Protein AF-0000000075738656 (afdb_homodimer)

Organism: Mycobacterium marinum (strain ATCC BAA-535 / M) (NCBI:txid216594)

Radius of gyration: 33.51 Å; Cα contacts (8 Å, |Δi|>4): 1678; chains: 2; bounding box: 52×106×72 Å

Structure (mmCIF, N/CA/C/O backbone):
data_AF-0000000075738656-model_v1
#
loop_
_entity.id
_entity.type
_entity.pdbx_description
1 polymer 'Glycosyl transferase'
#
loop_
_atom_site.group_PDB
_atom_site.id
_atom_site.type_symbol
_atom_site.label_atom_id
_atom_site.label_alt_id
_atom_site.label_comp_id
_atom_site.label_asym_id
_atom_site.label_entity_id
_atom_site.label_seq_id
_atom_site.pdbx_PDB_ins_code
_atom_site.Cartn_x
_atom_site.Cartn_y
_atom_site.Cartn_z
_atom_site.occupancy
_atom_site.B_iso_or_equiv
_atom_site.auth_seq_id
_atom_site.auth_comp_id
_atom_site.auth_asym_id
_atom_site.auth_atom_id
_atom_site.pdbx_PDB_model_num
ATOM 1 N N . MET A 1 1 ? -25.266 5.551 11.32 1 94.44 1 MET A N 1
ATOM 2 C CA . MET A 1 1 ? -23.984 5.703 10.648 1 94.44 1 MET A CA 1
ATOM 3 C C . MET A 1 1 ? -22.828 5.586 11.641 1 94.44 1 MET A C 1
ATOM 5 O O . MET A 1 1 ? -22.875 6.168 12.727 1 94.44 1 MET A O 1
ATOM 9 N N . ARG A 1 2 ? -21.906 4.711 11.422 1 98.12 2 ARG A N 1
ATOM 10 C CA . ARG A 1 2 ? -20.719 4.531 12.25 1 98.12 2 ARG A CA 1
ATOM 11 C C . ARG A 1 2 ? -19.453 4.914 11.484 1 98.12 2 ARG A C 1
ATOM 13 O O . ARG A 1 2 ? -19.125 4.301 10.469 1 98.12 2 ARG A O 1
ATOM 20 N N . VAL A 1 3 ? -18.75 5.949 11.969 1 98.75 3 VAL A N 1
ATOM 21 C CA . VAL A 1 3 ? -17.594 6.504 11.297 1 98.75 3 VAL A CA 1
ATOM 22 C C . VAL A 1 3 ? -16.312 5.988 11.953 1 98.75 3 VAL A C 1
ATOM 24 O O . VAL A 1 3 ? -16.172 6.055 13.18 1 98.75 3 VAL A O 1
ATOM 27 N N . ALA A 1 4 ? -15.406 5.383 11.172 1 98.94 4 ALA A N 1
ATOM 28 C CA . ALA A 1 4 ? -14.039 5.184 11.633 1 98.94 4 ALA A CA 1
ATOM 29 C C . ALA A 1 4 ? -13.172 6.398 11.32 1 98.94 4 ALA A C 1
ATOM 31 O O . ALA A 1 4 ? -12.828 6.641 10.156 1 98.94 4 ALA A O 1
ATOM 32 N N . MET A 1 5 ? -12.875 7.168 12.352 1 98.94 5 MET A N 1
ATOM 33 C CA . MET A 1 5 ? -12.008 8.336 12.234 1 98.94 5 MET A CA 1
ATOM 34 C C . MET A 1 5 ? -10.539 7.938 12.383 1 98.94 5 MET A C 1
ATOM 36 O O . MET A 1 5 ? -10.125 7.457 13.438 1 98.94 5 MET A O 1
ATOM 40 N N . LEU A 1 6 ? -9.781 8.094 11.273 1 98.94 6 LEU A N 1
ATOM 41 C CA . LEU A 1 6 ? -8.391 7.664 11.258 1 98.94 6 LEU A CA 1
ATOM 42 C C . LEU A 1 6 ? -7.453 8.867 11.328 1 98.94 6 LEU A C 1
ATOM 44 O O . LEU A 1 6 ? -7.527 9.766 10.492 1 98.94 6 LEU A O 1
ATOM 48 N N . THR A 1 7 ? -6.566 8.898 12.305 1 98.62 7 THR A N 1
ATOM 49 C CA . THR A 1 7 ? -5.691 10.047 12.516 1 98.62 7 THR A CA 1
ATOM 50 C C . THR A 1 7 ? -4.352 9.602 13.094 1 98.62 7 THR A C 1
ATOM 52 O O . THR A 1 7 ? -4.273 8.578 13.781 1 98.62 7 THR A O 1
ATOM 55 N N . ARG A 1 8 ? -3.33 10.312 12.75 1 97.56 8 ARG A N 1
ATOM 56 C CA . ARG A 1 8 ? -2.025 10.062 13.359 1 97.56 8 ARG A CA 1
ATOM 57 C C . ARG A 1 8 ? -2.012 10.492 14.82 1 97.56 8 ARG A C 1
ATOM 59 O O . ARG A 1 8 ? -1.499 9.766 15.68 1 97.56 8 ARG A O 1
ATOM 66 N N . GLU A 1 9 ? -2.596 11.664 15.062 1 95.75 9 GLU A N 1
ATOM 67 C CA . GLU A 1 9 ? -2.504 12.305 16.375 1 95.75 9 GLU A CA 1
ATOM 68 C C . GLU A 1 9 ? -3.887 12.516 16.984 1 95.75 9 GLU A C 1
ATOM 70 O O . GLU A 1 9 ? -4.816 12.938 16.297 1 95.75 9 GLU A O 1
ATOM 75 N N . TYR A 1 10 ? -3.945 12.258 18.219 1 97.19 10 TYR A N 1
ATOM 76 C CA . TYR A 1 10 ? -5.141 12.461 19.031 1 97.19 10 TYR A CA 1
ATOM 77 C C . TYR A 1 10 ? -4.773 12.695 20.5 1 97.19 10 TYR A C 1
ATOM 79 O O . TYR A 1 10 ? -3.73 12.227 20.969 1 97.19 10 TYR A O 1
ATOM 87 N N . PRO A 1 11 ? -5.586 13.5 21.188 1 94.69 11 PRO A N 1
ATOM 88 C CA . PRO A 1 11 ? -5.238 13.773 22.594 1 94.69 11 PRO A CA 1
ATOM 89 C C . PRO A 1 11 ? -4.871 12.508 23.359 1 94.69 11 PRO A C 1
ATOM 91 O O . PRO A 1 11 ? -5.484 11.453 23.156 1 94.69 11 PRO A O 1
ATOM 94 N N . PRO A 1 12 ? -3.84 12.68 24.203 1 93.19 12 PRO A N 1
ATOM 95 C CA . PRO A 1 12 ? -3.117 13.891 24.609 1 93.19 12 PRO A CA 1
ATOM 96 C C . PRO A 1 12 ? -1.944 14.219 23.688 1 93.19 12 PRO A C 1
ATOM 98 O O . PRO A 1 12 ? -1.27 15.234 23.875 1 93.19 12 PRO A O 1
ATOM 101 N N . GLU A 1 13 ? -1.707 13.383 22.656 1 91.38 13 GLU A N 1
ATOM 102 C CA . GLU A 1 13 ? -0.581 13.602 21.75 1 91.38 13 GLU A CA 1
ATOM 103 C C . GLU A 1 13 ? -1.011 14.367 20.5 1 91.38 13 GLU A C 1
ATOM 105 O O . GLU A 1 13 ? -1.275 13.766 19.453 1 91.38 13 GLU A O 1
ATOM 110 N N . VAL A 1 14 ? -1.163 15.625 20.688 1 89.88 14 VAL A N 1
ATOM 111 C CA . VAL A 1 14 ? -1.514 16.5 19.562 1 89.88 14 VAL A CA 1
ATOM 112 C C . VAL A 1 14 ? -0.377 17.484 19.297 1 89.88 14 VAL A C 1
ATOM 114 O O . VAL A 1 14 ? 0.004 18.25 20.188 1 89.88 14 VAL A O 1
ATOM 117 N N . TYR A 1 15 ? 0.109 17.406 18.125 1 81.38 15 TYR A N 1
ATOM 118 C CA . TYR A 1 15 ? 1.282 18.234 17.859 1 81.38 15 TYR A CA 1
ATOM 119 C C . TYR A 1 15 ? 1.011 19.25 16.75 1 81.38 15 TYR A C 1
ATOM 121 O O . TYR A 1 15 ? 1.676 20.281 16.672 1 81.38 15 TYR A O 1
ATOM 129 N N . GLY A 1 16 ? 0.028 18.969 15.953 1 85.94 16 GLY A N 1
ATOM 130 C CA . GLY A 1 16 ? -0.196 19.844 14.82 1 85.94 16 GLY A CA 1
ATOM 131 C C . GLY A 1 16 ? -1.662 20.156 14.578 1 85.94 16 GLY A C 1
ATOM 132 O O . GLY A 1 16 ? -2.521 19.75 15.367 1 85.94 16 GLY A O 1
ATOM 133 N N . GLY A 1 17 ? -1.867 20.922 13.516 1 90.5 17 GLY A N 1
ATOM 134 C CA . GLY A 1 17 ? -3.209 21.375 13.195 1 90.5 17 GLY A CA 1
ATOM 135 C C . GLY A 1 17 ? -4.156 20.25 12.844 1 90.5 17 GLY A C 1
ATOM 136 O O . GLY A 1 17 ? -5.348 20.312 13.148 1 90.5 17 GLY A O 1
ATOM 137 N N . ALA A 1 18 ? -3.619 19.188 12.258 1 94.31 18 ALA A N 1
ATOM 138 C CA . ALA A 1 18 ? -4.457 18.047 11.906 1 94.31 18 ALA A CA 1
ATOM 139 C C . ALA A 1 18 ? -5.027 17.375 13.148 1 94.31 18 ALA A C 1
ATOM 141 O O . ALA A 1 18 ? -6.191 16.969 13.172 1 94.31 18 ALA A O 1
ATOM 142 N N . GLY A 1 19 ? -4.18 17.25 14.18 1 95.06 19 GLY A N 1
ATOM 143 C CA . GLY A 1 19 ? -4.648 16.688 15.438 1 95.06 19 GLY A CA 1
ATOM 144 C C . GLY A 1 19 ? -5.711 17.531 16.109 1 95.06 19 GLY A C 1
ATOM 145 O O . GLY A 1 19 ? -6.68 17 16.656 1 95.06 19 GLY A O 1
ATOM 146 N N . VAL A 1 20 ? -5.484 18.891 16.094 1 94 20 VAL A N 1
ATOM 147 C CA . VAL A 1 20 ? -6.473 19.812 16.641 1 94 20 VAL A CA 1
ATOM 148 C C . VAL A 1 20 ? -7.793 19.672 15.891 1 94 20 VAL A C 1
ATOM 150 O O . VAL A 1 20 ? -8.859 19.578 16.516 1 94 20 VAL A O 1
ATOM 153 N N . HIS A 1 21 ? -7.676 19.594 14.578 1 96.75 21 HIS A N 1
ATOM 154 C CA . HIS A 1 21 ? -8.859 19.422 13.742 1 96.75 21 HIS A CA 1
ATOM 155 C C . HIS A 1 21 ? -9.641 18.172 14.125 1 96.75 21 HIS A C 1
ATOM 157 O O . HIS A 1 21 ? -10.852 18.234 14.359 1 96.75 21 HIS A O 1
ATOM 163 N N . VAL A 1 22 ? -8.984 17.062 14.18 1 98 22 VAL A N 1
ATOM 164 C CA . VAL A 1 22 ? -9.656 15.797 14.453 1 98 22 VAL A CA 1
ATOM 165 C C . VAL A 1 22 ? -10.266 15.828 15.852 1 98 22 VAL A C 1
ATOM 167 O O . VAL A 1 22 ? -11.398 15.367 16.047 1 98 22 VAL A O 1
ATOM 170 N N . THR A 1 23 ? -9.539 16.406 16.828 1 96.69 23 THR A N 1
ATOM 171 C CA . THR A 1 23 ? -10.016 16.5 18.203 1 96.69 23 THR A CA 1
ATOM 172 C C . THR A 1 23 ? -11.344 17.266 18.25 1 96.69 23 THR A C 1
ATOM 174 O O . THR A 1 23 ? -12.32 16.766 18.828 1 96.69 23 THR A O 1
ATOM 177 N N . GLU A 1 24 ? -11.359 18.406 17.625 1 96.88 24 GLU A N 1
ATOM 178 C CA . GLU A 1 24 ? -12.523 19.281 17.688 1 96.88 24 GLU A CA 1
ATOM 179 C C . GLU A 1 24 ? -13.672 18.719 16.844 1 96.88 24 GLU A C 1
ATOM 181 O O . GLU A 1 24 ? -14.836 18.781 17.266 1 96.88 24 GLU A O 1
ATOM 186 N N . LEU A 1 25 ? -13.344 18.172 15.688 1 97.75 25 LEU A N 1
ATOM 187 C CA . LEU A 1 25 ? -14.352 17.578 14.812 1 97.75 25 LEU A CA 1
ATOM 188 C C . LEU A 1 25 ? -15.047 16.422 15.5 1 97.75 25 LEU A C 1
ATOM 190 O O . LEU A 1 25 ? -16.281 16.328 15.5 1 97.75 25 LEU A O 1
ATOM 194 N N . VAL A 1 26 ? -14.289 15.508 16.094 1 98.25 26 VAL A N 1
ATOM 195 C CA . VAL A 1 26 ? -14.82 14.312 16.734 1 98.25 26 VAL A CA 1
ATOM 196 C C . VAL A 1 26 ? -15.758 14.711 17.875 1 98.25 26 VAL A C 1
ATOM 198 O O . VAL A 1 26 ? -16.844 14.148 18.016 1 98.25 26 VAL A O 1
ATOM 201 N N . ALA A 1 27 ? -15.352 15.734 18.656 1 97.12 27 ALA A N 1
ATOM 202 C CA . ALA A 1 27 ? -16.156 16.172 19.797 1 97.12 27 ALA A CA 1
ATOM 203 C C . ALA A 1 27 ? -17.547 16.609 19.344 1 97.12 27 ALA A C 1
ATOM 205 O O . ALA A 1 27 ? -18.531 16.359 20.047 1 97.12 27 ALA A O 1
ATOM 206 N N . ARG A 1 28 ? -17.656 17.234 18.219 1 97.38 28 ARG A N 1
ATOM 207 C CA . ARG A 1 28 ? -18.938 17.719 17.719 1 97.38 28 ARG A CA 1
ATOM 208 C C . ARG A 1 28 ? -19.672 16.609 16.969 1 97.38 28 ARG A C 1
ATOM 210 O O . ARG A 1 28 ? -20.891 16.484 17.078 1 97.38 28 ARG A O 1
ATOM 217 N N . LEU A 1 29 ? -18.938 15.797 16.188 1 97.88 29 LEU A N 1
ATOM 218 C CA . LEU A 1 29 ? -19.547 14.742 15.367 1 97.88 29 LEU A CA 1
ATOM 219 C C . LEU A 1 29 ? -20.172 13.672 16.25 1 97.88 29 LEU A C 1
ATOM 221 O O . LEU A 1 29 ? -21.188 13.062 15.859 1 97.88 29 LEU A O 1
ATOM 225 N N . GLN A 1 30 ? -19.562 13.414 17.422 1 97.5 30 GLN A N 1
ATOM 226 C CA . GLN A 1 30 ? -20.047 12.375 18.312 1 97.5 30 GLN A CA 1
ATOM 227 C C . GLN A 1 30 ? -21.469 12.695 18.812 1 97.5 30 GLN A C 1
ATOM 229 O O . GLN A 1 30 ? -22.172 11.805 19.281 1 97.5 30 GLN A O 1
ATOM 234 N N . ARG A 1 31 ? -21.875 13.938 18.672 1 96.69 31 ARG A N 1
ATOM 235 C CA . ARG A 1 31 ? -23.234 14.344 19.016 1 96.69 31 ARG A CA 1
ATOM 236 C C . ARG A 1 31 ? -24.203 14 17.891 1 96.69 31 ARG A C 1
ATOM 238 O O . ARG A 1 31 ? -25.422 14.016 18.094 1 96.69 31 ARG A O 1
ATOM 245 N N . LEU A 1 32 ? -23.688 13.711 16.75 1 97.25 32 LEU A N 1
ATOM 246 C CA . LEU A 1 32 ? -24.516 13.562 15.555 1 97.25 32 LEU A CA 1
ATOM 247 C C . LEU A 1 32 ? -24.531 12.117 15.078 1 97.25 32 LEU A C 1
ATOM 249 O O . LEU A 1 32 ? -25.484 11.688 14.422 1 97.25 32 LEU A O 1
ATOM 253 N N . CYS A 1 33 ? -23.484 11.344 15.367 1 97.56 33 CYS A N 1
ATOM 254 C CA . CYS A 1 33 ? -23.375 9.961 14.93 1 97.56 33 CYS A CA 1
ATOM 255 C C . CYS A 1 33 ? -22.344 9.203 15.766 1 97.56 33 CYS A C 1
ATOM 257 O O . CYS A 1 33 ? -21.734 9.773 16.672 1 97.56 33 CYS A O 1
ATOM 259 N N . THR A 1 34 ? -22.203 7.871 15.547 1 98.19 34 THR A N 1
ATOM 260 C CA . THR A 1 34 ? -21.203 7.062 16.234 1 98.19 34 THR A CA 1
ATOM 261 C C . THR A 1 34 ? -19.828 7.23 15.586 1 98.19 34 THR A C 1
ATOM 263 O O . THR A 1 34 ? -19.688 7.078 14.367 1 98.19 34 THR A O 1
ATOM 266 N N . VAL A 1 35 ? -18.859 7.68 16.391 1 98.62 35 VAL A N 1
ATOM 267 C CA . VAL A 1 35 ? -17.516 7.895 15.875 1 98.62 35 VAL A CA 1
ATOM 268 C C . VAL A 1 35 ? -16.516 7.031 16.656 1 98.62 35 VAL A C 1
ATOM 270 O O . VAL A 1 35 ? -16.406 7.152 17.875 1 98.62 35 VAL A O 1
ATOM 273 N N . ASP A 1 36 ? -15.844 6.098 15.992 1 98.62 36 ASP A N 1
ATOM 274 C CA . ASP A 1 36 ? -14.711 5.359 16.531 1 98.62 36 ASP A CA 1
ATOM 275 C C . ASP A 1 36 ? -13.391 5.969 16.062 1 98.62 36 ASP A C 1
ATOM 277 O O . ASP A 1 36 ? -13.086 5.973 14.867 1 98.62 36 ASP A O 1
ATOM 281 N N . VAL A 1 37 ? -12.625 6.457 17.016 1 98.75 37 VAL A N 1
ATOM 282 C CA . VAL A 1 37 ? -11.352 7.09 16.672 1 98.75 37 VAL A CA 1
ATOM 283 C C . VAL A 1 37 ? -10.234 6.051 16.688 1 98.75 37 VAL A C 1
ATOM 285 O O . VAL A 1 37 ? -10.07 5.324 17.672 1 98.75 37 VAL A O 1
ATOM 288 N N . HIS A 1 38 ? -9.523 5.898 15.602 1 98.81 38 HIS A N 1
ATOM 289 C CA . HIS A 1 38 ? -8.289 5.121 15.492 1 98.81 38 HIS A CA 1
ATOM 290 C C . HIS A 1 38 ? -7.086 6.027 15.281 1 98.81 38 HIS A C 1
ATOM 292 O O . HIS A 1 38 ? -7.031 6.777 14.297 1 98.81 38 HIS A O 1
ATOM 298 N N . CYS A 1 39 ? -6.164 6.023 16.172 1 98.44 39 CYS A N 1
ATOM 299 C CA . CYS A 1 39 ? -4.996 6.895 16.109 1 98.44 39 CYS A CA 1
ATOM 300 C C . CYS A 1 39 ? -3.709 6.098 16.281 1 98.44 39 CYS A C 1
ATOM 302 O O . CYS A 1 39 ? -3.742 4.867 16.359 1 98.44 39 CYS A O 1
ATOM 304 N N . MET A 1 40 ? -2.572 6.758 16.172 1 97.75 40 MET A N 1
ATOM 305 C CA . MET A 1 40 ? -1.276 6.145 16.438 1 97.75 40 MET A CA 1
ATOM 306 C C . MET A 1 40 ? -0.715 6.629 17.781 1 97.75 40 MET A C 1
ATOM 308 O O . MET A 1 40 ? -1.016 7.738 18.219 1 97.75 40 MET A O 1
ATOM 312 N N . GLY A 1 41 ? 0.044 5.832 18.406 1 95.62 41 GLY A N 1
ATOM 313 C CA . GLY A 1 41 ? 0.721 6.238 19.641 1 95.62 41 GLY A CA 1
ATOM 314 C C . GLY A 1 41 ? 0.354 5.387 20.828 1 95.62 41 GLY A C 1
ATOM 315 O O . GLY A 1 41 ? -0.014 4.219 20.688 1 95.62 41 GLY A O 1
ATOM 316 N N . ALA A 1 42 ? 0.479 5.895 22.047 1 95.5 42 ALA A N 1
ATOM 317 C CA . ALA A 1 42 ? 0.245 5.172 23.297 1 95.5 42 ALA A CA 1
ATOM 318 C C . ALA A 1 42 ? -1.248 4.973 23.547 1 95.5 42 ALA A C 1
ATOM 320 O O . ALA A 1 42 ? -2.07 5.77 23.094 1 95.5 42 ALA A O 1
ATOM 321 N N . PRO A 1 43 ? -1.542 3.873 24.234 1 96 43 PRO A N 1
ATOM 322 C CA . PRO A 1 43 ? -2.949 3.639 24.562 1 96 43 PRO A CA 1
ATOM 323 C C . PRO A 1 43 ? -3.602 4.832 25.25 1 96 43 PRO A C 1
ATOM 325 O O . PRO A 1 43 ? -2.949 5.535 26.031 1 96 43 PRO A O 1
ATOM 328 N N . ARG A 1 44 ? -4.836 5.082 24.984 1 95.06 44 ARG A N 1
ATOM 329 C CA . ARG A 1 44 ? -5.641 6.152 25.562 1 95.06 44 ARG A CA 1
ATOM 330 C C . ARG A 1 44 ? -7.102 5.734 25.688 1 95.06 44 ARG A C 1
ATOM 332 O O . ARG A 1 44 ? -7.555 4.832 24.984 1 95.06 44 ARG A O 1
ATOM 339 N N . PRO A 1 45 ? -7.844 6.254 26.531 1 92.38 45 PRO A N 1
ATOM 340 C CA . PRO A 1 45 ? -9.188 5.762 26.844 1 92.38 45 PRO A CA 1
ATOM 341 C C . PRO A 1 45 ? -10.227 6.172 25.812 1 92.38 45 PRO A C 1
ATOM 343 O O . PRO A 1 45 ? -11.227 5.473 25.625 1 92.38 45 PRO A O 1
ATOM 346 N N . ASP A 1 46 ? -10.047 7.254 25.062 1 93.75 46 ASP A N 1
ATOM 347 C CA . ASP A 1 46 ? -11.109 7.82 24.234 1 93.75 46 ASP A CA 1
ATOM 348 C C . ASP A 1 46 ? -10.883 7.5 22.766 1 93.75 46 ASP A C 1
ATOM 350 O O . ASP A 1 46 ? -11.531 8.078 21.891 1 93.75 46 ASP A O 1
ATOM 354 N N . ALA A 1 47 ? -9.875 6.59 22.469 1 97.88 47 ALA A N 1
ATOM 355 C CA . ALA A 1 47 ? -9.547 6.195 21.094 1 97.88 47 ALA A CA 1
ATOM 356 C C . ALA A 1 47 ? -8.844 4.844 21.062 1 97.88 47 ALA A C 1
ATOM 358 O O . ALA A 1 47 ? -8.32 4.387 22.094 1 97.88 47 ALA A O 1
ATOM 359 N N . SER A 1 48 ? -8.953 4.098 20.016 1 98.31 48 SER A N 1
ATOM 360 C CA . SER A 1 48 ? -8.102 2.938 19.781 1 98.31 48 SER A CA 1
ATOM 361 C C . SER A 1 48 ? -6.742 3.355 19.234 1 98.31 48 SER A C 1
ATOM 363 O O . SER A 1 48 ? -6.625 3.785 18.094 1 98.31 48 SER A O 1
ATOM 365 N N . ALA A 1 49 ? -5.77 3.285 20.078 1 98.19 49 ALA A N 1
ATOM 366 C CA . ALA A 1 49 ? -4.414 3.664 19.703 1 98.19 49 ALA A CA 1
ATOM 367 C C . ALA A 1 49 ? -3.641 2.463 19.156 1 98.19 49 ALA A C 1
ATOM 369 O O . ALA A 1 49 ? -3.721 1.366 19.719 1 98.19 49 ALA A O 1
ATOM 370 N N . HIS A 1 50 ? -2.977 2.648 18.078 1 97.94 50 HIS A N 1
ATOM 371 C CA . HIS A 1 50 ? -2.207 1.605 17.422 1 97.94 50 HIS A CA 1
ATOM 372 C C . HIS A 1 50 ? -0.739 1.998 17.281 1 97.94 50 HIS A C 1
ATOM 374 O O . HIS A 1 50 ? -0.412 3.186 17.234 1 97.94 50 HIS A O 1
ATOM 380 N N . GLN A 1 51 ? 0.134 1.026 17.281 1 96.75 51 GLN A N 1
ATOM 381 C CA . GLN A 1 51 ? 1.572 1.243 17.172 1 96.75 51 GLN A CA 1
ATOM 382 C C . GLN A 1 51 ? 2.127 0.6 15.906 1 96.75 51 GLN A C 1
ATOM 384 O O . GLN A 1 51 ? 1.577 -0.387 15.414 1 96.75 51 GLN A O 1
ATOM 389 N N . PRO A 1 52 ? 3.195 1.178 15.367 1 97.38 52 PRO A N 1
ATOM 390 C CA . PRO A 1 52 ? 3.865 0.497 14.258 1 97.38 52 PRO A CA 1
ATOM 391 C C . PRO A 1 52 ? 4.406 -0.877 14.648 1 97.38 52 PRO A C 1
ATOM 393 O O . PRO A 1 52 ? 4.508 -1.189 15.836 1 97.38 52 PRO A O 1
ATOM 396 N N . ASP A 1 53 ? 4.605 -1.724 13.641 1 97.81 53 ASP A N 1
ATOM 397 C CA . ASP A 1 53 ? 5.285 -2.998 13.859 1 97.81 53 ASP A CA 1
ATOM 398 C C . ASP A 1 53 ? 6.625 -2.797 14.562 1 97.81 53 ASP A C 1
ATOM 400 O O . ASP A 1 53 ? 7.477 -2.051 14.078 1 97.81 53 ASP A O 1
ATOM 404 N N . PRO A 1 54 ? 6.809 -3.391 15.773 1 96.81 54 PRO A N 1
ATOM 405 C CA . PRO A 1 54 ? 8.062 -3.199 16.5 1 96.81 54 PRO A CA 1
ATOM 406 C C . PRO A 1 54 ? 9.289 -3.541 15.672 1 96.81 54 PRO A C 1
ATOM 408 O O . PRO A 1 54 ? 10.367 -2.98 15.891 1 96.81 54 PRO A O 1
ATOM 411 N N . ARG A 1 55 ? 9.242 -4.41 14.703 1 97 55 ARG A N 1
ATOM 412 C CA . ARG A 1 55 ? 10.359 -4.801 13.852 1 97 55 ARG A CA 1
ATOM 413 C C . ARG A 1 55 ? 10.766 -3.656 12.93 1 97 55 ARG A C 1
ATOM 415 O O . ARG A 1 55 ? 11.844 -3.689 12.328 1 97 55 ARG A O 1
ATOM 422 N N . LEU A 1 56 ? 9.875 -2.693 12.742 1 98 56 LEU A N 1
ATOM 423 C CA . LEU A 1 56 ? 10.141 -1.552 11.875 1 98 56 LEU A CA 1
ATOM 424 C C . LEU A 1 56 ? 10.445 -0.303 12.695 1 98 56 LEU A C 1
ATOM 426 O O . LEU A 1 56 ? 10.328 0.818 12.195 1 98 56 LEU A O 1
ATOM 430 N N . ALA A 1 57 ? 10.789 -0.463 14 1 94.19 57 ALA A N 1
ATOM 431 C CA . ALA A 1 57 ? 11.039 0.653 14.906 1 94.19 57 ALA A CA 1
ATOM 432 C C . ALA A 1 57 ? 12.211 1.505 14.422 1 94.19 57 ALA A C 1
ATOM 434 O O . ALA A 1 57 ? 12.211 2.725 14.594 1 94.19 57 ALA A O 1
ATOM 435 N N . ASN A 1 58 ? 13.211 0.89 13.758 1 94.88 58 ASN A N 1
ATOM 436 C CA . ASN A 1 58 ? 14.383 1.614 13.289 1 94.88 58 ASN A CA 1
ATOM 437 C C . ASN A 1 58 ? 14.344 1.83 11.773 1 94.88 58 ASN A C 1
ATOM 439 O O . ASN A 1 58 ? 15.328 2.262 11.18 1 94.88 58 ASN A O 1
ATOM 443 N N . ALA A 1 59 ? 13.211 1.459 11.188 1 97.25 59 ALA A N 1
ATOM 444 C CA . ALA A 1 59 ? 13.039 1.668 9.75 1 97.25 59 ALA A CA 1
ATOM 445 C C . ALA A 1 59 ? 12.68 3.117 9.445 1 97.25 59 ALA A C 1
ATOM 447 O O . ALA A 1 59 ? 12.508 3.926 10.367 1 97.25 59 ALA A O 1
ATOM 448 N N . ASN A 1 60 ? 12.75 3.449 8.195 1 97.44 60 ASN A N 1
ATOM 449 C CA . ASN A 1 60 ? 12.227 4.75 7.785 1 97.44 60 ASN A CA 1
ATOM 450 C C . ASN A 1 60 ? 10.844 5.004 8.383 1 97.44 60 ASN A C 1
ATOM 452 O O . ASN A 1 60 ? 9.984 4.113 8.375 1 97.44 60 ASN A O 1
ATOM 456 N N . PRO A 1 61 ? 10.578 6.168 8.859 1 96.12 61 PRO A N 1
ATOM 457 C CA . PRO A 1 61 ? 9.305 6.461 9.523 1 96.12 61 PRO A CA 1
ATOM 458 C C . PRO A 1 61 ? 8.102 6.227 8.625 1 96.12 61 PRO A C 1
ATOM 460 O O . PRO A 1 61 ? 7.02 5.875 9.102 1 96.12 61 PRO A O 1
ATOM 463 N N . ALA A 1 62 ? 8.281 6.41 7.305 1 97.94 62 ALA A N 1
ATOM 464 C CA . ALA A 1 62 ? 7.164 6.176 6.395 1 97.94 62 ALA A CA 1
ATOM 465 C C . ALA A 1 62 ? 6.73 4.711 6.422 1 97.94 62 ALA A C 1
ATOM 467 O O . ALA A 1 62 ? 5.535 4.41 6.434 1 97.94 62 ALA A O 1
ATOM 468 N N . LEU A 1 63 ? 7.695 3.785 6.461 1 98.25 63 LEU A N 1
ATOM 469 C CA . LEU A 1 63 ? 7.383 2.361 6.516 1 98.25 63 LEU A CA 1
ATOM 470 C C . LEU A 1 63 ? 6.715 2.002 7.836 1 98.25 63 LEU A C 1
ATOM 472 O O . LEU A 1 63 ? 5.766 1.215 7.863 1 98.25 63 LEU A O 1
ATOM 476 N N . ALA A 1 64 ? 7.258 2.561 8.906 1 98.12 64 ALA A N 1
ATOM 477 C CA . ALA A 1 64 ? 6.66 2.332 10.219 1 98.12 64 ALA A CA 1
ATOM 478 C C . ALA A 1 64 ? 5.207 2.801 10.25 1 98.12 64 ALA A C 1
ATOM 480 O O . ALA A 1 64 ? 4.336 2.113 10.789 1 98.12 64 ALA A O 1
ATOM 481 N N . THR A 1 65 ? 4.98 3.939 9.656 1 98.25 65 THR A N 1
ATOM 482 C CA . THR A 1 65 ? 3.637 4.5 9.586 1 98.25 65 THR A CA 1
ATOM 483 C C . THR A 1 65 ? 2.699 3.561 8.828 1 98.25 65 THR A C 1
ATOM 485 O O . THR A 1 65 ? 1.579 3.301 9.281 1 98.25 65 THR A O 1
ATOM 488 N N . LEU A 1 66 ? 3.146 2.992 7.723 1 98.81 66 LEU A N 1
ATOM 489 C CA . LEU A 1 66 ? 2.318 2.088 6.93 1 98.81 66 LEU A CA 1
ATOM 490 C C . LEU A 1 66 ? 1.968 0.836 7.727 1 98.81 66 LEU A C 1
ATOM 492 O O . LEU A 1 66 ? 0.881 0.277 7.562 1 98.81 66 LEU A O 1
ATOM 496 N N . SER A 1 67 ? 2.926 0.372 8.57 1 98.75 67 SER A N 1
ATOM 497 C CA . SER A 1 67 ? 2.645 -0.818 9.367 1 98.75 67 SER A CA 1
ATOM 498 C C . SER A 1 67 ? 1.527 -0.559 10.367 1 98.75 67 SER A C 1
ATOM 500 O O . SER A 1 67 ? 0.703 -1.438 10.633 1 98.75 67 SER A O 1
ATOM 502 N N . ALA A 1 68 ? 1.46 0.63 10.938 1 98.62 68 ALA A N 1
ATOM 503 C CA . ALA A 1 68 ? 0.345 1.012 11.797 1 98.62 68 ALA A CA 1
ATOM 504 C C . ALA A 1 68 ? -0.955 1.107 11.008 1 98.62 68 ALA A C 1
ATOM 506 O O . ALA A 1 68 ? -2.018 0.719 11.492 1 98.62 68 ALA A O 1
ATOM 507 N N . ASP A 1 69 ? -0.877 1.624 9.797 1 98.88 69 ASP A N 1
ATOM 508 C CA . ASP A 1 69 ? -2.041 1.775 8.93 1 98.88 69 ASP A CA 1
ATOM 509 C C . ASP A 1 69 ? -2.721 0.43 8.688 1 98.88 69 ASP A C 1
ATOM 511 O O . ASP A 1 69 ? -3.947 0.359 8.586 1 98.88 69 ASP A O 1
ATOM 515 N N . LEU A 1 70 ? -1.913 -0.63 8.492 1 98.88 70 LEU A N 1
ATOM 516 C CA . LEU A 1 70 ? -2.488 -1.947 8.25 1 98.88 70 LEU A CA 1
ATOM 517 C C . LEU A 1 70 ? -3.344 -2.398 9.422 1 98.88 70 LEU A C 1
ATOM 519 O O . LEU A 1 70 ? -4.43 -2.949 9.234 1 98.88 70 LEU A O 1
ATOM 523 N N . VAL A 1 71 ? -2.877 -2.166 10.656 1 98.69 71 VAL A N 1
ATOM 524 C CA . VAL A 1 71 ? -3.605 -2.545 11.867 1 98.69 71 VAL A CA 1
ATOM 525 C C . VAL A 1 71 ? -4.863 -1.692 12 1 98.69 71 VAL A C 1
ATOM 527 O O . VAL A 1 71 ? -5.926 -2.195 12.375 1 98.69 71 VAL A O 1
ATOM 530 N N . ILE A 1 72 ? -4.734 -0.421 11.633 1 98.88 72 ILE A N 1
ATOM 531 C CA . ILE A 1 72 ? -5.863 0.5 11.695 1 98.88 72 ILE A CA 1
ATOM 532 C C . ILE A 1 72 ? -6.934 0.075 10.695 1 98.88 72 ILE A C 1
ATOM 534 O O . ILE A 1 72 ? -8.125 0.052 11.016 1 98.88 72 ILE A O 1
ATOM 538 N N . ALA A 1 73 ? -6.535 -0.247 9.492 1 98.88 73 ALA A N 1
ATOM 539 C CA . ALA A 1 73 ? -7.484 -0.704 8.477 1 98.88 73 ALA A CA 1
ATOM 540 C C . ALA A 1 73 ? -8.258 -1.923 8.961 1 98.88 73 ALA A C 1
ATOM 542 O O . ALA A 1 73 ? -9.477 -1.998 8.789 1 98.88 73 ALA A O 1
ATOM 543 N N . ASN A 1 74 ? -7.512 -2.908 9.562 1 98.75 74 ASN A N 1
ATOM 544 C CA . ASN A 1 74 ? -8.141 -4.113 10.086 1 98.75 74 ASN A CA 1
ATOM 545 C C . ASN A 1 74 ? -9.164 -3.783 11.164 1 98.75 74 ASN A C 1
ATOM 547 O O . ASN A 1 74 ? -10.219 -4.422 11.25 1 98.75 74 ASN A O 1
ATOM 551 N N . ALA A 1 75 ? -8.914 -2.766 11.977 1 98.56 75 ALA A N 1
ATOM 552 C CA . ALA A 1 75 ? -9.727 -2.428 13.148 1 98.56 75 ALA A CA 1
ATOM 553 C C . ALA A 1 75 ? -10.977 -1.657 12.742 1 98.56 75 ALA A C 1
ATOM 555 O O . ALA A 1 75 ? -11.875 -1.448 13.555 1 98.56 75 ALA A O 1
ATOM 556 N N . ALA A 1 76 ? -11.094 -1.25 11.469 1 98.25 76 ALA A N 1
ATOM 557 C CA . ALA A 1 76 ? -12.219 -0.435 11.008 1 98.25 76 ALA A CA 1
ATOM 558 C C . ALA A 1 76 ? -13.359 -1.309 10.5 1 98.25 76 ALA A C 1
ATOM 560 O O . ALA A 1 76 ? -14.203 -0.851 9.727 1 98.25 76 ALA A O 1
ATOM 561 N N . ASP A 1 77 ? -13.477 -2.57 10.906 1 97.25 77 ASP A N 1
ATOM 562 C CA . ASP A 1 77 ? -14.344 -3.592 10.328 1 97.25 77 ASP A CA 1
ATOM 563 C C . ASP A 1 77 ? -15.82 -3.287 10.609 1 97.25 77 ASP A C 1
ATOM 565 O O . ASP A 1 77 ? -16.703 -3.752 9.891 1 97.25 77 ASP A O 1
ATOM 569 N N . ALA A 1 78 ? -16.156 -2.461 11.594 1 97.81 78 ALA A N 1
ATOM 570 C CA . ALA A 1 78 ? -17.547 -2.209 11.969 1 97.81 78 ALA A CA 1
ATOM 571 C C . ALA A 1 78 ? -18.062 -0.928 11.32 1 97.81 78 ALA A C 1
ATOM 573 O O . ALA A 1 78 ? -19.266 -0.617 11.414 1 97.81 78 ALA A O 1
ATOM 574 N N . ALA A 1 79 ? -17.234 -0.161 10.625 1 98.38 79 ALA A N 1
ATOM 575 C CA . ALA A 1 79 ? -17.578 1.182 10.164 1 98.38 79 ALA A CA 1
ATOM 576 C C . ALA A 1 79 ? -18.453 1.127 8.906 1 98.38 79 ALA A C 1
ATOM 578 O O . ALA A 1 79 ? -18.359 0.177 8.125 1 98.38 79 ALA A O 1
ATOM 579 N N . SER A 1 80 ? -19.25 2.117 8.758 1 98.25 80 SER A N 1
ATOM 580 C CA . SER A 1 80 ? -20.016 2.309 7.527 1 98.25 80 SER A CA 1
ATOM 581 C C . SER A 1 80 ? -19.297 3.268 6.582 1 98.25 80 SER A C 1
ATOM 583 O O . SER A 1 80 ? -19.594 3.312 5.391 1 98.25 80 SER A O 1
ATOM 585 N N . VAL A 1 81 ? -18.391 4.098 7.125 1 98.81 81 VAL A N 1
ATOM 586 C CA . VAL A 1 81 ? -17.562 5.035 6.387 1 98.81 81 VAL A CA 1
ATOM 587 C C . VAL A 1 81 ? -16.234 5.25 7.129 1 98.81 81 VAL A C 1
ATOM 589 O O . VAL A 1 81 ? -16.203 5.27 8.359 1 98.81 81 VAL A O 1
ATOM 592 N N . VAL A 1 82 ? -15.188 5.266 6.422 1 98.88 82 VAL A N 1
ATOM 593 C CA . VAL A 1 82 ? -13.891 5.586 7.008 1 98.88 82 VAL A CA 1
ATOM 594 C C . VAL A 1 82 ? -13.461 6.988 6.59 1 98.88 82 VAL A C 1
ATOM 596 O O . VAL A 1 82 ? -13.695 7.406 5.453 1 98.88 82 VAL A O 1
ATOM 599 N N . HIS A 1 83 ? -12.938 7.75 7.488 1 98.94 83 HIS A N 1
ATOM 600 C CA . HIS A 1 83 ? -12.453 9.109 7.266 1 98.94 83 HIS A CA 1
ATOM 601 C C . HIS A 1 83 ? -10.992 9.25 7.684 1 98.94 83 HIS A C 1
ATOM 603 O O . HIS A 1 83 ? -10.68 9.258 8.875 1 98.94 83 HIS A O 1
ATOM 609 N N . SER A 1 84 ? -10.109 9.312 6.691 1 98.94 84 SER A N 1
ATOM 610 C CA . SER A 1 84 ? -8.68 9.422 6.973 1 98.94 84 SER A CA 1
ATOM 611 C C . SER A 1 84 ? -8.211 10.867 6.926 1 98.94 84 SER A C 1
ATOM 613 O O . SER A 1 84 ? -8.836 11.711 6.27 1 98.94 84 SER A O 1
ATOM 615 N N . HIS A 1 85 ? -7.148 11.133 7.652 1 98.62 85 HIS A N 1
ATOM 616 C CA . HIS A 1 85 ? -6.562 12.469 7.703 1 98.62 85 HIS A CA 1
ATOM 617 C C . HIS A 1 85 ? -5.086 12.438 7.32 1 98.62 85 HIS A C 1
ATOM 619 O O . HIS A 1 85 ? -4.285 11.773 7.98 1 98.62 85 HIS A O 1
ATOM 625 N N . THR A 1 86 ? -4.672 13.203 6.301 1 96.06 86 THR A N 1
ATOM 626 C CA . THR A 1 86 ? -3.309 13.297 5.797 1 96.06 86 THR A CA 1
ATOM 627 C C . THR A 1 86 ? -2.844 11.953 5.242 1 96.06 86 THR A C 1
ATOM 629 O O . THR A 1 86 ? -3.598 10.977 5.254 1 96.06 86 THR A O 1
ATOM 632 N N . TRP A 1 87 ? -1.623 11.922 4.684 1 97.62 87 TRP A N 1
ATOM 633 C CA . TRP A 1 87 ? -1.081 10.672 4.148 1 97.62 87 TRP A CA 1
ATOM 634 C C . TRP A 1 87 ? -0.853 9.656 5.262 1 97.62 87 TRP A C 1
ATOM 636 O O . TRP A 1 87 ? -0.889 8.445 5.023 1 97.62 87 TRP A O 1
ATOM 646 N N . TYR A 1 88 ? -0.769 10.125 6.539 1 97.88 88 TYR A N 1
ATOM 647 C CA . TYR A 1 88 ? -0.418 9.281 7.676 1 97.88 88 TYR A CA 1
ATOM 648 C C . TYR A 1 88 ? -1.429 8.156 7.855 1 97.88 88 TYR A C 1
ATOM 650 O O . TYR A 1 88 ? -1.086 7.074 8.336 1 97.88 88 TYR A O 1
ATOM 658 N N . THR A 1 89 ? -2.703 8.43 7.469 1 98.81 89 THR A N 1
ATOM 659 C CA . THR A 1 89 ? -3.713 7.383 7.605 1 98.81 89 THR A CA 1
ATOM 660 C C . THR A 1 89 ? -4.414 7.133 6.27 1 98.81 89 THR A C 1
ATOM 662 O O . THR A 1 89 ? -5.504 6.562 6.234 1 98.81 89 THR A O 1
ATOM 665 N N . GLY A 1 90 ? -3.791 7.707 5.227 1 98.75 90 GLY A N 1
ATOM 666 C CA . GLY A 1 90 ? -4.371 7.562 3.902 1 98.75 90 GLY A CA 1
ATOM 667 C C . GLY A 1 90 ? -4.453 6.121 3.438 1 98.75 90 GLY A C 1
ATOM 668 O O . GLY A 1 90 ? -5.453 5.703 2.855 1 98.75 90 GLY A O 1
ATOM 669 N N . LEU A 1 91 ? -3.363 5.371 3.715 1 98.88 91 LEU A N 1
ATOM 670 C CA . LEU A 1 91 ? -3.365 3.977 3.289 1 98.88 91 LEU A CA 1
ATOM 671 C C . LEU A 1 91 ? -4.379 3.164 4.086 1 98.88 91 LEU A C 1
ATOM 673 O O . LEU A 1 91 ? -5.031 2.271 3.541 1 98.88 91 LEU A O 1
ATOM 677 N N . ALA A 1 92 ? -4.5 3.418 5.406 1 98.94 92 ALA A N 1
ATOM 678 C CA . ALA A 1 92 ? -5.492 2.74 6.234 1 98.94 92 ALA A CA 1
ATOM 679 C C . ALA A 1 92 ? -6.898 2.932 5.672 1 98.94 92 ALA A C 1
ATOM 681 O O . ALA A 1 92 ? -7.664 1.973 5.566 1 98.94 92 ALA A O 1
ATOM 682 N N . GLY A 1 93 ? -7.223 4.191 5.348 1 98.94 93 GLY A N 1
ATOM 683 C CA . GLY A 1 93 ? -8.531 4.469 4.781 1 98.94 93 GLY A CA 1
ATOM 684 C C . GLY A 1 93 ? -8.781 3.75 3.467 1 98.94 93 GLY A C 1
ATOM 685 O O . GLY A 1 93 ? -9.852 3.176 3.26 1 98.94 93 GLY A O 1
ATOM 686 N N . HIS A 1 94 ? -7.773 3.807 2.586 1 98.88 94 HIS A N 1
ATOM 687 C CA . HIS A 1 94 ? -7.879 3.172 1.276 1 98.88 94 HIS A CA 1
ATOM 688 C C . HIS A 1 94 ? -8.086 1.667 1.408 1 98.88 94 HIS A C 1
ATOM 690 O O . HIS A 1 94 ? -8.984 1.102 0.788 1 98.88 94 HIS A O 1
ATOM 696 N N . LEU A 1 95 ? -7.262 0.992 2.242 1 98.88 95 LEU A N 1
ATOM 697 C CA . LEU A 1 95 ? -7.32 -0.457 2.4 1 98.88 95 LEU A CA 1
ATOM 698 C C . LEU A 1 95 ? -8.609 -0.876 3.098 1 98.88 95 LEU A C 1
ATOM 700 O O . LEU A 1 95 ? -9.188 -1.918 2.773 1 98.88 95 LEU A O 1
ATOM 704 N N . ALA A 1 96 ? -9.07 -0.083 4.094 1 98.88 96 ALA A N 1
ATOM 705 C CA . ALA A 1 96 ? -10.352 -0.381 4.738 1 98.88 96 ALA A CA 1
ATOM 706 C C . ALA A 1 96 ? -11.492 -0.344 3.727 1 98.88 96 ALA A C 1
ATOM 708 O O . ALA A 1 96 ? -12.375 -1.207 3.746 1 98.88 96 ALA A O 1
ATOM 709 N N . ALA A 1 97 ? -11.445 0.691 2.863 1 98.88 97 ALA A N 1
ATOM 710 C CA . ALA A 1 97 ? -12.477 0.812 1.833 1 98.88 97 ALA A CA 1
ATOM 711 C C . ALA A 1 97 ? -12.5 -0.418 0.932 1 98.88 97 ALA A C 1
ATOM 713 O O . ALA A 1 97 ? -13.57 -0.96 0.636 1 98.88 97 ALA A O 1
ATOM 714 N N . LEU A 1 98 ? -11.344 -0.855 0.515 1 98.62 98 LEU A N 1
ATOM 715 C CA . LEU A 1 98 ? -11.242 -2.027 -0.349 1 98.62 98 LEU A CA 1
ATOM 716 C C . LEU A 1 98 ? -11.688 -3.285 0.387 1 98.62 98 LEU A C 1
ATOM 718 O O . LEU A 1 98 ? -12.445 -4.094 -0.159 1 98.62 98 LEU A O 1
ATOM 722 N N . LEU A 1 99 ? -11.195 -3.482 1.589 1 98.5 99 LEU A N 1
ATOM 723 C CA . LEU A 1 99 ? -11.375 -4.707 2.363 1 98.5 99 LEU A CA 1
ATOM 724 C C . LEU A 1 99 ? -12.836 -4.891 2.76 1 98.5 99 LEU A C 1
ATOM 726 O O . LEU A 1 99 ? -13.367 -6 2.686 1 98.5 99 LEU A O 1
ATOM 730 N N . TYR A 1 100 ? -13.516 -3.768 3.145 1 98.31 100 TYR A N 1
ATOM 731 C CA . TYR A 1 100 ? -14.836 -3.893 3.742 1 98.31 100 TYR A CA 1
ATOM 732 C C . TYR A 1 100 ? -15.914 -3.369 2.801 1 98.31 100 TYR A C 1
ATOM 734 O O . TYR A 1 100 ? -17.109 -3.471 3.094 1 98.31 100 TYR A O 1
ATOM 742 N N . GLY A 1 101 ? -15.555 -2.822 1.624 1 97.94 101 GLY A N 1
ATOM 743 C CA . GLY A 1 101 ? -16.531 -2.312 0.67 1 97.94 101 GLY A CA 1
ATOM 744 C C . GLY A 1 101 ? -17.297 -1.115 1.188 1 97.94 101 GLY A C 1
ATOM 745 O O . GLY A 1 101 ? -18.516 -1.054 1.053 1 97.94 101 GLY A O 1
ATOM 746 N N . ILE A 1 102 ? -16.625 -0.194 1.877 1 98.56 102 ILE A N 1
ATOM 747 C CA . ILE A 1 102 ? -17.266 0.99 2.445 1 98.56 102 ILE A CA 1
ATOM 748 C C . ILE A 1 102 ? -16.625 2.248 1.864 1 98.56 102 ILE A C 1
ATOM 750 O O . ILE A 1 102 ? -15.484 2.209 1.379 1 98.56 102 ILE A O 1
ATOM 754 N N . PRO A 1 103 ? -17.281 3.422 1.875 1 98.81 103 PRO A N 1
ATOM 755 C CA . PRO A 1 103 ? -16.719 4.652 1.314 1 98.81 103 PRO A CA 1
ATOM 756 C C . PRO A 1 103 ? -15.555 5.199 2.143 1 98.81 103 PRO A C 1
ATOM 758 O O . PRO A 1 103 ? -15.531 5.031 3.363 1 98.81 103 PRO A O 1
ATOM 761 N N . HIS A 1 104 ? -14.664 5.812 1.482 1 98.94 104 HIS A N 1
ATOM 762 C CA . HIS A 1 104 ? -13.492 6.461 2.07 1 98.94 104 HIS A CA 1
ATOM 763 C C . HIS A 1 104 ? -13.531 7.969 1.854 1 98.94 104 HIS A C 1
ATOM 765 O O . HIS A 1 104 ? -13.547 8.438 0.714 1 98.94 104 HIS A O 1
ATOM 771 N N . VAL A 1 105 ? -13.648 8.742 2.93 1 98.94 105 VAL A N 1
ATOM 772 C CA . VAL A 1 105 ? -13.492 10.195 2.922 1 98.94 105 VAL A CA 1
ATOM 773 C C . VAL A 1 105 ? -12.102 10.57 3.418 1 98.94 105 VAL A C 1
ATOM 775 O O . VAL A 1 105 ? -11.609 9.992 4.395 1 98.94 105 VAL A O 1
ATOM 778 N N . LEU A 1 106 ? -11.438 11.461 2.732 1 98.88 106 LEU A N 1
ATOM 779 C CA . LEU A 1 106 ? -10.094 11.898 3.109 1 98.88 106 LEU A CA 1
ATOM 780 C C . LEU A 1 106 ? -10.055 13.414 3.295 1 98.88 106 LEU A C 1
ATOM 782 O O . LEU A 1 106 ? -10.5 14.164 2.424 1 98.88 106 LEU A O 1
ATOM 786 N N . THR A 1 107 ? -9.617 13.82 4.445 1 98.75 107 THR A N 1
ATOM 787 C CA . THR A 1 107 ? -9.328 15.234 4.613 1 98.75 107 THR A CA 1
ATOM 788 C C . THR A 1 107 ? -7.836 15.508 4.406 1 98.75 107 THR A C 1
ATOM 790 O O . THR A 1 107 ? -6.992 14.906 5.078 1 98.75 107 THR A O 1
ATOM 793 N N . ALA A 1 108 ? -7.574 16.391 3.508 1 97.25 108 ALA A N 1
ATOM 794 C CA . ALA A 1 108 ? -6.203 16.828 3.268 1 97.25 108 ALA A CA 1
ATOM 795 C C . ALA A 1 108 ? -5.852 18.031 4.148 1 97.25 108 ALA A C 1
ATOM 797 O O . ALA A 1 108 ? -6.527 19.062 4.109 1 97.25 108 ALA A O 1
ATOM 798 N N . HIS A 1 109 ? -4.824 17.812 4.969 1 96.5 109 HIS A N 1
ATOM 799 C CA . HIS A 1 109 ? -4.34 18.906 5.793 1 96.5 109 HIS A CA 1
ATOM 800 C C . HIS A 1 109 ? -3.045 19.484 5.23 1 96.5 109 HIS A C 1
ATOM 802 O O . HIS A 1 109 ? -2.598 20.547 5.66 1 96.5 109 HIS A O 1
ATOM 808 N N . SER A 1 110 ? -2.48 18.828 4.367 1 94.62 110 SER A N 1
ATOM 809 C CA . SER A 1 110 ? -1.292 19.188 3.6 1 94.62 110 SER A CA 1
ATOM 810 C C . SER A 1 110 ? -1.164 18.328 2.346 1 94.62 110 SER A C 1
ATOM 812 O O . SER A 1 110 ? -1.864 17.328 2.201 1 94.62 110 SER A O 1
ATOM 814 N N . LEU A 1 111 ? -0.376 18.797 1.43 1 97.06 111 LEU A N 1
ATOM 815 C CA . LEU A 1 111 ? -0.067 18.031 0.225 1 97.06 111 LEU A CA 1
ATOM 816 C C . LEU A 1 111 ? 1.438 17.828 0.082 1 97.06 111 LEU A C 1
ATOM 818 O O . LEU A 1 111 ? 2.199 18.797 0.036 1 97.06 111 LEU A O 1
ATOM 822 N N . GLU A 1 112 ? 1.854 16.609 -0.015 1 96.81 112 GLU A N 1
ATOM 823 C CA . GLU A 1 112 ? 3.271 16.25 -0.033 1 96.81 112 GLU A CA 1
ATOM 824 C C . GLU A 1 112 ? 4 16.969 -1.167 1 96.81 112 GLU A C 1
ATOM 826 O O . GLU A 1 112 ? 5.086 17.516 -0.963 1 96.81 112 GLU A O 1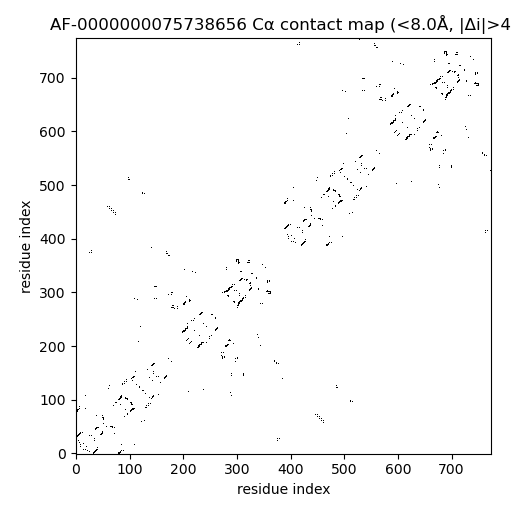
ATOM 831 N N . PRO A 1 113 ? 3.389 17.094 -2.379 1 96.44 113 PRO A N 1
ATOM 832 C CA . PRO A 1 113 ? 4.125 17.719 -3.477 1 96.44 113 PRO A CA 1
ATOM 833 C C . PRO A 1 113 ? 4.43 19.203 -3.209 1 96.44 113 PRO A C 1
ATOM 835 O O . PRO A 1 113 ? 5.293 19.781 -3.869 1 96.44 113 PRO A O 1
ATOM 838 N N . MET A 1 114 ? 3.717 19.797 -2.24 1 95.06 114 MET A N 1
ATOM 839 C CA . MET A 1 114 ? 3.914 21.203 -1.913 1 95.06 114 MET A CA 1
ATOM 840 C C . MET A 1 114 ? 4.934 21.359 -0.792 1 95.06 114 MET A C 1
ATOM 842 O O . MET A 1 114 ? 5.223 22.484 -0.361 1 95.06 114 MET A O 1
ATOM 846 N N . ARG A 1 115 ? 5.465 20.25 -0.346 1 94 115 ARG A N 1
ATOM 847 C CA . ARG A 1 115 ? 6.426 20.266 0.753 1 94 115 ARG A CA 1
ATOM 848 C C . ARG A 1 115 ? 7.691 19.5 0.386 1 94 115 ARG A C 1
ATOM 850 O O . ARG A 1 115 ? 8.086 18.562 1.092 1 94 115 ARG A O 1
ATOM 857 N N . PRO A 1 116 ? 8.398 19.906 -0.61 1 90.81 116 PRO A N 1
ATOM 858 C CA . PRO A 1 116 ? 9.57 19.156 -1.081 1 90.81 116 PRO A CA 1
ATOM 859 C C . PRO A 1 116 ? 10.68 19.062 -0.035 1 90.81 116 PRO A C 1
ATOM 861 O O . PRO A 1 116 ? 11.484 18.125 -0.059 1 90.81 116 PRO A O 1
ATOM 864 N N . TRP A 1 117 ? 10.703 19.969 0.961 1 88.44 117 TRP A N 1
ATOM 865 C CA . TRP A 1 117 ? 11.742 19.984 1.988 1 88.44 117 TRP A CA 1
ATOM 866 C C . TRP A 1 117 ? 11.602 18.781 2.918 1 88.44 117 TRP A C 1
ATOM 868 O O . TRP A 1 117 ? 12.523 18.469 3.68 1 88.44 117 TRP A O 1
ATOM 878 N N . LYS A 1 118 ? 10.469 18.078 2.84 1 91.31 118 LYS A N 1
ATOM 879 C CA . LYS A 1 118 ? 10.273 16.891 3.67 1 91.31 118 LYS A CA 1
ATOM 880 C C . LYS A 1 118 ? 11.242 15.789 3.289 1 91.31 118 LYS A C 1
ATOM 882 O O . LYS A 1 118 ? 11.469 14.859 4.066 1 91.31 118 LYS A O 1
ATOM 887 N N . THR A 1 119 ? 11.836 15.852 2.057 1 91 119 THR A N 1
ATOM 888 C CA . THR A 1 119 ? 12.852 14.883 1.654 1 91 119 THR A CA 1
ATOM 889 C C . THR A 1 119 ? 14.031 14.906 2.619 1 91 119 THR A C 1
ATOM 891 O O . THR A 1 119 ? 14.648 13.875 2.879 1 91 119 THR A O 1
ATOM 894 N N . GLU A 1 120 ? 14.266 16.078 3.227 1 84.44 120 GLU A N 1
ATOM 895 C CA . GLU A 1 120 ? 15.352 16.219 4.191 1 84.44 120 GLU A CA 1
ATOM 896 C C . GLU A 1 120 ? 15.078 15.398 5.449 1 84.44 120 GLU A C 1
ATOM 898 O O . GLU A 1 120 ? 16 14.828 6.035 1 84.44 120 GLU A O 1
ATOM 903 N N . GLN A 1 121 ? 13.867 15.297 5.746 1 83.31 121 GLN A N 1
ATOM 904 C CA . GLN A 1 121 ? 13.438 14.617 6.969 1 83.31 121 GLN A CA 1
ATOM 905 C C . GLN A 1 121 ? 13.242 13.125 6.734 1 83.31 121 GLN A C 1
ATOM 907 O O . GLN A 1 121 ? 13.648 12.305 7.559 1 83.31 121 GLN A O 1
ATOM 912 N N . LEU A 1 122 ? 12.688 12.75 5.559 1 90.69 122 LEU A N 1
ATOM 913 C CA . LEU A 1 122 ? 12.18 11.391 5.367 1 90.69 122 LEU A CA 1
ATOM 914 C C . LEU A 1 122 ? 13.062 10.609 4.398 1 90.69 122 LEU A C 1
ATOM 916 O O . LEU A 1 122 ? 12.922 9.398 4.262 1 90.69 122 LEU A O 1
ATOM 920 N N . GLY A 1 123 ? 14.016 11.305 3.705 1 92.88 123 GLY A N 1
ATOM 921 C CA . GLY A 1 123 ? 14.75 10.602 2.66 1 92.88 123 GLY A CA 1
ATOM 922 C C . GLY A 1 123 ? 13.844 9.961 1.628 1 92.88 123 GLY A C 1
ATOM 923 O O . GLY A 1 123 ? 12.961 10.609 1.076 1 92.88 123 GLY A O 1
ATOM 924 N N . GLY A 1 124 ? 14.023 8.719 1.418 1 94.94 124 GLY A N 1
ATOM 925 C CA . GLY A 1 124 ? 13.195 7.98 0.478 1 94.94 124 GLY A CA 1
ATOM 926 C C . GLY A 1 124 ? 11.758 7.828 0.942 1 94.94 124 GLY A C 1
ATOM 927 O O . GLY A 1 124 ? 10.859 7.566 0.135 1 94.94 124 GLY A O 1
ATOM 928 N N . GLY A 1 125 ? 11.578 7.996 2.234 1 97.38 125 GLY A N 1
ATOM 929 C CA . GLY A 1 125 ? 10.227 7.934 2.775 1 97.38 125 GLY A CA 1
ATOM 930 C C . GLY A 1 125 ? 9.312 9 2.217 1 97.38 125 GLY A C 1
ATOM 931 O O . GLY A 1 125 ? 8.086 8.867 2.264 1 97.38 125 GLY A O 1
ATOM 932 N N . TYR A 1 126 ? 9.922 10.094 1.728 1 97.75 126 TYR A N 1
ATOM 933 C CA . TYR A 1 126 ? 9.133 11.141 1.095 1 97.75 126 TYR A CA 1
ATOM 934 C C . TYR A 1 126 ? 8.445 10.625 -0.162 1 97.75 126 TYR A C 1
ATOM 936 O O . TYR A 1 126 ? 7.309 11.008 -0.458 1 97.75 126 TYR A O 1
ATOM 944 N N . GLN A 1 127 ? 9.094 9.734 -0.937 1 98.31 127 GLN A N 1
ATOM 945 C CA . GLN A 1 127 ? 8.477 9.125 -2.105 1 98.31 127 GLN A CA 1
ATOM 946 C C . GLN A 1 127 ? 7.309 8.227 -1.699 1 98.31 127 GLN A C 1
ATOM 948 O O . GLN A 1 127 ? 6.285 8.18 -2.385 1 98.31 127 GLN A O 1
ATOM 953 N N . ILE A 1 128 ? 7.461 7.527 -0.567 1 98.56 128 ILE A N 1
ATOM 954 C CA . ILE A 1 128 ? 6.418 6.641 -0.067 1 98.56 128 ILE A CA 1
ATOM 955 C C . ILE A 1 128 ? 5.215 7.461 0.388 1 98.56 128 ILE A C 1
ATOM 957 O O . ILE A 1 128 ? 4.078 7.156 0.027 1 98.56 128 ILE A O 1
ATOM 961 N N . SER A 1 129 ? 5.492 8.539 1.209 1 98.38 129 SER A N 1
ATOM 962 C CA . SER A 1 129 ? 4.387 9.367 1.674 1 98.38 129 SER A CA 1
ATOM 963 C C . SER A 1 129 ? 3.652 10.016 0.506 1 98.38 129 SER A C 1
ATOM 965 O O . SER A 1 129 ? 2.424 10.109 0.51 1 98.38 129 SER A O 1
ATOM 967 N N . SER A 1 130 ? 4.395 10.484 -0.523 1 98.44 130 SER A N 1
ATOM 968 C CA . SER A 1 130 ? 3.805 11.086 -1.714 1 98.44 130 SER A CA 1
ATOM 969 C C . SER A 1 130 ? 2.947 10.078 -2.473 1 98.44 130 SER A C 1
ATOM 971 O O . SER A 1 130 ? 1.851 10.406 -2.93 1 98.44 130 SER A O 1
ATOM 973 N N . TRP A 1 131 ? 3.463 8.852 -2.602 1 98.56 131 TRP A N 1
ATOM 974 C CA . TRP A 1 131 ? 2.729 7.793 -3.281 1 98.56 131 TRP A CA 1
ATOM 975 C C . TRP A 1 131 ? 1.44 7.457 -2.535 1 98.56 131 TRP A C 1
ATOM 977 O O . TRP A 1 131 ? 0.385 7.285 -3.15 1 98.56 131 TRP A O 1
ATOM 987 N N . VAL A 1 132 ? 1.508 7.328 -1.188 1 98.75 132 VAL A N 1
ATOM 988 C CA . VAL A 1 132 ? 0.341 7.012 -0.369 1 98.75 132 VAL A CA 1
ATOM 989 C C . VAL A 1 132 ? -0.713 8.109 -0.529 1 98.75 132 VAL A C 1
ATOM 991 O O . VAL A 1 132 ? -1.898 7.812 -0.702 1 98.75 132 VAL A O 1
ATOM 994 N N . GLU A 1 133 ? -0.241 9.352 -0.441 1 98.62 133 GLU A N 1
ATOM 995 C CA . GLU A 1 133 ? -1.164 10.469 -0.606 1 98.62 133 GLU A CA 1
ATOM 996 C C . GLU A 1 133 ? -1.871 10.406 -1.957 1 98.62 133 GLU A C 1
ATOM 998 O O . GLU A 1 133 ? -3.098 10.492 -2.025 1 98.62 133 GLU A O 1
ATOM 1003 N N . LYS A 1 134 ? -1.111 10.227 -3.02 1 98.31 134 LYS A N 1
ATOM 1004 C CA . LYS A 1 134 ? -1.681 10.148 -4.363 1 98.31 134 LYS A CA 1
ATOM 1005 C C . LYS A 1 134 ? -2.695 9.016 -4.465 1 98.31 134 LYS A C 1
ATOM 1007 O O . LYS A 1 134 ? -3.797 9.203 -4.98 1 98.31 134 LYS A O 1
ATOM 1012 N N . THR A 1 135 ? -2.34 7.84 -3.959 1 98.19 135 THR A N 1
ATOM 1013 C CA . THR A 1 135 ? -3.199 6.66 -3.992 1 98.19 135 THR A CA 1
ATOM 1014 C C . THR A 1 135 ? -4.516 6.93 -3.268 1 98.19 135 THR A C 1
ATOM 1016 O O . THR A 1 135 ? -5.594 6.691 -3.82 1 98.19 135 THR A O 1
ATOM 1019 N N . ALA A 1 136 ? -4.406 7.422 -2.055 1 98.5 136 ALA A N 1
ATOM 1020 C CA . ALA A 1 136 ? -5.586 7.637 -1.221 1 98.5 136 ALA A CA 1
ATOM 1021 C C . ALA A 1 136 ? -6.48 8.727 -1.807 1 98.5 136 ALA A C 1
ATOM 1023 O O . ALA A 1 136 ? -7.699 8.57 -1.867 1 98.5 136 ALA A O 1
ATOM 1024 N N . VAL A 1 137 ? -5.867 9.82 -2.273 1 98.62 137 VAL A N 1
ATOM 1025 C CA . VAL A 1 137 ? -6.617 10.961 -2.801 1 98.62 137 VAL A CA 1
ATOM 1026 C C . VAL A 1 137 ? -7.391 10.531 -4.047 1 98.62 137 VAL A C 1
ATOM 1028 O O . VAL A 1 137 ? -8.586 10.797 -4.164 1 98.62 137 VAL A O 1
ATOM 1031 N N . LEU A 1 138 ? -6.77 9.812 -4.934 1 97.94 138 LEU A N 1
ATOM 1032 C CA . LEU A 1 138 ? -7.379 9.461 -6.215 1 97.94 138 LEU A CA 1
ATOM 1033 C C . LEU A 1 138 ? -8.438 8.383 -6.031 1 97.94 138 LEU A C 1
ATOM 1035 O O . LEU A 1 138 ? -9.367 8.281 -6.832 1 97.94 138 LEU A O 1
ATOM 1039 N N . ALA A 1 139 ? -8.32 7.617 -4.977 1 97.81 139 ALA A N 1
ATOM 1040 C CA . ALA A 1 139 ? -9.227 6.488 -4.797 1 97.81 139 ALA A CA 1
ATOM 1041 C C . ALA A 1 139 ? -10.391 6.859 -3.873 1 97.81 139 ALA A C 1
ATOM 1043 O O . ALA A 1 139 ? -11.367 6.125 -3.771 1 97.81 139 ALA A O 1
ATOM 1044 N N . ALA A 1 140 ? -10.312 7.965 -3.121 1 98.44 140 ALA A N 1
ATOM 1045 C CA . ALA A 1 140 ? -11.32 8.344 -2.133 1 98.44 140 ALA A CA 1
ATOM 1046 C C . ALA A 1 140 ? -12.664 8.641 -2.803 1 98.44 140 ALA A C 1
ATOM 1048 O O . ALA A 1 140 ? -12.703 9.07 -3.957 1 98.44 140 ALA A O 1
ATOM 1049 N N . ASP A 1 141 ? -13.727 8.391 -2.09 1 98.62 141 ASP A N 1
ATOM 1050 C CA . ASP A 1 141 ? -15.07 8.703 -2.568 1 98.62 141 ASP A CA 1
ATOM 1051 C C . ASP A 1 141 ? -15.383 10.188 -2.4 1 98.62 141 ASP A C 1
ATOM 1053 O O . ASP A 1 141 ? -16.281 10.719 -3.062 1 98.62 141 ASP A O 1
ATOM 1057 N N . ALA A 1 142 ? -14.664 10.852 -1.508 1 98.75 142 ALA A N 1
ATOM 1058 C CA . ALA A 1 142 ? -14.711 12.297 -1.31 1 98.75 142 ALA A CA 1
ATOM 1059 C C . ALA A 1 142 ? -13.406 12.805 -0.691 1 98.75 142 ALA A C 1
ATOM 1061 O O . ALA A 1 142 ? -12.82 12.141 0.169 1 98.75 142 ALA A O 1
ATOM 1062 N N . VAL A 1 143 ? -12.984 13.914 -1.127 1 98.81 143 VAL A N 1
ATOM 1063 C CA . VAL A 1 143 ? -11.828 14.602 -0.576 1 98.81 143 VAL A CA 1
ATOM 1064 C C . VAL A 1 143 ? -12.258 15.945 0.022 1 98.81 143 VAL A C 1
ATOM 1066 O O . VAL A 1 143 ? -12.969 16.719 -0.622 1 98.81 143 VAL A O 1
ATOM 1069 N N . ILE A 1 144 ? -11.883 16.156 1.239 1 98.81 144 ILE A N 1
ATOM 1070 C CA . ILE A 1 144 ? -12.164 17.422 1.909 1 98.81 144 ILE A CA 1
ATOM 1071 C C . ILE A 1 144 ? -10.906 18.281 1.951 1 98.81 144 ILE A C 1
ATOM 1073 O O . ILE A 1 144 ? -9.883 17.859 2.492 1 98.81 144 ILE A O 1
ATOM 1077 N N . ALA A 1 145 ? -10.93 19.406 1.328 1 98.19 145 ALA A N 1
ATOM 1078 C CA . ALA A 1 145 ? -9.906 20.438 1.459 1 98.19 145 ALA A CA 1
ATOM 1079 C C . ALA A 1 145 ? -10.289 21.438 2.545 1 98.19 145 ALA A C 1
ATOM 1081 O O . ALA A 1 145 ? -11.438 21.875 2.625 1 98.19 145 ALA A O 1
ATOM 1082 N N . VAL A 1 146 ? -9.32 21.859 3.309 1 97.31 146 VAL A N 1
ATOM 1083 C CA . VAL A 1 146 ? -9.633 22.688 4.469 1 97.31 146 VAL A CA 1
ATOM 1084 C C . VAL A 1 146 ? -9.734 24.141 4.051 1 97.31 146 VAL A C 1
ATOM 1086 O O . VAL A 1 146 ? -9.945 25.031 4.891 1 97.31 146 VAL A O 1
ATOM 1089 N N . SER A 1 147 ? -9.555 24.484 2.812 1 96.69 147 SER A N 1
ATOM 1090 C CA . SER A 1 147 ? -9.727 25.812 2.242 1 96.69 147 SER A CA 1
ATOM 1091 C C . SER A 1 147 ? -9.938 25.75 0.733 1 96.69 147 SER A C 1
ATOM 1093 O O . SER A 1 147 ? -9.711 24.703 0.117 1 96.69 147 SER A O 1
ATOM 1095 N N . SER A 1 148 ? -10.461 26.844 0.155 1 96.44 148 SER A N 1
ATOM 1096 C CA . SER A 1 148 ? -10.586 26.922 -1.296 1 96.44 148 SER A CA 1
ATOM 1097 C C . SER A 1 148 ? -9.219 26.875 -1.972 1 96.44 148 SER A C 1
ATOM 1099 O O . SER A 1 148 ? -9.07 26.266 -3.037 1 96.44 148 SER A O 1
ATOM 1101 N N . GLY A 1 149 ? -8.25 27.547 -1.337 1 94.62 149 GLY A N 1
ATOM 1102 C CA . GLY A 1 149 ? -6.895 27.453 -1.848 1 94.62 149 GLY A CA 1
ATOM 1103 C C . GLY A 1 149 ? -6.371 26.031 -1.916 1 94.62 149 GLY A C 1
ATOM 1104 O O . GLY A 1 149 ? -5.754 25.641 -2.908 1 94.62 149 GLY A O 1
ATOM 1105 N N . MET A 1 150 ? -6.656 25.297 -0.931 1 96 150 MET A N 1
ATOM 1106 C CA . MET A 1 150 ? -6.223 23.906 -0.898 1 96 150 MET A CA 1
ATOM 1107 C C . MET A 1 150 ? -6.965 23.078 -1.942 1 96 150 MET A C 1
ATOM 1109 O O . MET A 1 150 ? -6.395 22.172 -2.545 1 96 150 MET A O 1
ATOM 1113 N N . ARG A 1 151 ? -8.289 23.312 -2.084 1 97.5 151 ARG A N 1
ATOM 1114 C CA . ARG A 1 151 ? -9.039 22.609 -3.129 1 97.5 151 ARG A CA 1
ATOM 1115 C C . ARG A 1 151 ? -8.391 22.828 -4.492 1 97.5 151 ARG A C 1
ATOM 1117 O O . ARG A 1 151 ? -8.219 21.875 -5.258 1 97.5 151 ARG A O 1
ATOM 1124 N N . ASP A 1 152 ? -8.008 24.047 -4.773 1 96.69 152 ASP A N 1
ATOM 1125 C CA . ASP A 1 152 ? -7.359 24.359 -6.043 1 96.69 152 ASP A CA 1
ATOM 1126 C C . ASP A 1 152 ? -6.051 23.594 -6.191 1 96.69 152 ASP A C 1
ATOM 1128 O O . ASP A 1 152 ? -5.742 23.078 -7.27 1 96.69 152 ASP A O 1
ATOM 1132 N N . ASP A 1 153 ? -5.324 23.547 -5.105 1 96.75 153 ASP A N 1
ATOM 1133 C CA . ASP A 1 153 ? -4.066 22.797 -5.117 1 96.75 153 ASP A CA 1
ATOM 1134 C C . ASP A 1 153 ? -4.301 21.312 -5.379 1 96.75 153 ASP A C 1
ATOM 1136 O O . ASP A 1 153 ? -3.576 20.703 -6.164 1 96.75 153 ASP A O 1
ATOM 1140 N N . VAL A 1 154 ? -5.309 20.734 -4.719 1 98 154 VAL A N 1
ATOM 1141 C CA . VAL A 1 154 ? -5.633 19.328 -4.887 1 98 154 VAL A CA 1
ATOM 1142 C C . VAL A 1 154 ? -5.965 19.047 -6.348 1 98 154 VAL A C 1
ATOM 1144 O O . VAL A 1 154 ? -5.426 18.109 -6.941 1 98 154 VAL A O 1
ATOM 1147 N N . LEU A 1 155 ? -6.801 19.875 -6.941 1 97.94 155 LEU A N 1
ATOM 1148 C CA . LEU A 1 155 ? -7.254 19.656 -8.312 1 97.94 155 LEU A CA 1
ATOM 1149 C C . LEU A 1 155 ? -6.109 19.859 -9.297 1 97.94 155 LEU A C 1
ATOM 1151 O O . LEU A 1 155 ? -6.055 19.188 -10.328 1 97.94 155 LEU A O 1
ATOM 1155 N N . ARG A 1 156 ? -5.188 20.75 -8.992 1 97.44 156 ARG A N 1
ATOM 1156 C CA . ARG A 1 156 ? -4.027 21 -9.844 1 97.44 156 ARG A CA 1
ATOM 1157 C C . ARG A 1 156 ? -3.057 19.828 -9.797 1 97.44 156 ARG A C 1
ATOM 1159 O O . ARG A 1 156 ? -2.537 19.391 -10.828 1 97.44 156 ARG A O 1
ATOM 1166 N N . LEU A 1 157 ? -2.812 19.344 -8.633 1 97.44 157 LEU A N 1
ATOM 1167 C CA . LEU A 1 157 ? -1.799 18.328 -8.414 1 97.44 157 LEU A CA 1
ATOM 1168 C C . LEU A 1 157 ? -2.312 16.953 -8.844 1 97.44 157 LEU A C 1
ATOM 1170 O O . LEU A 1 157 ? -1.525 16.078 -9.203 1 97.44 157 LEU A O 1
ATOM 1174 N N . TYR A 1 158 ? -3.629 16.75 -8.773 1 97.44 158 TYR A N 1
ATOM 1175 C CA . TYR A 1 158 ? -4.242 15.469 -9.117 1 97.44 158 TYR A CA 1
ATOM 1176 C C . TYR A 1 158 ? -5.352 15.656 -10.148 1 97.44 158 TYR A C 1
ATOM 1178 O O . TYR A 1 158 ? -6.527 15.461 -9.844 1 97.44 158 TYR A O 1
ATOM 1186 N N . PRO A 1 159 ? -5.02 15.852 -11.367 1 94 159 PRO A N 1
ATOM 1187 C CA . PRO A 1 159 ? -5.988 16.203 -12.406 1 94 159 PRO A CA 1
ATOM 1188 C C . PRO A 1 159 ? -6.941 15.055 -12.742 1 94 159 PRO A C 1
ATOM 1190 O O . PRO A 1 159 ? -7.988 15.281 -13.352 1 94 159 PRO A O 1
ATOM 1193 N N . GLY A 1 160 ? -6.695 13.867 -12.414 1 91.69 160 GLY A N 1
ATOM 1194 C CA . GLY A 1 160 ? -7.586 12.742 -12.656 1 91.69 160 GLY A CA 1
ATOM 1195 C C . GLY A 1 160 ? -8.766 12.703 -11.703 1 91.69 160 GLY A C 1
ATOM 1196 O O . GLY A 1 160 ? -9.703 11.922 -11.906 1 91.69 160 GLY A O 1
ATOM 1197 N N . LEU A 1 161 ? -8.711 13.578 -10.727 1 95.5 161 LEU A N 1
ATOM 1198 C CA . LEU A 1 161 ? -9.773 13.617 -9.727 1 95.5 161 LEU A CA 1
ATOM 1199 C C . LEU A 1 161 ? -10.992 14.367 -10.258 1 95.5 161 LEU A C 1
ATOM 1201 O O . LEU A 1 161 ? -10.852 15.414 -10.906 1 95.5 161 LEU A O 1
ATOM 1205 N N . ASP A 1 162 ? -12.164 13.828 -10.055 1 96.25 162 ASP A N 1
ATOM 1206 C CA . ASP A 1 162 ? -13.406 14.539 -10.328 1 96.25 162 ASP A CA 1
ATOM 1207 C C . ASP A 1 162 ? -13.586 15.727 -9.391 1 96.25 162 ASP A C 1
ATOM 1209 O O . ASP A 1 162 ? -13.68 15.555 -8.172 1 96.25 162 ASP A O 1
ATOM 1213 N N . PRO A 1 163 ? -13.68 16.875 -9.93 1 97.31 163 PRO A N 1
ATOM 1214 C CA . PRO A 1 163 ? -13.836 18.062 -9.078 1 97.31 163 PRO A CA 1
ATOM 1215 C C . PRO A 1 163 ? -15.055 17.969 -8.164 1 97.31 163 PRO A C 1
ATOM 1217 O O . PRO A 1 163 ? -15.047 18.531 -7.062 1 97.31 163 PRO A O 1
ATOM 1220 N N . GLY A 1 164 ? -16.047 17.281 -8.586 1 97.38 164 GLY A N 1
ATOM 1221 C CA . GLY A 1 164 ? -17.266 17.141 -7.797 1 97.38 164 GLY A CA 1
ATOM 1222 C C . GLY A 1 164 ? -17.047 16.344 -6.523 1 97.38 164 GLY A C 1
ATOM 1223 O O . GLY A 1 164 ? -17.875 16.375 -5.609 1 97.38 164 GLY A O 1
ATOM 1224 N N . MET A 1 165 ? -15.891 15.664 -6.414 1 97.44 165 MET A N 1
ATOM 1225 C CA . MET A 1 165 ? -15.594 14.844 -5.246 1 97.44 165 MET A CA 1
ATOM 1226 C C . MET A 1 165 ? -14.727 15.609 -4.25 1 97.44 165 MET A C 1
ATOM 1228 O O . MET A 1 165 ? -14.422 15.109 -3.166 1 97.44 165 MET A O 1
ATOM 1232 N N . VAL A 1 166 ? -14.305 16.828 -4.613 1 98.44 166 VAL A N 1
ATOM 1233 C CA . VAL A 1 166 ? -13.461 17.641 -3.744 1 98.44 166 VAL A CA 1
ATOM 1234 C C . VAL A 1 166 ? -14.305 18.734 -3.096 1 98.44 166 VAL A C 1
ATOM 1236 O O . VAL A 1 166 ? -14.828 19.609 -3.787 1 98.44 166 VAL A O 1
ATOM 1239 N N . HIS A 1 167 ? -14.445 18.672 -1.803 1 98.56 167 HIS A N 1
ATOM 1240 C CA . HIS A 1 167 ? -15.281 19.578 -1.026 1 98.56 167 HIS A CA 1
ATOM 1241 C C . HIS A 1 167 ? -14.438 20.484 -0.147 1 98.56 167 HIS A C 1
ATOM 1243 O O . HIS A 1 167 ? -13.391 20.078 0.361 1 98.56 167 HIS A O 1
ATOM 1249 N N . VAL A 1 168 ? -14.883 21.719 -0.014 1 98.06 168 VAL A N 1
ATOM 1250 C CA . VAL A 1 168 ? -14.219 22.656 0.901 1 98.06 168 VAL A CA 1
ATOM 1251 C C . VAL A 1 168 ? -14.969 22.672 2.232 1 98.06 168 VAL A C 1
ATOM 1253 O O . VAL A 1 168 ? -16.141 23.031 2.283 1 98.06 168 VAL A O 1
ATOM 1256 N N . VAL A 1 169 ? -14.359 22.203 3.254 1 97.81 169 VAL A N 1
ATOM 1257 C CA . VAL A 1 169 ? -14.812 22.344 4.633 1 97.81 169 VAL A CA 1
ATOM 1258 C C . VAL A 1 169 ? -13.703 22.969 5.477 1 97.81 169 VAL A C 1
ATOM 1260 O O . VAL A 1 169 ? -12.719 22.312 5.809 1 97.81 169 VAL A O 1
ATOM 1263 N N . ARG A 1 170 ? -13.82 24.188 5.832 1 95.06 170 ARG A N 1
ATOM 1264 C CA . ARG A 1 170 ? -12.773 24.922 6.543 1 95.06 170 ARG A CA 1
ATOM 1265 C C . ARG A 1 170 ? -12.648 24.422 7.98 1 95.06 170 ARG A C 1
ATOM 1267 O O . ARG A 1 170 ? -13.508 23.688 8.469 1 95.06 170 ARG A O 1
ATOM 1274 N N . ASN A 1 171 ? -11.508 24.703 8.602 1 94.5 171 ASN A N 1
ATOM 1275 C CA . ASN A 1 171 ? -11.352 24.438 10.031 1 94.5 171 ASN A CA 1
ATOM 1276 C C . ASN A 1 171 ? -12.141 25.438 10.875 1 94.5 171 ASN A C 1
ATOM 1278 O O . ASN A 1 171 ? -12.578 26.469 10.367 1 94.5 171 ASN A O 1
ATOM 1282 N N . GLY A 1 172 ? -12.422 25.109 12.086 1 94.69 172 GLY A N 1
ATOM 1283 C CA . GLY A 1 172 ? -13.094 25.984 13.016 1 94.69 172 GLY A CA 1
ATOM 1284 C C . GLY A 1 172 ? -12.227 26.391 14.195 1 94.69 172 GLY A C 1
ATOM 1285 O O . GLY A 1 172 ? -11.023 26.141 14.203 1 94.69 172 GLY A O 1
ATOM 1286 N N . ILE A 1 173 ? -12.805 27.125 15.031 1 96.88 173 ILE A N 1
ATOM 1287 C CA . ILE A 1 173 ? -12.18 27.531 16.281 1 96.88 173 ILE A CA 1
ATOM 1288 C C . ILE A 1 173 ? -13.219 27.547 17.406 1 96.88 173 ILE A C 1
ATOM 1290 O O . ILE A 1 173 ? -14.391 27.828 17.172 1 96.88 173 ILE A O 1
ATOM 1294 N N . ASP A 1 174 ? -12.875 27.062 18.547 1 96 174 ASP A N 1
ATOM 1295 C CA . ASP A 1 174 ? -13.727 27.141 19.719 1 96 174 ASP A CA 1
ATOM 1296 C C . ASP A 1 174 ? -13.516 28.438 20.484 1 96 174 ASP A C 1
ATOM 1298 O O . ASP A 1 174 ? -12.617 28.547 21.312 1 96 174 ASP A O 1
ATOM 1302 N N . THR A 1 175 ? -14.445 29.344 20.344 1 96.44 175 THR A N 1
ATOM 1303 C CA . THR A 1 175 ? -14.266 30.688 20.891 1 96.44 175 THR A CA 1
ATOM 1304 C C . THR A 1 175 ? -14.547 30.688 22.391 1 96.44 175 THR A C 1
ATOM 1306 O O . THR A 1 175 ? -14.383 31.703 23.062 1 96.44 175 THR A O 1
ATOM 1309 N N . GLU A 1 176 ? -14.938 29.531 22.906 1 95.31 176 GLU A N 1
ATOM 1310 C CA . GLU A 1 176 ? -15.062 29.391 24.359 1 95.31 176 GLU A CA 1
ATOM 1311 C C . GLU A 1 176 ? -13.742 28.984 24.984 1 95.31 176 GLU A C 1
ATOM 1313 O O . GLU A 1 176 ? -13.531 29.172 26.188 1 95.31 176 GLU A O 1
ATOM 1318 N N . VAL A 1 177 ? -12.922 28.422 24.172 1 95.19 177 VAL A N 1
ATOM 1319 C CA . VAL A 1 177 ? -11.586 28.031 24.625 1 95.19 177 VAL A CA 1
ATOM 1320 C C . VAL A 1 177 ? -10.586 29.141 24.328 1 95.19 177 VAL A C 1
ATOM 1322 O O . VAL A 1 177 ? -9.719 29.438 25.141 1 95.19 177 VAL A O 1
ATOM 1325 N N . TRP A 1 178 ? -10.734 29.719 23.156 1 97.25 178 TRP A N 1
ATOM 1326 C CA . TRP A 1 178 ? -9.875 30.812 22.734 1 97.25 178 TRP A CA 1
ATOM 1327 C C . TRP A 1 178 ? -10.602 32.156 22.797 1 97.25 178 TRP A C 1
ATOM 1329 O O . TRP A 1 178 ? -11.57 32.375 22.062 1 97.25 178 TRP A O 1
ATOM 1339 N N . PHE A 1 179 ? -10.25 32.969 23.609 1 97.56 179 PHE A N 1
ATOM 1340 C CA . PHE A 1 179 ? -10.828 34.312 23.844 1 97.56 179 PHE A CA 1
ATOM 1341 C C . PHE A 1 179 ? -9.844 35.219 24.562 1 97.56 179 PHE A C 1
ATOM 1343 O O . PHE A 1 179 ? -8.867 34.75 25.156 1 97.56 179 PHE A O 1
ATOM 1350 N N . PRO A 1 180 ? -10.039 36.5 24.359 1 97.56 180 PRO A N 1
ATOM 1351 C CA . PRO A 1 180 ? -9.133 37.438 25.062 1 97.56 180 PRO A CA 1
ATOM 1352 C C . PRO A 1 180 ? -9.117 37.188 26.578 1 97.56 180 PRO A C 1
ATOM 1354 O O . PRO A 1 180 ? -10.18 37.188 27.203 1 97.56 180 PRO A O 1
ATOM 1357 N N . ALA A 1 181 ? -7.891 36.938 27.094 1 94.56 181 ALA A N 1
ATOM 1358 C CA . ALA A 1 181 ? -7.793 36.688 28.531 1 94.56 181 ALA A CA 1
ATOM 1359 C C . ALA A 1 181 ? -6.395 37 29.047 1 94.56 181 ALA A C 1
ATOM 1361 O O . ALA A 1 181 ? -5.414 36.906 28.312 1 94.56 181 ALA A O 1
ATOM 1362 N N . GLY A 1 182 ? -6.363 37.5 30.25 1 90.31 182 GLY A N 1
ATOM 1363 C CA . GLY A 1 182 ? -5.094 37.656 30.938 1 90.31 182 GLY A CA 1
ATOM 1364 C C . GLY A 1 182 ? -4.602 36.406 31.625 1 90.31 182 GLY A C 1
ATOM 1365 O O . GLY A 1 182 ? -5.082 35.312 31.344 1 90.31 182 GLY A O 1
ATOM 1366 N N . PRO A 1 183 ? -3.557 36.625 32.406 1 86.75 183 PRO A N 1
ATOM 1367 C CA . PRO A 1 183 ? -3.033 35.469 33.156 1 86.75 183 PRO A CA 1
ATOM 1368 C C . PRO A 1 183 ? -4.07 34.844 34.062 1 86.75 183 PRO A C 1
ATOM 1370 O O . PRO A 1 183 ? -4.934 35.531 34.594 1 86.75 183 PRO A O 1
ATOM 1373 N N . VAL A 1 184 ? -3.99 33.469 34.031 1 78.44 184 VAL A N 1
ATOM 1374 C CA . VAL A 1 184 ? -4.867 32.75 34.938 1 78.44 184 VAL A CA 1
ATOM 1375 C C . VAL A 1 184 ? -4.184 32.594 36.312 1 78.44 184 VAL A C 1
ATOM 1377 O O . VAL A 1 184 ? -3.064 32.094 36.375 1 78.44 184 VAL A O 1
ATOM 1380 N N . GLY A 1 185 ? -4.918 33 37.312 1 75.19 185 GLY A N 1
ATOM 1381 C CA . GLY A 1 185 ? -4.379 32.938 38.656 1 75.19 185 GLY A CA 1
ATOM 1382 C C . GLY A 1 185 ? -3.252 33.938 38.875 1 75.19 185 GLY A C 1
ATOM 1383 O O . GLY A 1 185 ? -3.326 35.094 38.438 1 75.19 185 GLY A O 1
ATOM 1384 N N . THR A 1 186 ? -2.258 33.406 39.719 1 70.69 186 THR A N 1
ATOM 1385 C CA . THR A 1 186 ? -1.2 34.312 40.125 1 70.69 186 THR A CA 1
ATOM 1386 C C . THR A 1 186 ? 0.037 34.156 39.25 1 70.69 186 THR A C 1
ATOM 1388 O O . THR A 1 186 ? 1.051 34.812 39.469 1 70.69 186 THR A O 1
ATOM 1391 N N . ALA A 1 187 ? -0.106 33.406 38.219 1 85.88 187 ALA A N 1
ATOM 1392 C CA . ALA A 1 187 ? 1.126 33.156 37.469 1 85.88 187 ALA A CA 1
ATOM 1393 C C . ALA A 1 187 ? 0.992 33.656 36.031 1 85.88 187 ALA A C 1
ATOM 1395 O O . ALA A 1 187 ? 0.041 33.312 35.312 1 85.88 187 ALA A O 1
ATOM 1396 N N . SER A 1 188 ? 1.766 34.594 35.719 1 92.62 188 SER A N 1
ATOM 1397 C CA . SER A 1 188 ? 1.843 35.094 34.344 1 92.62 188 SER A CA 1
ATOM 1398 C C . SER A 1 188 ? 3.078 34.562 33.625 1 92.62 188 SER A C 1
ATOM 1400 O O . SER A 1 188 ? 4.207 34.781 34.094 1 92.62 188 SER A O 1
ATOM 1402 N N . VAL A 1 189 ? 2.834 33.906 32.469 1 94.69 189 VAL A N 1
ATOM 1403 C CA . VAL A 1 189 ? 3.951 33.406 31.688 1 94.69 189 VAL A CA 1
ATOM 1404 C C . VAL A 1 189 ? 4.766 34.562 31.141 1 94.69 189 VAL A C 1
ATOM 1406 O O . VAL A 1 189 ? 5.992 34.5 31.031 1 94.69 189 VAL A O 1
ATOM 1409 N N . LEU A 1 190 ? 4.168 35.656 30.766 1 96.19 190 LEU A N 1
ATOM 1410 C CA . LEU A 1 190 ? 4.844 36.844 30.25 1 96.19 190 LEU A CA 1
ATOM 1411 C C . LEU A 1 190 ? 5.711 37.5 31.328 1 96.19 190 LEU A C 1
ATOM 1413 O O . LEU A 1 190 ? 6.848 37.875 31.062 1 96.19 190 LEU A O 1
ATOM 1417 N N . ALA A 1 191 ? 5.113 37.562 32.5 1 94.81 191 ALA A N 1
ATOM 1418 C CA . ALA A 1 191 ? 5.879 38.125 33.594 1 94.81 191 ALA A CA 1
ATOM 1419 C C . ALA A 1 191 ? 7.094 37.25 33.938 1 94.81 191 ALA A C 1
ATOM 1421 O O . ALA A 1 191 ? 8.18 37.75 34.188 1 94.81 191 ALA A O 1
ATOM 1422 N N . GLU A 1 192 ? 6.887 36 33.938 1 94.31 192 GLU A N 1
ATOM 1423 C CA . GLU A 1 192 ? 7.969 35.031 34.219 1 94.31 192 GLU A CA 1
ATOM 1424 C C . GLU A 1 192 ? 9.094 35.188 33.188 1 94.31 192 GLU A C 1
ATOM 1426 O O . GLU A 1 192 ? 10.266 35 33.531 1 94.31 192 GLU A O 1
ATOM 1431 N N . LEU A 1 193 ? 8.734 35.531 31.969 1 94.38 193 LEU A N 1
ATOM 1432 C CA . LEU A 1 193 ? 9.703 35.688 30.875 1 94.38 193 LEU A CA 1
ATOM 1433 C C . LEU A 1 193 ? 10.422 37.031 30.969 1 94.38 193 LEU A C 1
ATOM 1435 O O . LEU A 1 193 ? 11.477 37.219 30.359 1 94.38 193 LEU A O 1
ATOM 1439 N N . GLY A 1 194 ? 9.836 37.906 31.719 1 95.81 194 GLY A N 1
ATOM 1440 C CA . GLY A 1 194 ? 10.422 39.25 31.844 1 95.81 194 GLY A CA 1
ATOM 1441 C C . GLY A 1 194 ? 9.953 40.188 30.75 1 95.81 194 GLY A C 1
ATOM 1442 O O . GLY A 1 194 ? 10.633 41.156 30.438 1 95.81 194 GLY A O 1
ATOM 1443 N N . VAL A 1 195 ? 8.82 39.906 30.172 1 97.06 195 VAL A N 1
ATOM 1444 C CA . VAL A 1 195 ? 8.266 40.781 29.125 1 97.06 195 VAL A CA 1
ATOM 1445 C C . VAL A 1 195 ? 7.746 42.062 29.75 1 97.06 195 VAL A C 1
ATOM 1447 O O . VAL A 1 195 ? 7.109 42.062 30.797 1 97.06 195 VAL A O 1
ATOM 1450 N N . ASP A 1 196 ? 8.055 43.188 29.109 1 96.69 196 ASP A N 1
ATOM 1451 C CA . ASP A 1 196 ? 7.582 44.469 29.547 1 96.69 196 ASP A CA 1
ATOM 1452 C C . ASP A 1 196 ? 6.152 44.75 29.078 1 96.69 196 ASP A C 1
ATOM 1454 O O . ASP A 1 196 ? 5.91 44.875 27.875 1 96.69 196 ASP A O 1
ATOM 1458 N N . PRO A 1 197 ? 5.184 44.844 29.953 1 93.38 197 PRO A N 1
ATOM 1459 C CA . PRO A 1 197 ? 3.785 45 29.562 1 93.38 197 PRO A CA 1
ATOM 1460 C C . PRO A 1 197 ? 3.51 46.344 28.906 1 93.38 197 PRO A C 1
ATOM 1462 O O . PRO A 1 197 ? 2.439 46.562 28.328 1 93.38 197 PRO A O 1
ATOM 1465 N N . ASN A 1 198 ? 4.469 47.219 28.984 1 95 198 ASN A N 1
ATOM 1466 C CA . ASN A 1 198 ? 4.258 48.562 28.453 1 95 198 ASN A CA 1
ATOM 1467 C C . ASN A 1 198 ? 4.809 48.688 27.031 1 95 198 ASN A C 1
ATOM 1469 O O . ASN A 1 198 ? 4.652 49.75 26.391 1 95 198 ASN A O 1
ATOM 1473 N N . ARG A 1 199 ? 5.445 47.688 26.578 1 97.06 199 ARG A N 1
ATOM 1474 C CA . ARG A 1 199 ? 5.973 47.688 25.219 1 97.06 199 ARG A CA 1
ATOM 1475 C C . ARG A 1 199 ? 5.16 46.75 24.328 1 97.06 199 ARG A C 1
ATOM 1477 O O . ARG A 1 199 ? 4.609 45.75 24.797 1 97.06 199 ARG A O 1
ATOM 1484 N N . PRO A 1 200 ? 5.07 47.094 23.031 1 98.06 200 PRO A N 1
ATOM 1485 C CA . PRO A 1 200 ? 4.32 46.219 22.125 1 98.06 200 PRO A CA 1
ATOM 1486 C C . PRO A 1 200 ? 4.953 44.844 21.984 1 98.06 200 PRO A C 1
ATOM 1488 O O . PRO A 1 200 ? 6.18 44.719 21.969 1 98.06 200 PRO A O 1
ATOM 1491 N N . ILE A 1 201 ? 4.098 43.812 21.875 1 98.5 201 ILE A N 1
ATOM 1492 C CA . ILE A 1 201 ? 4.52 42.438 21.734 1 98.5 201 ILE A CA 1
ATOM 1493 C C . ILE A 1 201 ? 4.145 41.906 20.344 1 98.5 201 ILE A C 1
ATOM 1495 O O . ILE A 1 201 ? 3.016 42.094 19.891 1 98.5 201 ILE A O 1
ATOM 1499 N N . VAL A 1 202 ? 5.062 41.375 19.656 1 98.75 202 VAL A N 1
ATOM 1500 C CA . VAL A 1 202 ? 4.828 40.531 18.484 1 98.75 202 VAL A CA 1
ATOM 1501 C C . VAL A 1 202 ? 5 39.062 18.844 1 98.75 202 VAL A C 1
ATOM 1503 O O . VAL A 1 202 ? 6.035 38.656 19.391 1 98.75 202 VAL A O 1
ATOM 1506 N N . ALA A 1 203 ? 3.955 38.281 18.562 1 98.62 203 ALA A N 1
ATOM 1507 C CA . ALA A 1 203 ? 3.984 36.875 18.984 1 98.62 203 ALA A CA 1
ATOM 1508 C C . ALA A 1 203 ? 3.998 35.969 17.766 1 98.62 203 ALA A C 1
ATOM 1510 O O . ALA A 1 203 ? 3.443 36.281 16.719 1 98.62 203 ALA A O 1
ATOM 1511 N N . PHE A 1 204 ? 4.648 34.875 17.906 1 98 204 PHE A N 1
ATOM 1512 C CA . PHE A 1 204 ? 4.633 33.75 16.984 1 98 204 PHE A CA 1
ATOM 1513 C C . PHE A 1 204 ? 4.418 32.438 17.734 1 98 204 PHE A C 1
ATOM 1515 O O . PHE A 1 204 ? 5 32.219 18.812 1 98 204 PHE A O 1
ATOM 1522 N N . VAL A 1 205 ? 3.52 31.594 17.203 1 95.81 205 VAL A N 1
ATOM 1523 C CA . VAL A 1 205 ? 3.266 30.266 17.75 1 95.81 205 VAL A CA 1
ATOM 1524 C C . VAL A 1 205 ? 3.336 29.219 16.641 1 95.81 205 VAL A C 1
ATOM 1526 O O . VAL A 1 205 ? 2.6 29.312 15.648 1 95.81 205 VAL A O 1
ATOM 1529 N N . GLY A 1 206 ? 4.211 28.281 16.75 1 92.56 206 GLY A N 1
ATOM 1530 C CA . GLY A 1 206 ? 4.289 27.203 15.766 1 92.56 206 GLY A CA 1
ATOM 1531 C C . GLY A 1 206 ? 5.512 26.328 15.938 1 92.56 206 GLY A C 1
ATOM 1532 O O . GLY A 1 206 ? 6.355 26.594 16.797 1 92.56 206 GLY A O 1
ATOM 1533 N N . ARG A 1 207 ? 5.652 25.281 15.117 1 90.38 207 ARG A N 1
ATOM 1534 C CA . ARG A 1 207 ? 6.809 24.391 15.102 1 90.38 207 ARG A CA 1
ATOM 1535 C C . ARG A 1 207 ? 7.961 25 14.32 1 90.38 207 ARG A C 1
ATOM 1537 O O . ARG A 1 207 ? 7.75 25.875 13.477 1 90.38 207 ARG A O 1
ATOM 1544 N N . ILE A 1 208 ? 9.109 24.562 14.688 1 90.06 208 ILE A N 1
ATOM 1545 C CA . ILE A 1 208 ? 10.289 25.016 13.953 1 90.06 208 ILE A CA 1
ATOM 1546 C C . ILE A 1 208 ? 10.453 24.188 12.68 1 90.06 208 ILE A C 1
ATOM 1548 O O . ILE A 1 208 ? 11.117 23.156 12.68 1 90.06 208 ILE A O 1
ATOM 1552 N N . THR A 1 209 ? 9.812 24.641 11.68 1 88.62 209 THR A N 1
ATOM 1553 C CA . THR A 1 209 ? 9.859 23.984 10.375 1 88.62 209 THR A CA 1
ATOM 1554 C C . THR A 1 209 ? 10.078 25.016 9.266 1 88.62 209 THR A C 1
ATOM 1556 O O . THR A 1 209 ? 9.836 26.203 9.461 1 88.62 209 THR A O 1
ATOM 1559 N N . ARG A 1 210 ? 10.539 24.531 8.156 1 86.94 210 ARG A N 1
ATOM 1560 C CA . ARG A 1 210 ? 10.609 25.391 6.98 1 86.94 210 ARG A CA 1
ATOM 1561 C C . ARG A 1 210 ? 9.234 25.922 6.598 1 86.94 210 ARG A C 1
ATOM 1563 O O . ARG A 1 210 ? 9.094 27.062 6.168 1 86.94 210 ARG A O 1
ATOM 1570 N N . GLN A 1 211 ? 8.312 25.156 6.797 1 91.75 211 GLN A N 1
ATOM 1571 C CA . GLN A 1 211 ? 6.922 25.438 6.438 1 91.75 211 GLN A CA 1
ATOM 1572 C C . GLN A 1 211 ? 6.414 26.688 7.141 1 91.75 211 GLN A C 1
ATOM 1574 O O . GLN A 1 211 ? 5.723 27.516 6.535 1 91.75 211 GLN A O 1
ATOM 1579 N N . LYS A 1 212 ? 6.797 26.906 8.312 1 94.44 212 LYS A N 1
ATOM 1580 C CA . LYS A 1 212 ? 6.219 27.969 9.133 1 94.44 212 LYS A CA 1
ATOM 1581 C C . LYS A 1 212 ? 6.996 29.266 8.977 1 94.44 212 LYS A C 1
ATOM 1583 O O . LYS A 1 212 ? 6.598 30.297 9.516 1 94.44 212 LYS A O 1
ATOM 1588 N N . GLY A 1 213 ? 8.086 29.266 8.328 1 94.75 213 GLY A N 1
ATOM 1589 C CA . GLY A 1 213 ? 8.789 30.469 7.934 1 94.75 213 GLY A CA 1
ATOM 1590 C C . GLY A 1 213 ? 9.461 31.172 9.102 1 94.75 213 GLY A C 1
ATOM 1591 O O . GLY A 1 213 ? 9.602 32.406 9.094 1 94.75 213 GLY A O 1
ATOM 1592 N N . VAL A 1 214 ? 9.93 30.391 10.047 1 94.56 214 VAL A N 1
ATOM 1593 C CA . VAL A 1 214 ? 10.562 30.969 11.234 1 94.56 214 VAL A CA 1
ATOM 1594 C C . VAL A 1 214 ? 11.789 31.781 10.82 1 94.56 214 VAL A C 1
ATOM 1596 O O . VAL A 1 214 ? 11.992 32.906 11.297 1 94.56 214 VAL A O 1
ATOM 1599 N N . PRO A 1 215 ? 12.602 31.297 9.852 1 93.94 215 PRO A N 1
ATOM 1600 C CA . PRO A 1 215 ? 13.75 32.094 9.414 1 93.94 215 PRO A CA 1
ATOM 1601 C C . PRO A 1 215 ? 13.336 33.438 8.82 1 93.94 215 PRO A C 1
ATOM 1603 O O . PRO A 1 215 ? 14.016 34.438 9.039 1 93.94 215 PRO A O 1
ATOM 1606 N N . HIS A 1 216 ? 12.25 33.469 8.109 1 96.69 216 HIS A N 1
ATOM 1607 C CA . HIS A 1 216 ? 11.766 34.719 7.535 1 96.69 216 HIS A CA 1
ATOM 1608 C C . HIS A 1 216 ? 11.344 35.719 8.625 1 96.69 216 HIS A C 1
ATOM 1610 O O . HIS A 1 216 ? 11.609 36.906 8.531 1 96.69 216 HIS A O 1
ATOM 1616 N N . LEU A 1 217 ? 10.656 35.188 9.625 1 97.88 217 LEU A N 1
ATOM 1617 C CA . LEU A 1 217 ? 10.227 36.031 10.742 1 97.88 217 LEU A CA 1
ATOM 1618 C C . LEU A 1 217 ? 11.43 36.625 11.469 1 97.88 217 LEU A C 1
ATOM 1620 O O . LEU A 1 217 ? 11.438 37.812 11.773 1 97.88 217 LEU A O 1
ATOM 1624 N N . LEU A 1 218 ? 12.414 35.781 11.719 1 97.38 218 LEU A N 1
ATOM 1625 C CA . LEU A 1 218 ? 13.594 36.25 12.438 1 97.38 218 LEU A CA 1
ATOM 1626 C C . LEU A 1 218 ? 14.359 37.281 11.633 1 97.38 218 LEU A C 1
ATOM 1628 O O . LEU A 1 218 ? 14.867 38.25 12.188 1 97.38 218 LEU A O 1
ATOM 1632 N N . ALA A 1 219 ? 14.445 37.031 10.375 1 97.44 219 ALA A N 1
ATOM 1633 C CA . ALA A 1 219 ? 15.086 38.031 9.5 1 97.44 219 ALA A CA 1
ATOM 1634 C C . ALA A 1 219 ? 14.32 39.344 9.508 1 97.44 219 ALA A C 1
ATOM 1636 O O . ALA A 1 219 ? 14.914 40.406 9.57 1 97.44 219 ALA A O 1
ATOM 1637 N N . ALA A 1 220 ? 13.039 39.312 9.398 1 98.5 220 ALA A N 1
ATOM 1638 C CA . ALA A 1 220 ? 12.188 40.5 9.414 1 98.5 220 ALA A CA 1
ATOM 1639 C C . ALA A 1 220 ? 12.312 41.25 10.734 1 98.5 220 ALA A C 1
ATOM 1641 O O . ALA A 1 220 ? 12.258 42.469 10.766 1 98.5 220 ALA A O 1
ATOM 1642 N N . ALA A 1 221 ? 12.477 40.531 11.828 1 98.5 221 ALA A N 1
ATOM 1643 C CA . ALA A 1 221 ? 12.469 41.062 13.18 1 98.5 221 ALA A CA 1
ATOM 1644 C C . ALA A 1 221 ? 13.625 42.062 13.375 1 98.5 221 ALA A C 1
ATOM 1646 O O . ALA A 1 221 ? 13.562 42.938 14.234 1 98.5 221 ALA A O 1
ATOM 1647 N N . HIS A 1 222 ? 14.719 41.875 12.625 1 97.94 222 HIS A N 1
ATOM 1648 C CA . HIS A 1 222 ? 15.82 42.844 12.68 1 97.94 222 HIS A CA 1
ATOM 1649 C C . HIS A 1 222 ? 15.352 44.219 12.289 1 97.94 222 HIS A C 1
ATOM 1651 O O . HIS A 1 222 ? 15.969 45.219 12.664 1 97.94 222 HIS A O 1
ATOM 1657 N N . GLN A 1 223 ? 14.266 44.25 11.578 1 98.19 223 GLN A N 1
ATOM 1658 C CA . GLN A 1 223 ? 13.773 45.531 11.062 1 98.19 223 GLN A CA 1
ATOM 1659 C C . GLN A 1 223 ? 12.562 46 11.859 1 98.19 223 GLN A C 1
ATOM 1661 O O . GLN A 1 223 ? 11.953 47.031 11.523 1 98.19 223 GLN A O 1
ATOM 1666 N N . PHE A 1 224 ? 12.102 45.25 12.891 1 98.56 224 PHE A N 1
ATOM 1667 C CA . PHE A 1 224 ? 11.008 45.719 13.734 1 98.56 224 PHE A CA 1
ATOM 1668 C C . PHE A 1 224 ? 11.391 47 14.477 1 98.56 224 PHE A C 1
ATOM 1670 O O . PHE A 1 224 ? 12.57 47.25 14.711 1 98.56 224 PHE A O 1
ATOM 1677 N N . SER A 1 225 ? 10.375 47.812 14.828 1 97.75 225 SER A N 1
ATOM 1678 C CA . SER A 1 225 ? 10.609 48.969 15.703 1 97.75 225 SER A CA 1
ATOM 1679 C C . SER A 1 225 ? 11.383 48.562 16.953 1 97.75 225 SER A C 1
ATOM 1681 O O . SER A 1 225 ? 11.148 47.469 17.516 1 97.75 225 SER A O 1
ATOM 1683 N N . PRO A 1 226 ? 12.281 49.406 17.453 1 96 226 PRO A N 1
ATOM 1684 C CA . PRO A 1 226 ? 13.133 49.062 18.594 1 96 226 PRO A CA 1
ATOM 1685 C C . PRO A 1 226 ? 12.328 48.75 19.844 1 96 226 PRO A C 1
ATOM 1687 O O . PRO A 1 226 ? 12.797 48 20.719 1 96 226 PRO A O 1
ATOM 1690 N N . ASP A 1 227 ? 11.195 49.188 19.922 1 95.94 227 ASP A N 1
ATOM 1691 C CA . ASP A 1 227 ? 10.398 49 21.125 1 95.94 227 ASP A CA 1
ATOM 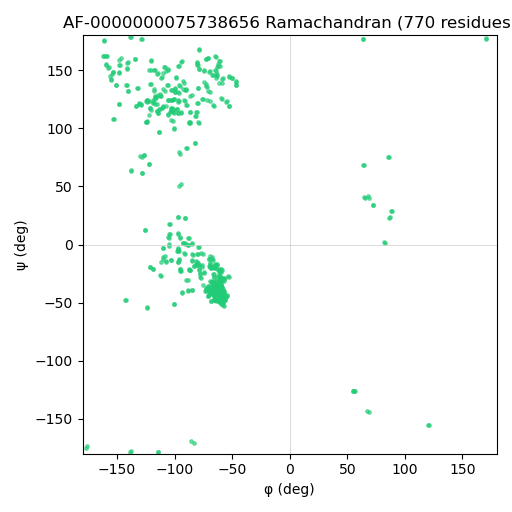1692 C C . ASP A 1 227 ? 9.68 47.656 21.109 1 95.94 227 ASP A C 1
ATOM 1694 O O . ASP A 1 227 ? 9.164 47.188 22.141 1 95.94 227 ASP A O 1
ATOM 1698 N N . VAL A 1 228 ? 9.633 47 20 1 98.12 228 VAL A N 1
ATOM 1699 C CA . VAL A 1 228 ? 8.891 45.781 19.844 1 98.12 228 VAL A CA 1
ATOM 1700 C C . VAL A 1 228 ? 9.594 44.656 20.609 1 98.12 228 VAL A C 1
ATOM 1702 O O . VAL A 1 228 ? 10.812 44.5 20.516 1 98.12 228 VAL A O 1
ATOM 1705 N N . GLN A 1 229 ? 8.867 43.906 21.391 1 98.5 229 GLN A N 1
ATOM 1706 C CA . GLN A 1 229 ? 9.312 42.656 21.984 1 98.5 229 GLN A CA 1
ATOM 1707 C C . GLN A 1 229 ? 8.781 41.469 21.188 1 98.5 229 GLN A C 1
ATOM 1709 O O . GLN A 1 229 ? 7.613 41.469 20.781 1 98.5 229 GLN A O 1
ATOM 1714 N N . LEU A 1 230 ? 9.641 40.531 20.859 1 98.5 230 LEU A N 1
ATOM 1715 C CA . LEU A 1 230 ? 9.266 39.344 20.109 1 98.5 230 LEU A CA 1
ATOM 1716 C C . LEU A 1 230 ? 9.156 38.125 21.031 1 98.5 230 LEU A C 1
ATOM 1718 O O . LEU A 1 230 ? 10.125 37.781 21.703 1 98.5 230 LEU A O 1
ATOM 1722 N N . VAL A 1 231 ? 7.961 37.594 21.172 1 98.31 231 VAL A N 1
ATOM 1723 C CA . VAL A 1 231 ? 7.734 36.344 21.906 1 98.31 231 VAL A CA 1
ATOM 1724 C C . VAL A 1 231 ? 7.555 35.188 20.922 1 98.31 231 VAL A C 1
ATOM 1726 O O . VAL A 1 231 ? 6.508 35.062 20.281 1 98.31 231 VAL A O 1
ATOM 1729 N N . LEU A 1 232 ? 8.562 34.375 20.844 1 97.5 232 LEU A N 1
ATOM 1730 C CA . LEU A 1 232 ? 8.617 33.25 19.922 1 97.5 232 LEU A CA 1
ATOM 1731 C C . LEU A 1 232 ? 8.273 31.938 20.641 1 97.5 232 LEU A C 1
ATOM 1733 O O . LEU A 1 232 ? 9.141 31.328 21.266 1 97.5 232 LEU A O 1
ATOM 1737 N N . CYS A 1 233 ? 7 31.484 20.484 1 96.38 233 CYS A N 1
ATOM 1738 C CA . CYS A 1 233 ? 6.629 30.156 20.969 1 96.38 233 CYS A CA 1
ATOM 1739 C C . CYS A 1 233 ? 6.859 29.109 19.906 1 96.38 233 CYS A C 1
ATOM 1741 O O . CYS A 1 233 ? 5.93 28.734 19.188 1 96.38 233 CYS A O 1
ATOM 1743 N N . ALA A 1 234 ? 8 28.656 19.797 1 91.81 234 ALA A N 1
ATOM 1744 C CA . ALA A 1 234 ? 8.398 27.75 18.719 1 91.81 234 ALA A CA 1
ATOM 1745 C C . ALA A 1 234 ? 9.195 26.562 19.266 1 91.81 234 ALA A C 1
ATOM 1747 O O . ALA A 1 234 ? 10.25 26.734 19.875 1 91.81 234 ALA A O 1
ATOM 1748 N N . GLY A 1 235 ? 8.703 25.422 19.078 1 87.19 235 GLY A N 1
ATOM 1749 C CA . GLY A 1 235 ? 9.383 24.203 19.484 1 87.19 235 GLY A CA 1
ATOM 1750 C C . GLY A 1 235 ? 9.281 23.078 18.469 1 87.19 235 GLY A C 1
ATOM 1751 O O . GLY A 1 235 ? 8.898 23.328 17.312 1 87.19 235 GLY A O 1
ATOM 1752 N N . ALA A 1 236 ? 9.922 21.984 18.812 1 80.56 236 ALA A N 1
ATOM 1753 C CA . ALA A 1 236 ? 9.797 20.734 18.062 1 80.56 236 ALA A CA 1
ATOM 1754 C C . ALA A 1 236 ? 10.352 20.891 16.641 1 80.56 236 ALA A C 1
ATOM 1756 O O . ALA A 1 236 ? 9.625 20.719 15.664 1 80.56 236 ALA A O 1
ATOM 1757 N N . PRO A 1 237 ? 11.695 21.062 16.547 1 85.75 237 PRO A N 1
ATOM 1758 C CA . PRO A 1 237 ? 12.273 21.156 15.203 1 85.75 237 PRO A CA 1
ATOM 1759 C C . PRO A 1 237 ? 12.172 19.859 14.414 1 85.75 237 PRO A C 1
ATOM 1761 O O . PRO A 1 237 ? 12.305 18.766 14.992 1 85.75 237 PRO A O 1
ATOM 1764 N N . ASP A 1 238 ? 12 19.953 13.117 1 83.81 238 ASP A N 1
ATOM 1765 C CA . ASP A 1 238 ? 11.891 18.781 12.258 1 83.81 238 ASP A CA 1
ATOM 1766 C C . ASP A 1 238 ? 13.227 18.062 12.125 1 83.81 238 ASP A C 1
ATOM 1768 O O . ASP A 1 238 ? 13.273 16.844 11.93 1 83.81 238 ASP A O 1
ATOM 1772 N N . THR A 1 239 ? 14.375 18.891 12.102 1 86.12 239 THR A N 1
ATOM 1773 C CA . THR A 1 239 ? 15.727 18.359 11.992 1 86.12 239 THR A CA 1
ATOM 1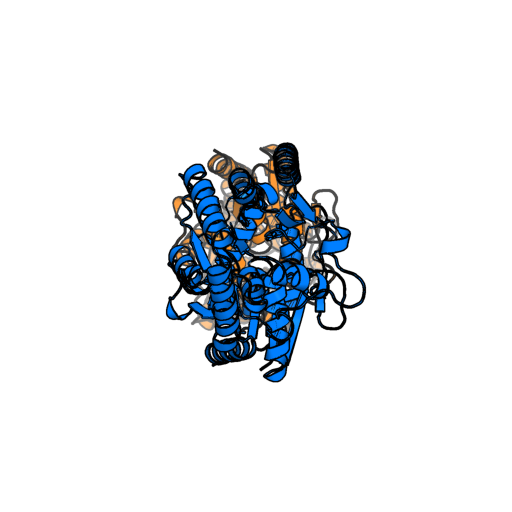774 C C . THR A 1 239 ? 16.688 19.141 12.883 1 86.12 239 THR A C 1
ATOM 1776 O O . THR A 1 239 ? 16.438 20.297 13.227 1 86.12 239 THR A O 1
ATOM 1779 N N . PRO A 1 240 ? 17.766 18.484 13.227 1 90.25 240 PRO A N 1
ATOM 1780 C CA . PRO A 1 240 ? 18.781 19.203 13.992 1 90.25 240 PRO A CA 1
ATOM 1781 C C . PRO A 1 240 ? 19.344 20.406 13.234 1 90.25 240 PRO A C 1
ATOM 1783 O O . PRO A 1 240 ? 19.688 21.422 13.852 1 90.25 240 PRO A O 1
ATOM 1786 N N . GLU A 1 241 ? 19.359 20.25 11.984 1 89.94 241 GLU A N 1
ATOM 1787 C CA . GLU A 1 241 ? 19.906 21.328 11.164 1 89.94 241 GLU A CA 1
ATOM 1788 C C . GLU A 1 241 ? 19.031 22.578 11.25 1 89.94 241 GLU A C 1
ATOM 1790 O O . GLU A 1 241 ? 19.547 23.688 11.43 1 89.94 241 GLU A O 1
ATOM 1795 N N . ILE A 1 242 ? 17.75 22.391 11.211 1 87.56 242 ILE A N 1
ATOM 1796 C CA . ILE A 1 242 ? 16.812 23.516 11.289 1 87.56 242 ILE A CA 1
ATOM 1797 C C . ILE A 1 242 ? 16.844 24.109 12.695 1 87.56 242 ILE A C 1
ATOM 1799 O O . ILE A 1 242 ? 16.766 25.328 12.859 1 87.56 242 ILE A O 1
ATOM 1803 N N . ALA A 1 243 ? 16.984 23.234 13.648 1 91.31 243 ALA A N 1
ATOM 1804 C CA . ALA A 1 243 ? 17.078 23.688 15.039 1 91.31 243 ALA A CA 1
ATOM 1805 C C . ALA A 1 243 ? 18.266 24.625 15.234 1 91.31 243 ALA A C 1
ATOM 1807 O O . ALA A 1 243 ? 18.141 25.672 15.852 1 91.31 243 ALA A O 1
ATOM 1808 N N . ASN A 1 244 ? 19.391 24.25 14.695 1 94.56 244 ASN A N 1
ATOM 1809 C CA . ASN A 1 244 ? 20.609 25.031 14.812 1 94.56 244 ASN A CA 1
ATOM 1810 C C . ASN A 1 244 ? 20.484 26.375 14.078 1 94.56 244 ASN A C 1
ATOM 1812 O O . ASN A 1 244 ? 20.984 27.391 14.562 1 94.56 244 ASN A O 1
ATOM 1816 N N . GLU A 1 245 ? 19.891 26.266 13 1 93.25 245 GLU A N 1
ATOM 1817 C CA . GLU A 1 245 ? 19.688 27.484 12.211 1 93.25 245 GLU A CA 1
ATOM 1818 C C . GLU A 1 245 ? 18.859 28.5 12.977 1 93.25 245 GLU A C 1
ATOM 1820 O O . GLU A 1 245 ? 19.203 29.688 13.031 1 93.25 245 GLU A O 1
ATOM 1825 N N . VAL A 1 246 ? 17.844 28.062 13.547 1 94.38 246 VAL A N 1
ATOM 1826 C CA . VAL A 1 246 ? 16.922 28.938 14.266 1 94.38 246 VAL A CA 1
ATOM 1827 C C . VAL A 1 246 ? 17.578 29.453 15.539 1 94.38 246 VAL A C 1
ATOM 1829 O O . VAL A 1 246 ? 17.453 30.625 15.891 1 94.38 246 VAL A O 1
ATOM 1832 N N . GLN A 1 247 ? 18.281 28.578 16.156 1 95.62 247 GLN A N 1
ATOM 1833 C CA . GLN A 1 247 ? 19 28.969 17.375 1 95.62 247 GLN A CA 1
ATOM 1834 C C . GLN A 1 247 ? 20 30.062 17.078 1 95.62 247 GLN A C 1
ATOM 1836 O O . GLN A 1 247 ? 20.094 31.047 17.828 1 95.62 247 GLN A O 1
ATOM 1841 N N . SER A 1 248 ? 20.734 29.875 16.078 1 97.19 248 SER A N 1
ATOM 1842 C CA . SER A 1 248 ? 21.719 30.875 15.688 1 97.19 248 SER A CA 1
ATOM 1843 C C . SER A 1 248 ? 21.047 32.188 15.32 1 97.19 248 SER A C 1
ATOM 1845 O O . SER A 1 248 ? 21.547 33.281 15.672 1 97.19 248 SER A O 1
ATOM 1847 N N . ALA A 1 249 ? 20 32.094 14.609 1 96.88 249 ALA A N 1
ATOM 1848 C CA . ALA A 1 249 ? 19.281 33.312 14.18 1 96.88 249 ALA A CA 1
ATOM 1849 C C . ALA A 1 249 ? 18.703 34.062 15.375 1 96.88 249 ALA A C 1
ATOM 1851 O O . ALA A 1 249 ? 18.734 35.281 15.414 1 96.88 249 ALA A O 1
ATOM 1852 N N . VAL A 1 250 ? 18.156 33.375 16.344 1 97.25 250 VAL A N 1
ATOM 1853 C CA . VAL A 1 250 ? 17.594 34 17.547 1 97.25 250 VAL A CA 1
ATOM 1854 C C . VAL A 1 250 ? 18.703 34.656 18.344 1 97.25 250 VAL A C 1
ATOM 1856 O O . VAL A 1 250 ? 18.531 35.781 18.859 1 97.25 250 VAL A O 1
ATOM 1859 N N . ALA A 1 251 ? 19.844 33.969 18.422 1 97.31 251 ALA A N 1
ATOM 1860 C CA . ALA A 1 251 ? 20.984 34.5 19.156 1 97.31 251 ALA A CA 1
ATOM 1861 C C . ALA A 1 251 ? 21.469 35.812 18.516 1 97.31 251 ALA A C 1
ATOM 1863 O O . ALA A 1 251 ? 21.797 36.781 19.219 1 97.31 251 ALA A O 1
ATOM 1864 N N . GLN A 1 252 ? 21.578 35.719 17.281 1 97.69 252 GLN A N 1
ATOM 1865 C CA . GLN A 1 252 ? 22.016 36.906 16.562 1 97.69 252 GLN A CA 1
ATOM 1866 C C . GLN A 1 252 ? 21.047 38.062 16.781 1 97.69 252 GLN A C 1
ATOM 1868 O O . GLN A 1 252 ? 21.469 39.188 17.016 1 97.69 252 GLN A O 1
ATOM 1873 N N . LEU A 1 253 ? 19.797 37.812 16.656 1 97.75 253 LEU A N 1
ATOM 1874 C CA . LEU A 1 253 ? 18.781 38.812 16.859 1 97.75 253 LEU A CA 1
ATOM 1875 C C . LEU A 1 253 ? 18.844 39.406 18.266 1 97.75 253 LEU A C 1
ATOM 1877 O O . LEU A 1 253 ? 18.766 40.594 18.453 1 97.75 253 LEU A O 1
ATOM 1881 N N . ALA A 1 254 ? 19 38.531 19.25 1 96.62 254 ALA A N 1
ATOM 1882 C CA . ALA A 1 254 ? 19.031 38.938 20.641 1 96.62 254 ALA A CA 1
ATOM 1883 C C . ALA A 1 254 ? 20.266 39.781 20.938 1 96.62 254 ALA A C 1
ATOM 1885 O O . ALA A 1 254 ? 20.281 40.562 21.891 1 96.62 254 ALA A O 1
ATOM 1886 N N . SER A 1 255 ? 21.281 39.594 20.156 1 97.12 255 SER A N 1
ATOM 1887 C CA . SER A 1 255 ? 22.516 40.375 20.344 1 97.12 255 SER A CA 1
ATOM 1888 C C . SER A 1 255 ? 22.344 41.781 19.828 1 97.12 255 SER A C 1
ATOM 1890 O O . SER A 1 255 ? 23.109 42.688 20.219 1 97.12 255 SER A O 1
ATOM 1892 N N . THR A 1 256 ? 21.391 41.969 19 1 95.56 256 THR A N 1
ATOM 1893 C CA . THR A 1 256 ? 21.281 43.281 18.344 1 95.56 256 THR A CA 1
ATOM 1894 C C . THR A 1 256 ? 20.062 44.031 18.859 1 95.56 256 THR A C 1
ATOM 1896 O O . THR A 1 256 ? 19.906 45.219 18.609 1 95.56 256 THR A O 1
ATOM 1899 N N . ARG A 1 257 ? 19.203 43.375 19.562 1 95 257 ARG A N 1
ATOM 1900 C CA . ARG A 1 257 ? 18.031 44.031 20.125 1 95 257 ARG A CA 1
ATOM 1901 C C . ARG A 1 257 ? 17.609 43.406 21.453 1 95 257 ARG A C 1
ATOM 1903 O O . ARG A 1 257 ? 17.875 42.25 21.703 1 95 257 ARG A O 1
ATOM 1910 N N . SER A 1 258 ? 16.844 44.188 22.25 1 94.25 258 SER A N 1
ATOM 1911 C CA . SER A 1 258 ? 16.281 43.656 23.484 1 94.25 258 SER A CA 1
ATOM 1912 C C . SER A 1 258 ? 14.875 43.125 23.281 1 94.25 258 SER A C 1
ATOM 1914 O O . SER A 1 258 ? 14.25 43.406 22.25 1 94.25 258 SER A O 1
ATOM 1916 N N . GLY A 1 259 ? 14.453 42.281 24.109 1 97.06 259 GLY A N 1
ATOM 1917 C CA . GLY A 1 259 ? 13.062 41.875 24.109 1 97.06 259 GLY A CA 1
ATOM 1918 C C . GLY A 1 259 ? 12.805 40.688 23.188 1 97.06 259 GLY A C 1
ATOM 1919 O O . GLY A 1 259 ? 11.781 40.625 22.5 1 97.06 259 GLY A O 1
ATOM 1920 N N . VAL A 1 260 ? 13.789 39.875 23.016 1 98 260 VAL A N 1
ATOM 1921 C CA . VAL A 1 260 ? 13.594 38.656 22.266 1 98 260 VAL A CA 1
ATOM 1922 C C . VAL A 1 260 ? 13.438 37.469 23.234 1 98 260 VAL A C 1
ATOM 1924 O O . VAL A 1 260 ? 14.367 37.125 23.969 1 98 260 VAL A O 1
ATOM 1927 N N . PHE A 1 261 ? 12.25 36.844 23.266 1 97.88 261 PHE A N 1
ATOM 1928 C CA . PHE A 1 261 ? 11.945 35.75 24.156 1 97.88 261 PHE A CA 1
ATOM 1929 C C . PHE A 1 261 ? 11.586 34.469 23.375 1 97.88 261 PHE A C 1
ATOM 1931 O O . PHE A 1 261 ? 10.664 34.5 22.547 1 97.88 261 PHE A O 1
ATOM 1938 N N . TRP A 1 262 ? 12.273 33.469 23.594 1 96.75 262 TRP A N 1
ATOM 1939 C CA . TRP A 1 262 ? 12.062 32.188 22.906 1 96.75 262 TRP A CA 1
ATOM 1940 C C . TRP A 1 262 ? 11.609 31.109 23.875 1 96.75 262 TRP A C 1
ATOM 1942 O O . TRP A 1 262 ? 12.352 30.719 24.781 1 96.75 262 TRP A O 1
ATOM 1952 N N . ILE A 1 263 ? 10.359 30.703 23.641 1 95.69 263 ILE A N 1
ATOM 1953 C CA . ILE A 1 263 ? 9.797 29.625 24.438 1 95.69 263 ILE A CA 1
ATOM 1954 C C . ILE A 1 263 ? 9.852 28.328 23.625 1 95.69 263 ILE A C 1
ATOM 1956 O O . ILE A 1 263 ? 9.109 28.156 22.656 1 95.69 263 ILE A O 1
ATOM 1960 N N . ARG A 1 264 ? 10.555 27.375 24.031 1 91.06 264 ARG A N 1
ATOM 1961 C CA . ARG A 1 264 ? 10.805 26.156 23.281 1 91.06 264 ARG A CA 1
ATOM 1962 C C . ARG A 1 264 ? 9.828 25.047 23.688 1 91.06 264 ARG A C 1
ATOM 1964 O O . ARG A 1 264 ? 9.547 24.141 22.891 1 91.06 264 ARG A O 1
ATOM 1971 N N . ASP A 1 265 ? 9.289 25.188 24.875 1 89.62 265 ASP A N 1
ATOM 1972 C CA . ASP A 1 265 ? 8.391 24.172 25.406 1 89.62 265 ASP A CA 1
ATOM 1973 C C . ASP A 1 265 ? 6.98 24.344 24.828 1 89.62 265 ASP A C 1
ATOM 1975 O O . ASP A 1 265 ? 6.594 25.438 24.422 1 89.62 265 ASP A O 1
ATOM 1979 N N . ILE A 1 266 ? 6.277 23.234 24.859 1 86.5 266 ILE A N 1
ATOM 1980 C CA . ILE A 1 266 ? 4.859 23.281 24.516 1 86.5 266 ILE A CA 1
ATOM 1981 C C . ILE A 1 266 ? 4.07 23.891 25.672 1 86.5 266 ILE A C 1
ATOM 1983 O O . ILE A 1 266 ? 4.176 23.438 26.812 1 86.5 266 ILE A O 1
ATOM 1987 N N . LEU A 1 267 ? 3.344 24.875 25.422 1 90.44 267 LEU A N 1
ATOM 1988 C CA . LEU A 1 267 ? 2.586 25.578 26.453 1 90.44 267 LEU A CA 1
ATOM 1989 C C . LEU A 1 267 ? 1.136 25.109 26.469 1 90.44 267 LEU A C 1
ATOM 1991 O O . LEU A 1 267 ? 0.549 24.828 25.422 1 90.44 267 LEU A O 1
ATOM 1995 N N . PRO A 1 268 ? 0.59 25.031 27.688 1 90.62 268 PRO A N 1
ATOM 1996 C CA . PRO A 1 268 ? -0.854 24.797 27.75 1 90.62 268 PRO A CA 1
ATOM 1997 C C . PRO A 1 268 ? -1.663 25.938 27.141 1 90.62 268 PRO A C 1
ATOM 1999 O O . PRO A 1 268 ? -1.156 27.062 27.016 1 90.62 268 PRO A O 1
ATOM 2002 N N . VAL A 1 269 ? -2.863 25.672 26.828 1 92.12 269 VAL A N 1
ATOM 2003 C CA . VAL A 1 269 ? -3.742 26.594 26.094 1 92.12 269 VAL A CA 1
ATOM 2004 C C . VAL A 1 269 ? -3.885 27.891 26.875 1 92.12 269 VAL A C 1
ATOM 2006 O O . VAL A 1 269 ? -3.9 28.969 26.281 1 92.12 269 VAL A O 1
ATOM 2009 N N . GLN A 1 270 ? -3.934 27.828 28.156 1 93.69 270 GLN A N 1
ATOM 2010 C CA . GLN A 1 270 ? -4.156 29.016 28.969 1 93.69 270 GLN A CA 1
ATOM 2011 C C . GLN A 1 270 ? -2.977 29.984 28.859 1 93.69 270 GLN A C 1
ATOM 2013 O O . GLN A 1 270 ? -3.168 31.188 28.797 1 93.69 270 GLN A O 1
ATOM 2018 N N . LYS A 1 271 ? -1.803 29.438 28.859 1 95 271 LYS A N 1
ATOM 2019 C CA . LYS A 1 271 ? -0.611 30.266 28.719 1 95 271 LYS A CA 1
ATOM 2020 C C . LYS A 1 271 ? -0.495 30.844 27.312 1 95 271 LYS A C 1
ATOM 2022 O O . LYS A 1 271 ? -0.097 32 27.156 1 95 271 LYS A O 1
ATOM 2027 N N . LEU A 1 272 ? -0.84 30.078 26.375 1 95.44 272 LEU A N 1
ATOM 2028 C CA . LEU A 1 272 ? -0.822 30.578 25 1 95.44 272 LEU A CA 1
ATOM 2029 C C . LEU A 1 272 ? -1.849 31.688 24.812 1 95.44 272 LEU A C 1
ATOM 2031 O O . LEU A 1 272 ? -1.583 32.656 24.109 1 95.44 272 LEU A O 1
ATOM 2035 N N . ARG A 1 273 ? -2.996 31.469 25.359 1 96.62 273 ARG A N 1
ATOM 2036 C CA . ARG A 1 273 ? -4.051 32.469 25.297 1 96.62 273 ARG A CA 1
ATOM 2037 C C . ARG A 1 273 ? -3.586 33.812 25.891 1 96.62 273 ARG A C 1
ATOM 2039 O O . ARG A 1 273 ? -3.875 34.875 25.359 1 96.62 273 ARG A O 1
ATOM 2046 N N . GLU A 1 274 ? -2.867 33.688 27 1 97.31 274 GLU A N 1
ATOM 2047 C CA . GLU A 1 274 ? -2.312 34.906 27.609 1 97.31 274 GLU A CA 1
ATOM 2048 C C . GLU A 1 274 ? -1.378 35.625 26.641 1 97.31 274 GLU A C 1
ATOM 2050 O O . GLU A 1 274 ? -1.482 36.844 26.469 1 97.31 274 GLU A O 1
ATOM 2055 N N . ILE A 1 275 ? -0.513 34.875 26.031 1 97.75 275 ILE A N 1
ATOM 2056 C CA . ILE A 1 275 ? 0.484 35.438 25.125 1 97.75 275 ILE A CA 1
ATOM 2057 C C . ILE A 1 275 ? -0.209 36.062 23.922 1 97.75 275 ILE A C 1
ATOM 2059 O O . ILE A 1 275 ? 0.077 37.219 23.578 1 97.75 275 ILE A O 1
ATOM 2063 N N . LEU A 1 276 ? -1.154 35.344 23.375 1 98.31 276 LEU A N 1
ATOM 2064 C CA . LEU A 1 276 ? -1.86 35.844 22.203 1 98.31 276 LEU A CA 1
ATOM 2065 C C . LEU A 1 276 ? -2.688 37.062 22.531 1 98.31 276 LEU A C 1
ATOM 2067 O O . LEU A 1 276 ? -2.699 38.031 21.766 1 98.31 276 LEU A O 1
ATOM 2071 N N . SER A 1 277 ? -3.322 37.062 23.656 1 97.81 277 SER A N 1
ATOM 2072 C CA . SER A 1 277 ? -4.176 38.188 24.078 1 97.81 277 SER A CA 1
ATOM 2073 C C . SER A 1 277 ? -3.355 39.438 24.344 1 97.81 277 SER A C 1
ATOM 2075 O O . SER A 1 277 ? -3.834 40.562 24.141 1 97.81 277 SER A O 1
ATOM 2077 N N . ALA A 1 278 ? -2.148 39.219 24.812 1 97.38 278 ALA A N 1
ATOM 2078 C CA . ALA A 1 278 ? -1.291 40.344 25.172 1 97.38 278 ALA A CA 1
ATOM 2079 C C . ALA A 1 278 ? -0.587 40.906 23.953 1 97.38 278 ALA A C 1
ATOM 2081 O O . ALA A 1 278 ? -0.098 42.031 23.969 1 97.38 278 ALA A O 1
ATOM 2082 N N . ALA A 1 279 ? -0.5 40.219 22.906 1 98.31 279 ALA A N 1
ATOM 2083 C CA . ALA A 1 279 ? 0.252 40.594 21.719 1 98.31 279 ALA A CA 1
ATOM 2084 C C . ALA A 1 279 ? -0.462 41.719 20.953 1 98.31 279 ALA A C 1
ATOM 2086 O O . ALA A 1 279 ? -1.69 41.719 20.844 1 98.31 279 ALA A O 1
ATOM 2087 N N . THR A 1 280 ? 0.345 42.656 20.5 1 98.19 280 THR A N 1
ATOM 2088 C CA . THR A 1 280 ? -0.176 43.656 19.562 1 98.19 280 THR A CA 1
ATOM 2089 C C . THR A 1 280 ? -0.422 43.031 18.188 1 98.19 280 THR A C 1
ATOM 2091 O O . THR A 1 280 ? -1.39 43.375 17.516 1 98.19 280 THR A O 1
ATOM 2094 N N . VAL A 1 281 ? 0.474 42.188 17.859 1 98.62 281 VAL A N 1
ATOM 2095 C CA . VAL A 1 281 ? 0.416 41.531 16.547 1 98.62 281 VAL A CA 1
ATOM 2096 C C . VAL A 1 281 ? 0.814 40.062 16.672 1 98.62 281 VAL A C 1
ATOM 2098 O O . VAL A 1 281 ? 1.771 39.75 17.375 1 98.62 281 VAL A O 1
ATOM 2101 N N . PHE A 1 282 ? 0.051 39.219 16.109 1 98.81 282 PHE A N 1
ATOM 2102 C CA . PHE A 1 282 ? 0.456 37.844 15.844 1 98.81 282 PHE A CA 1
ATOM 2103 C C . PHE A 1 282 ? 0.983 37.719 14.422 1 98.81 282 PHE A C 1
ATOM 2105 O O . PHE A 1 282 ? 0.37 38.219 13.469 1 98.81 282 PHE A O 1
ATOM 2112 N N . VAL A 1 283 ? 2.092 37 14.227 1 98.81 283 VAL A N 1
ATOM 2113 C CA . VAL A 1 283 ? 2.68 36.875 12.898 1 98.81 283 VAL A CA 1
ATOM 2114 C C . VAL A 1 283 ? 2.631 35.438 12.438 1 98.81 283 VAL A C 1
ATOM 2116 O O . VAL A 1 283 ? 3.031 34.531 13.18 1 98.81 283 VAL A O 1
ATOM 2119 N N . CYS A 1 284 ? 2.092 35.188 11.297 1 98.38 284 CYS A N 1
ATOM 2120 C CA . CYS A 1 284 ? 2.146 33.938 10.586 1 98.38 284 CYS A CA 1
ATOM 2121 C C . CYS A 1 284 ? 2.953 34.062 9.297 1 98.38 284 CYS A C 1
ATOM 2123 O O . CYS A 1 284 ? 2.396 34.375 8.242 1 98.38 284 CYS A O 1
ATOM 2125 N N . ALA A 1 285 ? 4.223 33.688 9.344 1 97.75 285 ALA A N 1
ATOM 2126 C CA . ALA A 1 285 ? 5.156 33.906 8.242 1 97.75 285 ALA A CA 1
ATOM 2127 C C . ALA A 1 285 ? 5.285 32.656 7.379 1 97.75 285 ALA A C 1
ATOM 2129 O O . ALA A 1 285 ? 6.289 32.469 6.684 1 97.75 285 ALA A O 1
ATOM 2130 N N . SER A 1 286 ? 4.301 31.812 7.395 1 97.19 286 SER A N 1
ATOM 2131 C CA . SER A 1 286 ? 4.348 30.5 6.742 1 97.19 286 SER A CA 1
ATOM 2132 C C . SER A 1 286 ? 4.613 30.641 5.246 1 97.19 286 SER A C 1
ATOM 2134 O O . SER A 1 286 ? 4.102 31.562 4.602 1 97.19 286 SER A O 1
ATOM 2136 N N . ILE A 1 287 ? 5.391 29.734 4.688 1 95.94 287 ILE A N 1
ATOM 2137 C CA . ILE A 1 287 ? 5.582 29.688 3.244 1 95.94 287 ILE A CA 1
ATOM 2138 C C . ILE A 1 287 ? 4.625 28.672 2.627 1 95.94 287 ILE A C 1
ATOM 2140 O O . ILE A 1 287 ? 4.473 28.625 1.404 1 95.94 287 ILE A O 1
ATOM 2144 N N . TYR A 1 288 ? 4.023 27.875 3.41 1 94.62 288 TYR A N 1
ATOM 2145 C CA . TYR A 1 288 ? 2.959 26.922 3.084 1 94.62 288 TYR A CA 1
ATOM 2146 C C . TYR A 1 288 ? 2.004 26.75 4.258 1 94.62 288 TYR A C 1
ATOM 2148 O O . TYR A 1 288 ? 2.424 26.391 5.359 1 94.62 288 TYR A O 1
ATOM 2156 N N . GLU A 1 289 ? 0.728 27.047 4.031 1 93.75 289 GLU A N 1
ATOM 2157 C CA . GLU A 1 289 ? -0.281 26.969 5.086 1 93.75 289 GLU A CA 1
ATOM 2158 C C . GLU A 1 289 ? -1.668 26.719 4.504 1 93.75 289 GLU A C 1
ATOM 2160 O O . GLU A 1 289 ? -2.293 27.625 3.949 1 93.75 289 GLU A O 1
ATOM 2165 N N . PRO A 1 290 ? -2.199 25.484 4.688 1 92 290 PRO A N 1
ATOM 2166 C CA . PRO A 1 290 ? -3.488 25.141 4.078 1 92 290 PRO A CA 1
ATOM 2167 C C . PRO A 1 290 ? -4.641 25.969 4.645 1 92 290 PRO A C 1
ATOM 2169 O O . PRO A 1 290 ? -5.551 26.359 3.902 1 92 290 PRO A O 1
ATOM 2172 N N . LEU A 1 291 ? -4.656 26.203 5.883 1 88.56 291 LEU A N 1
ATOM 2173 C CA . LEU A 1 291 ? -5.652 27.094 6.453 1 88.56 291 LEU A CA 1
ATOM 2174 C C . LEU A 1 291 ? -5.055 27.922 7.586 1 88.56 291 LEU A C 1
ATOM 2176 O O . LEU A 1 291 ? -5.176 29.156 7.598 1 88.56 291 LEU A O 1
ATOM 2180 N N . GLY A 1 292 ? -4.344 27.297 8.516 1 91.62 292 GLY A N 1
ATOM 2181 C CA . GLY A 1 292 ? -3.662 28 9.602 1 91.62 292 GLY A CA 1
ATOM 2182 C C . GLY A 1 292 ? -4.555 28.25 10.797 1 91.62 292 GLY A C 1
ATOM 2183 O O . GLY A 1 292 ? -4.867 29.406 11.109 1 91.62 292 GLY A O 1
ATOM 2184 N N . ILE A 1 293 ? -4.754 27.188 11.492 1 93.56 293 ILE A N 1
ATOM 2185 C CA . ILE A 1 293 ? -5.586 27.266 12.688 1 93.56 293 ILE A CA 1
ATOM 2186 C C . ILE A 1 293 ? -4.973 28.25 13.68 1 93.56 293 ILE A C 1
ATOM 2188 O O . ILE A 1 293 ? -5.691 28.922 14.43 1 93.56 293 ILE A O 1
ATOM 2192 N N . VAL A 1 294 ? -3.727 28.484 13.602 1 94.94 294 VAL A N 1
ATOM 2193 C CA . VAL A 1 294 ? -3.014 29.375 14.516 1 94.94 294 VAL A CA 1
ATOM 2194 C C . VAL A 1 294 ? -3.49 30.812 14.312 1 94.94 294 VAL A C 1
ATOM 2196 O O . VAL A 1 294 ? -3.551 31.594 15.266 1 94.94 294 VAL A O 1
ATOM 2199 N N . ASN A 1 295 ? -3.814 31.156 13.109 1 97.88 295 ASN A N 1
ATOM 2200 C CA . ASN A 1 295 ? -4.387 32.469 12.859 1 97.88 295 ASN A CA 1
ATOM 2201 C C . ASN A 1 295 ? -5.754 32.625 13.516 1 97.88 295 ASN A C 1
ATOM 2203 O O . ASN A 1 295 ? -6.078 33.688 14.031 1 97.88 295 ASN A O 1
ATOM 2207 N N . LEU A 1 296 ? -6.531 31.547 13.422 1 97.94 296 LEU A N 1
ATOM 2208 C CA . LEU A 1 296 ? -7.836 31.562 14.07 1 97.94 296 LEU A CA 1
ATOM 2209 C C . LEU A 1 296 ? -7.684 31.734 15.586 1 97.94 296 LEU A C 1
ATOM 2211 O O . LEU A 1 296 ? -8.477 32.438 16.219 1 97.94 296 LEU A O 1
ATOM 2215 N N . GLU A 1 297 ? -6.699 31.078 16.141 1 97.5 297 GLU A N 1
ATOM 2216 C CA . GLU A 1 297 ? -6.441 31.203 17.562 1 97.5 297 GLU A CA 1
ATOM 2217 C C . GLU A 1 297 ? -6.113 32.625 17.953 1 97.5 297 GLU A C 1
ATOM 2219 O O . GLU A 1 297 ? -6.668 33.156 18.906 1 97.5 297 GLU A O 1
ATOM 2224 N N . ALA A 1 298 ? -5.266 33.25 17.219 1 98.5 298 ALA A N 1
ATOM 2225 C CA . ALA A 1 298 ? -4.895 34.625 17.453 1 98.5 298 ALA A CA 1
ATOM 2226 C C . ALA A 1 298 ? -6.105 35.562 17.312 1 98.5 298 ALA A C 1
ATOM 2228 O O . ALA A 1 298 ? -6.355 36.406 18.172 1 98.5 298 ALA A O 1
ATOM 2229 N N . MET A 1 299 ? -6.848 35.375 16.219 1 98.75 299 MET A N 1
ATOM 2230 C CA . MET A 1 299 ? -8.031 36.188 15.953 1 98.75 299 MET A CA 1
ATOM 2231 C C . MET A 1 299 ? -9.078 36 17.047 1 98.75 299 MET A C 1
ATOM 2233 O O . MET A 1 299 ? -9.688 36.969 17.5 1 98.75 299 MET A O 1
ATOM 2237 N N . ALA A 1 300 ? -9.266 34.781 17.453 1 98.5 300 ALA A N 1
ATOM 2238 C CA . ALA A 1 300 ? -10.227 34.469 18.516 1 98.5 300 ALA A CA 1
ATOM 2239 C C . ALA A 1 300 ? -9.844 35.188 19.797 1 98.5 300 ALA A C 1
ATOM 2241 O O . ALA A 1 300 ? -10.711 35.562 20.609 1 98.5 300 ALA A O 1
ATOM 2242 N N . CYS A 1 301 ? -8.602 35.438 20.031 1 98.56 301 CYS A N 1
ATOM 2243 C CA . CYS A 1 301 ? -8.109 36.125 21.203 1 98.56 301 CYS A CA 1
ATOM 2244 C C . CYS A 1 301 ? -8.086 37.625 20.969 1 98.56 301 CYS A C 1
ATOM 2246 O O . CYS A 1 301 ? -7.516 38.375 21.766 1 98.56 301 CYS A O 1
ATOM 2248 N N . ALA A 1 302 ? -8.586 38.062 19.859 1 98.69 302 ALA A N 1
ATOM 2249 C CA . ALA A 1 302 ? -8.727 39.469 19.469 1 98.69 302 ALA A CA 1
ATOM 2250 C C . ALA A 1 302 ? -7.359 40.094 19.219 1 98.69 302 ALA A C 1
ATOM 2252 O O . ALA A 1 302 ? -7.117 41.25 19.609 1 98.69 302 ALA A O 1
ATOM 2253 N N . THR A 1 303 ? -6.531 39.375 18.625 1 98.69 303 THR A N 1
ATOM 2254 C CA . THR A 1 303 ? -5.211 39.875 18.266 1 98.69 303 THR A CA 1
ATOM 2255 C C . THR A 1 303 ? -5.109 40.094 16.75 1 98.69 303 THR A C 1
ATOM 2257 O O . THR A 1 303 ? -5.562 39.281 15.969 1 98.69 303 THR A O 1
ATOM 2260 N N . ALA A 1 304 ? -4.586 41.281 16.328 1 98.75 304 ALA A N 1
ATOM 2261 C CA . ALA A 1 304 ? -4.352 41.531 14.914 1 98.75 304 ALA A CA 1
ATOM 2262 C C . ALA A 1 304 ? -3.324 40.562 14.336 1 98.75 304 ALA A C 1
ATOM 2264 O O . ALA A 1 304 ? -2.357 40.188 15.016 1 98.75 304 ALA A O 1
ATOM 2265 N N . VAL A 1 305 ? -3.537 40.219 13.062 1 98.88 305 VAL A N 1
ATOM 2266 C CA . VAL A 1 305 ? -2.672 39.219 12.453 1 98.88 305 VAL A CA 1
ATOM 2267 C C . VAL A 1 305 ? -1.917 39.844 11.273 1 98.88 305 VAL A C 1
ATOM 2269 O O . VAL A 1 305 ? -2.486 40.594 10.508 1 98.88 305 VAL A O 1
ATOM 2272 N N . VAL A 1 306 ? -0.673 39.625 11.188 1 98.88 306 VAL A N 1
ATOM 2273 C CA . VAL A 1 306 ? 0.125 39.812 9.977 1 98.88 306 VAL A CA 1
ATOM 2274 C C . VAL A 1 306 ? 0.547 38.438 9.438 1 98.88 306 VAL A C 1
ATOM 2276 O O . VAL A 1 306 ? 1.211 37.688 10.125 1 98.88 306 VAL A O 1
ATOM 2279 N N . ALA A 1 307 ? 0.112 38.156 8.234 1 98.75 307 ALA A N 1
ATOM 2280 C CA . ALA A 1 307 ? 0.352 36.812 7.734 1 98.75 307 ALA A CA 1
ATOM 2281 C C . ALA A 1 307 ? 0.709 36.812 6.25 1 98.75 307 ALA A C 1
ATOM 2283 O O . ALA A 1 307 ? 0.346 37.75 5.535 1 98.75 307 ALA A O 1
ATOM 2284 N N . SER A 1 308 ? 1.487 35.844 5.84 1 98.25 308 SER A N 1
ATOM 2285 C CA . SER A 1 308 ? 1.718 35.625 4.414 1 98.25 308 SER A CA 1
ATOM 2286 C C . SER A 1 308 ? 0.417 35.312 3.682 1 98.25 308 SER A C 1
ATOM 2288 O O . SER A 1 308 ? -0.533 34.812 4.285 1 98.25 308 SER A O 1
ATOM 2290 N N . ASP A 1 309 ? 0.395 35.625 2.41 1 97.69 309 ASP A N 1
ATOM 2291 C CA . ASP A 1 309 ? -0.809 35.344 1.628 1 97.69 309 ASP A CA 1
ATOM 2292 C C . ASP A 1 309 ? -0.71 34 0.91 1 97.69 309 ASP A C 1
ATOM 2294 O O . ASP A 1 309 ? -1.001 33.906 -0.284 1 97.69 309 ASP A O 1
ATOM 2298 N N . VAL A 1 310 ? -0.397 32.969 1.629 1 95.44 310 VAL A N 1
ATOM 2299 C CA . VAL A 1 310 ? -0.234 31.656 1.02 1 95.44 310 VAL A CA 1
ATOM 2300 C C . VAL A 1 310 ? -1.395 30.75 1.427 1 95.44 310 VAL A C 1
ATOM 2302 O O . VAL A 1 310 ? -2.004 30.938 2.48 1 95.44 310 VAL A O 1
ATOM 2305 N N . GLY A 1 311 ? -1.703 29.781 0.571 1 94.44 311 GLY A N 1
ATOM 2306 C CA . GLY A 1 311 ? -2.668 28.734 0.876 1 94.44 311 GLY A CA 1
ATOM 2307 C C . GLY A 1 311 ? -4.031 29.281 1.27 1 94.44 311 GLY A C 1
ATOM 2308 O O . GLY A 1 311 ? -4.605 30.094 0.554 1 94.44 311 GLY A O 1
ATOM 2309 N N . GLY A 1 312 ? -4.477 28.828 2.43 1 95.69 312 GLY A N 1
ATOM 2310 C CA . GLY A 1 312 ? -5.809 29.203 2.873 1 95.69 312 GLY A CA 1
ATOM 2311 C C . GLY A 1 312 ? -5.816 30.406 3.805 1 95.69 312 GLY A C 1
ATOM 2312 O O . GLY A 1 312 ? -6.875 30.812 4.289 1 95.69 312 GLY A O 1
ATOM 2313 N N . ILE A 1 313 ? -4.652 31.062 4.02 1 97.31 313 ILE A N 1
ATOM 2314 C CA . ILE A 1 313 ? -4.559 32.156 4.977 1 97.31 313 ILE A CA 1
ATOM 2315 C C . ILE A 1 313 ? -5.48 33.312 4.543 1 97.31 313 ILE A C 1
ATOM 2317 O O . ILE A 1 313 ? -6.188 33.875 5.371 1 97.31 313 ILE A O 1
ATOM 2321 N N . PRO A 1 314 ? -5.574 33.594 3.23 1 97.38 314 PRO A N 1
ATOM 2322 C CA . PRO A 1 314 ? -6.434 34.688 2.803 1 97.38 314 PRO A CA 1
ATOM 2323 C C . PRO A 1 314 ? -7.914 34.406 3.072 1 97.38 314 PRO A C 1
ATOM 2325 O O . PRO A 1 314 ? -8.727 35.344 3.037 1 97.38 314 PRO A O 1
ATOM 2328 N N . GLU A 1 315 ? -8.258 33.156 3.271 1 96.81 315 GLU A N 1
ATOM 2329 C CA . GLU A 1 315 ? -9.641 32.812 3.604 1 96.81 315 GLU A CA 1
ATOM 2330 C C . GLU A 1 315 ? -9.922 33.031 5.09 1 96.81 315 GLU A C 1
ATOM 2332 O O . GLU A 1 315 ? -11.078 33.094 5.508 1 96.81 315 GLU A O 1
ATOM 2337 N N . VAL A 1 316 ? -8.867 33.125 5.871 1 97.19 316 VAL A N 1
ATOM 2338 C CA . VAL A 1 316 ? -8.984 33.281 7.316 1 97.19 316 VAL A CA 1
ATOM 2339 C C . VAL A 1 316 ? -8.781 34.75 7.699 1 97.19 316 VAL A C 1
ATOM 2341 O O . VAL A 1 316 ? -9.641 35.375 8.344 1 97.19 316 VAL A O 1
ATOM 2344 N N . VAL A 1 317 ? -7.688 35.312 7.215 1 98.12 317 VAL A N 1
ATOM 2345 C CA . VAL A 1 317 ? -7.32 36.688 7.523 1 98.12 317 VAL A CA 1
ATOM 2346 C C . VAL A 1 317 ? -7.844 37.625 6.434 1 98.12 317 VAL A C 1
ATOM 2348 O O . VAL A 1 317 ? -7.445 37.531 5.273 1 98.12 317 VAL A O 1
ATOM 2351 N N . ALA A 1 318 ? -8.805 38.5 6.805 1 98 318 ALA A N 1
ATOM 2352 C CA . ALA A 1 318 ? -9.312 39.5 5.875 1 98 318 ALA A CA 1
ATOM 2353 C C . ALA A 1 318 ? -8.383 40.719 5.828 1 98 318 ALA A C 1
ATOM 2355 O O . ALA A 1 318 ? -8.352 41.5 6.762 1 98 318 ALA A O 1
ATOM 2356 N N . ASP A 1 319 ? -7.738 40.844 4.699 1 98.44 319 ASP A N 1
ATOM 2357 C CA . ASP A 1 319 ? -6.727 41.875 4.543 1 98.44 319 ASP A CA 1
ATOM 2358 C C . ASP A 1 319 ? -7.328 43.281 4.773 1 98.44 319 ASP A C 1
ATOM 2360 O O . ASP A 1 319 ? -8.328 43.625 4.152 1 98.44 319 ASP A O 1
ATOM 2364 N N . GLY A 1 320 ? -6.75 43.969 5.648 1 98.25 320 GLY A N 1
ATOM 2365 C CA . GLY A 1 320 ? -7.18 45.344 5.934 1 98.25 320 GLY A CA 1
ATOM 2366 C C . GLY A 1 320 ? -8.359 45.406 6.883 1 98.25 320 GLY A C 1
ATOM 2367 O O . GLY A 1 320 ? -8.828 46.5 7.227 1 98.25 320 GLY A O 1
ATOM 2368 N N . ILE A 1 321 ? -8.812 44.281 7.336 1 98.12 321 ILE A N 1
ATOM 2369 C CA . ILE A 1 321 ? -9.977 44.25 8.219 1 98.12 321 ILE A CA 1
ATOM 2370 C C . ILE A 1 321 ? -9.625 43.531 9.523 1 98.12 321 ILE A C 1
ATOM 2372 O O . ILE A 1 321 ? -9.812 44.094 10.609 1 98.12 321 ILE A O 1
ATOM 2376 N N . THR A 1 322 ? -9.117 42.312 9.445 1 98.38 322 THR A N 1
ATOM 2377 C CA . THR A 1 322 ? -8.75 41.562 10.633 1 98.38 322 THR A CA 1
ATOM 2378 C C . THR A 1 322 ? -7.234 41.469 10.789 1 98.38 322 THR A C 1
ATOM 2380 O O . THR A 1 322 ? -6.73 41.094 11.844 1 98.38 322 THR A O 1
ATOM 2383 N N . GLY A 1 323 ? -6.551 41.781 9.742 1 98.5 323 GLY A N 1
ATOM 2384 C CA . GLY A 1 323 ? -5.098 41.719 9.688 1 98.5 323 GLY A CA 1
ATOM 2385 C C . GLY A 1 323 ? -4.531 42.219 8.367 1 98.5 323 GLY A C 1
ATOM 2386 O O . GLY A 1 323 ? -5.242 42.844 7.578 1 98.5 323 GLY A O 1
ATOM 2387 N N . THR A 1 324 ? -3.227 42.062 8.219 1 98.75 324 THR A N 1
ATOM 2388 C CA . THR A 1 324 ? -2.525 42.469 7 1 98.75 324 THR A CA 1
ATOM 2389 C C . THR A 1 324 ? -1.878 41.25 6.34 1 98.75 324 THR A C 1
ATOM 2391 O O . THR A 1 324 ? -1.148 40.5 6.992 1 98.75 324 THR A O 1
ATOM 2394 N N . LEU A 1 325 ? -2.225 41.031 5.066 1 98.75 325 LEU A N 1
ATOM 2395 C CA . LEU A 1 325 ? -1.596 39.969 4.297 1 98.75 325 LEU A CA 1
ATOM 2396 C C . LEU A 1 325 ? -0.362 40.469 3.562 1 98.75 325 LEU A C 1
ATOM 2398 O O . LEU A 1 325 ? -0.37 41.594 3.025 1 98.75 325 LEU A O 1
ATOM 2402 N N . VAL A 1 326 ? 0.686 39.719 3.678 1 98.75 326 VAL A N 1
ATOM 2403 C CA . VAL A 1 326 ? 1.953 40.031 3.029 1 98.75 326 VAL A CA 1
ATOM 2404 C C . VAL A 1 326 ? 2.25 39 1.938 1 98.75 326 VAL A C 1
ATOM 2406 O O . VAL A 1 326 ? 2.238 37.812 2.191 1 98.75 326 VAL A O 1
ATOM 2409 N N . HIS A 1 327 ? 2.543 39.469 0.718 1 98.19 327 HIS A N 1
ATOM 2410 C CA . HIS A 1 327 ? 2.771 38.594 -0.41 1 98.19 327 HIS A CA 1
ATOM 2411 C C . HIS A 1 327 ? 4.082 37.812 -0.252 1 98.19 327 HIS A C 1
ATOM 2413 O O . HIS A 1 327 ? 5.141 38.438 -0.061 1 98.19 327 HIS A O 1
ATOM 2419 N N . TYR A 1 328 ? 3.977 36.562 -0.297 1 97.5 328 TYR A N 1
ATOM 2420 C CA . TYR A 1 328 ? 5.164 35.719 -0.287 1 97.5 328 TYR A CA 1
ATOM 2421 C C . TYR A 1 328 ? 5.559 35.312 -1.703 1 97.5 328 TYR A C 1
ATOM 2423 O O . TYR A 1 328 ? 4.719 34.844 -2.477 1 97.5 328 TYR A O 1
ATOM 2431 N N . ALA A 1 329 ? 6.844 35.469 -2.053 1 95.19 329 ALA A N 1
ATOM 2432 C CA . ALA A 1 329 ? 7.465 35 -3.281 1 95.19 329 ALA A CA 1
ATOM 2433 C C . ALA A 1 329 ? 8.773 34.25 -2.984 1 95.19 329 ALA A C 1
ATOM 2435 O O . ALA A 1 329 ? 9.695 34.844 -2.4 1 95.19 329 ALA A O 1
ATOM 2436 N N . ALA A 1 330 ? 8.812 33.062 -3.402 1 93 330 ALA A N 1
ATOM 2437 C CA . ALA A 1 330 ? 9.977 32.219 -3.102 1 93 330 ALA A CA 1
ATOM 2438 C C . ALA A 1 330 ? 11.25 32.812 -3.693 1 93 330 ALA A C 1
ATOM 2440 O O . ALA A 1 330 ? 12.336 32.656 -3.135 1 93 330 ALA A O 1
ATOM 2441 N N . ASP A 1 331 ? 11.141 33.562 -4.73 1 96.06 331 ASP A N 1
ATOM 2442 C CA . ASP A 1 331 ? 12.297 34.125 -5.43 1 96.06 331 ASP A CA 1
ATOM 2443 C C . ASP A 1 331 ? 12.672 35.5 -4.887 1 96.06 331 ASP A C 1
ATOM 2445 O O . ASP A 1 331 ? 13.625 36.125 -5.352 1 96.06 331 ASP A O 1
ATOM 2449 N N . ASP A 1 332 ? 11.977 36 -3.916 1 97.56 332 ASP A N 1
ATOM 2450 C CA . ASP A 1 332 ? 12.266 37.281 -3.312 1 97.56 332 ASP A CA 1
ATOM 2451 C C . ASP A 1 332 ? 12.141 37.219 -1.793 1 97.56 332 ASP A C 1
ATOM 2453 O O . ASP A 1 332 ? 11.336 37.969 -1.202 1 97.56 332 ASP A O 1
ATOM 2457 N N . PRO A 1 333 ? 12.977 36.438 -1.204 1 96.75 333 PRO A N 1
ATOM 2458 C CA . PRO A 1 333 ? 12.883 36.312 0.25 1 96.75 333 PRO A CA 1
ATOM 2459 C C . PRO A 1 333 ? 13.141 37.625 0.988 1 96.75 333 PRO A C 1
ATOM 2461 O O . PRO A 1 333 ? 12.453 37.938 1.965 1 96.75 333 PRO A O 1
ATOM 2464 N N . ALA A 1 334 ? 14.094 38.344 0.536 1 97.5 334 ALA A N 1
ATOM 2465 C CA . ALA A 1 334 ? 14.422 39.594 1.191 1 97.5 334 ALA A CA 1
ATOM 2466 C C . ALA A 1 334 ? 13.242 40.562 1.134 1 97.5 334 ALA A C 1
ATOM 2468 O O . ALA A 1 334 ? 12.953 41.25 2.113 1 97.5 334 ALA A O 1
ATOM 2469 N N . GLY A 1 335 ? 12.68 40.625 -0.093 1 98.25 335 GLY A N 1
ATOM 2470 C CA . GLY A 1 335 ? 11.5 41.469 -0.225 1 98.25 335 GLY A CA 1
ATOM 2471 C C . GLY A 1 335 ? 10.359 41.031 0.684 1 98.25 335 GLY A C 1
ATOM 2472 O O . GLY A 1 335 ? 9.711 41.875 1.3 1 98.25 335 GLY A O 1
ATOM 2473 N N . TYR A 1 336 ? 10.117 39.812 0.778 1 98.12 336 TYR A N 1
ATOM 2474 C CA . TYR A 1 336 ? 9.094 39.25 1.658 1 98.12 336 TYR A CA 1
ATOM 2475 C C . TYR A 1 336 ? 9.367 39.625 3.111 1 98.12 336 TYR A C 1
ATOM 2477 O O . TYR A 1 336 ? 8.477 40.094 3.818 1 98.12 336 TYR A O 1
ATOM 2485 N N . GLN A 1 337 ? 10.586 39.438 3.566 1 98.38 337 GLN A N 1
ATOM 2486 C CA . GLN A 1 337 ? 10.992 39.75 4.934 1 98.38 337 GLN A CA 1
ATOM 2487 C C . GLN A 1 337 ? 10.789 41.25 5.246 1 98.38 337 GLN A C 1
ATOM 2489 O O . GLN A 1 337 ? 10.281 41.594 6.312 1 98.38 337 GLN A O 1
ATOM 2494 N N . SER A 1 338 ? 11.148 42.031 4.312 1 98.56 338 SER A N 1
ATOM 2495 C CA . SER A 1 338 ? 10.992 43.469 4.484 1 98.56 338 SER A CA 1
ATOM 2496 C C . SER A 1 338 ? 9.516 43.875 4.562 1 98.56 338 SER A C 1
ATOM 2498 O O . SER A 1 338 ? 9.133 44.688 5.387 1 98.56 338 SER A O 1
ATOM 2500 N N . ARG A 1 339 ? 8.734 43.25 3.717 1 98.56 339 ARG A N 1
ATOM 2501 C CA . ARG A 1 339 ? 7.301 43.531 3.719 1 98.56 339 ARG A CA 1
ATOM 2502 C C . ARG A 1 339 ? 6.652 43.062 5.02 1 98.56 339 ARG A C 1
ATOM 2504 O O . ARG A 1 339 ? 5.746 43.719 5.535 1 98.56 339 ARG A O 1
ATOM 2511 N N . LEU A 1 340 ? 7.098 41.969 5.551 1 98.56 340 LEU A N 1
ATOM 2512 C CA . LEU A 1 340 ? 6.613 41.469 6.836 1 98.56 340 LEU A CA 1
ATOM 2513 C C . LEU A 1 340 ? 6.887 42.469 7.945 1 98.56 340 LEU A C 1
ATOM 2515 O O . LEU A 1 340 ? 6 42.781 8.742 1 98.56 340 LEU A O 1
ATOM 2519 N N . ALA A 1 341 ? 8.141 42.969 7.957 1 98.75 341 ALA A N 1
ATOM 2520 C CA . ALA A 1 341 ? 8.531 43.969 8.969 1 98.75 341 ALA A CA 1
ATOM 2521 C C . ALA A 1 341 ? 7.715 45.25 8.852 1 98.75 341 ALA A C 1
ATOM 2523 O O . ALA A 1 341 ? 7.281 45.812 9.859 1 98.75 341 ALA A O 1
ATOM 2524 N N . GLN A 1 342 ? 7.523 45.656 7.645 1 98.75 342 GLN A N 1
ATOM 2525 C CA . GLN A 1 342 ? 6.758 46.875 7.402 1 98.75 342 GLN A CA 1
ATOM 2526 C C . GLN A 1 342 ? 5.324 46.719 7.906 1 98.75 342 GLN A C 1
ATOM 2528 O O . GLN A 1 342 ? 4.785 47.656 8.531 1 98.75 342 GLN A O 1
ATOM 2533 N N . ALA A 1 343 ? 4.719 45.625 7.594 1 98.81 343 ALA A N 1
ATOM 2534 C CA . ALA A 1 343 ? 3.342 45.375 8.016 1 98.81 343 ALA A CA 1
ATOM 2535 C C . ALA A 1 343 ? 3.23 45.344 9.539 1 98.81 343 ALA A C 1
ATOM 2537 O O . ALA A 1 343 ? 2.299 45.906 10.109 1 98.81 343 ALA A O 1
ATOM 2538 N N . VAL A 1 344 ? 4.184 44.688 10.211 1 98.75 344 VAL A N 1
ATOM 2539 C CA . VAL A 1 344 ? 4.191 44.625 11.664 1 98.75 344 VAL A CA 1
ATOM 2540 C C . VAL A 1 344 ? 4.371 46.031 12.258 1 98.75 344 VAL A C 1
ATOM 2542 O O . VAL A 1 344 ? 3.611 46.438 13.133 1 98.75 344 VAL A O 1
ATOM 2545 N N . ASN A 1 345 ? 5.34 46.781 11.773 1 98.81 345 ASN A N 1
ATOM 2546 C CA . ASN A 1 345 ? 5.633 48.094 12.281 1 98.81 345 ASN A CA 1
ATOM 2547 C C . ASN A 1 345 ? 4.445 49.062 12.094 1 98.81 345 ASN A C 1
ATOM 2549 O O . ASN A 1 345 ? 4.211 49.938 12.93 1 98.81 345 ASN A O 1
ATOM 2553 N N . ALA A 1 346 ? 3.766 48.875 11.008 1 98.62 346 ALA A N 1
ATOM 2554 C CA . ALA A 1 346 ? 2.602 49.719 10.742 1 98.62 346 ALA A CA 1
ATOM 2555 C C . ALA A 1 346 ? 1.535 49.531 11.82 1 98.62 346 ALA A C 1
ATOM 2557 O O . ALA A 1 346 ? 0.903 50.5 12.25 1 98.62 346 ALA A O 1
ATOM 2558 N N . LEU A 1 347 ? 1.285 48.344 12.234 1 98.44 347 LEU A N 1
ATOM 2559 C CA . LEU A 1 347 ? 0.283 48.062 13.258 1 98.44 347 LEU A CA 1
ATOM 2560 C C . LEU A 1 347 ? 0.781 48.5 14.633 1 98.44 347 LEU A C 1
ATOM 2562 O O . LEU A 1 347 ? 0.001 48.969 15.461 1 98.44 347 LEU A O 1
ATOM 2566 N N . VAL A 1 348 ? 2.066 48.312 14.867 1 98 348 VAL A N 1
ATOM 2567 C CA . VAL A 1 348 ? 2.662 48.75 16.141 1 98 348 VAL A CA 1
ATOM 2568 C C . VAL A 1 348 ? 2.566 50.25 16.281 1 98 348 VAL A C 1
ATOM 2570 O O . VAL A 1 348 ? 2.342 50.75 17.375 1 98 348 VAL A O 1
ATOM 2573 N N . ALA A 1 349 ? 2.662 50.906 15.219 1 98.06 349 ALA A N 1
ATOM 2574 C CA . ALA A 1 349 ? 2.645 52.375 15.203 1 98.06 349 ALA A CA 1
ATOM 2575 C C . ALA A 1 349 ? 1.219 52.906 15.336 1 98.06 349 ALA A C 1
ATOM 2577 O O . ALA A 1 349 ? 1.015 54.094 15.648 1 98.06 349 ALA A O 1
ATOM 2578 N N . ASP A 1 350 ? 0.26 52.094 15.094 1 98.12 350 ASP A N 1
ATOM 2579 C CA . ASP A 1 350 ? -1.146 52.469 15.188 1 98.12 350 ASP A CA 1
ATOM 2580 C C . ASP A 1 350 ? -1.929 51.5 16.047 1 98.12 350 ASP A C 1
ATOM 2582 O O . ASP A 1 350 ? -2.736 50.719 15.523 1 98.12 350 ASP A O 1
ATOM 2586 N N . PRO A 1 351 ? -1.763 51.594 17.375 1 96.69 351 PRO A N 1
ATOM 2587 C CA . PRO A 1 351 ? -2.395 50.625 18.266 1 96.69 351 PRO A CA 1
ATOM 2588 C C . PRO A 1 351 ? -3.912 50.562 18.109 1 96.69 351 PRO A C 1
ATOM 2590 O O . PRO A 1 351 ? -4.523 49.531 18.297 1 96.69 351 PRO A O 1
ATOM 2593 N N . ALA A 1 352 ? -4.508 51.656 17.766 1 98 352 ALA A N 1
ATOM 2594 C CA . ALA A 1 352 ? -5.953 51.688 17.547 1 98 352 ALA A CA 1
ATOM 2595 C C . ALA A 1 352 ? -6.34 50.812 16.375 1 98 352 ALA A C 1
ATOM 2597 O O . ALA A 1 352 ? -7.352 50.094 16.422 1 98 352 ALA A O 1
ATOM 2598 N N . LYS A 1 353 ? -5.598 50.875 15.328 1 98.38 353 LYS A N 1
ATOM 2599 C CA . LYS A 1 353 ? -5.82 50.031 14.172 1 98.38 353 LYS A CA 1
ATOM 2600 C C . LYS A 1 353 ? -5.645 48.562 14.539 1 98.38 353 LYS A C 1
ATOM 2602 O O . LYS A 1 353 ? -6.449 47.719 14.133 1 98.38 353 LYS A O 1
ATOM 2607 N N . ALA A 1 354 ? -4.629 48.281 15.266 1 98.56 354 ALA A N 1
ATOM 2608 C CA . ALA A 1 354 ? -4.387 46.906 15.703 1 98.56 354 ALA A CA 1
ATOM 2609 C C . ALA A 1 354 ? -5.559 46.375 16.516 1 98.56 354 ALA A C 1
ATOM 2611 O O . ALA A 1 354 ? -5.984 45.219 16.344 1 98.56 354 ALA A O 1
ATOM 2612 N N . GLU A 1 355 ? -6.027 47.219 17.406 1 98.25 355 GLU A N 1
ATOM 2613 C CA . GLU A 1 355 ? -7.164 46.812 18.219 1 98.25 355 GLU A CA 1
ATOM 2614 C C . GLU A 1 355 ? -8.406 46.562 17.375 1 98.25 355 GLU A C 1
ATOM 2616 O O . GLU A 1 355 ? -9.148 45.625 17.609 1 98.25 355 GLU A O 1
ATOM 2621 N N . ARG A 1 356 ? -8.617 47.406 16.406 1 98.62 356 ARG A N 1
ATOM 2622 C CA . ARG A 1 356 ? -9.75 47.25 15.5 1 98.62 356 ARG A CA 1
ATOM 2623 C C . ARG A 1 356 ? -9.633 45.938 14.719 1 98.62 356 ARG A C 1
ATOM 2625 O O . ARG A 1 356 ? -10.625 45.219 14.562 1 98.62 356 ARG A O 1
ATOM 2632 N N . TYR A 1 357 ? -8.469 45.656 14.219 1 98.75 357 TYR A N 1
ATOM 2633 C CA . TYR A 1 357 ? -8.234 44.406 13.516 1 98.75 357 TYR A CA 1
ATOM 2634 C C . TYR A 1 357 ? -8.523 43.219 14.422 1 98.75 357 TYR A C 1
ATOM 2636 O O . TYR A 1 357 ? -9.18 42.25 14 1 98.75 357 TYR A O 1
ATOM 2644 N N . GLY A 1 358 ? -8.039 43.281 15.672 1 98.69 358 GLY A N 1
ATOM 2645 C CA . GLY A 1 358 ? -8.25 42.188 16.625 1 98.69 358 GLY A CA 1
ATOM 2646 C C . GLY A 1 358 ? -9.719 41.938 16.906 1 98.69 358 GLY A C 1
ATOM 2647 O O . GLY A 1 358 ? -10.172 40.781 16.891 1 98.69 358 GLY A O 1
ATOM 2648 N N . GLN A 1 359 ? -10.438 43 17.125 1 98.56 359 GLN A N 1
ATOM 2649 C CA . GLN A 1 359 ? -11.859 42.875 17.406 1 98.56 359 GLN A CA 1
ATOM 2650 C C . GLN A 1 359 ? -12.609 42.312 16.203 1 98.56 359 GLN A C 1
ATOM 2652 O O . GLN A 1 359 ? -13.477 41.438 16.359 1 98.56 359 GLN A O 1
ATOM 2657 N N . ALA A 1 360 ? -12.281 42.781 15.086 1 98.75 360 ALA A N 1
ATOM 2658 C CA . ALA A 1 360 ? -12.891 42.281 13.859 1 98.75 360 ALA A CA 1
ATOM 2659 C C . ALA A 1 360 ? -12.57 40.812 13.648 1 98.75 360 ALA A C 1
ATOM 2661 O O . ALA A 1 360 ? -13.422 40.062 13.188 1 98.75 360 ALA A O 1
ATOM 2662 N N . GLY A 1 361 ? -11.32 40.5 13.961 1 98.56 361 GLY A N 1
ATOM 2663 C CA . GLY A 1 361 ? -10.922 39.094 13.852 1 98.56 361 GLY A CA 1
ATOM 2664 C C . GLY A 1 361 ? -11.719 38.188 14.75 1 98.56 361 GLY A C 1
ATOM 2665 O O . GLY A 1 361 ? -12.172 37.125 14.312 1 98.56 361 GLY A O 1
ATOM 2666 N N . ARG A 1 362 ? -11.867 38.531 15.969 1 98.56 362 ARG A N 1
ATOM 2667 C CA . ARG A 1 362 ? -12.641 37.719 16.891 1 98.56 362 ARG A CA 1
ATOM 2668 C C . ARG A 1 362 ? -14.086 37.562 16.422 1 98.56 362 ARG A C 1
ATOM 2670 O O . ARG A 1 362 ? -14.656 36.469 16.469 1 98.56 362 ARG A O 1
ATOM 2677 N N . GLN A 1 363 ? -14.68 38.719 15.984 1 98.31 363 GLN A N 1
ATOM 2678 C CA . GLN A 1 363 ? -16.047 38.656 15.484 1 98.31 363 GLN A CA 1
ATOM 2679 C C . GLN A 1 363 ? -16.172 37.719 14.297 1 98.31 363 GLN A C 1
ATOM 2681 O O . GLN A 1 363 ? -17.141 36.969 14.188 1 98.31 363 GLN A O 1
ATOM 2686 N N . ARG A 1 364 ? -15.234 37.75 13.438 1 97.75 364 ARG A N 1
ATOM 2687 C CA . ARG A 1 364 ? -15.211 36.844 12.281 1 97.75 364 ARG A CA 1
ATOM 2688 C C . ARG A 1 364 ? -15.141 35.406 12.719 1 97.75 364 ARG A C 1
ATOM 2690 O O . ARG A 1 364 ? -15.812 34.531 12.148 1 97.75 364 ARG A O 1
ATOM 2697 N N . CYS A 1 365 ? -14.273 35.094 13.734 1 97.75 365 CYS A N 1
ATOM 2698 C CA . CYS A 1 365 ? -14.172 33.75 14.281 1 97.75 365 CYS A CA 1
ATOM 2699 C C . CYS A 1 365 ? -15.523 33.25 14.773 1 97.75 365 CYS A C 1
ATOM 2701 O O . CYS A 1 365 ? -15.938 32.125 14.469 1 97.75 365 CYS A O 1
ATOM 2703 N N . ILE A 1 366 ? -16.219 34.094 15.461 1 97 366 ILE A N 1
ATOM 2704 C CA . ILE A 1 366 ? -17.5 33.75 16.062 1 97 366 ILE A CA 1
ATOM 2705 C C . ILE A 1 366 ? -18.547 33.5 14.977 1 97 366 ILE A C 1
ATOM 2707 O O . ILE A 1 366 ? -19.328 32.531 15.062 1 97 366 ILE A O 1
ATOM 2711 N N . GLU A 1 367 ? -18.469 34.25 13.93 1 96.31 367 GLU A N 1
ATOM 2712 C CA . GLU A 1 367 ? -19.531 34.219 12.93 1 96.31 367 GLU A CA 1
ATOM 2713 C C . GLU A 1 367 ? -19.297 33.156 11.867 1 96.31 367 GLU A C 1
ATOM 2715 O O . GLU A 1 367 ? -20.234 32.562 11.344 1 96.31 367 GLU A O 1
ATOM 2720 N N . GLU A 1 368 ? -18.016 32.906 11.625 1 95.62 368 GLU A N 1
ATOM 2721 C CA . GLU A 1 368 ? -17.781 32.188 10.375 1 95.62 368 GLU A CA 1
ATOM 2722 C C . GLU A 1 368 ? -17.062 30.859 10.617 1 95.62 368 GLU A C 1
ATOM 2724 O O . GLU A 1 368 ? -17.031 30 9.742 1 95.62 368 GLU A O 1
ATOM 2729 N N . PHE A 1 369 ? -16.406 30.688 11.758 1 96.19 369 PHE A N 1
ATOM 2730 C CA . PHE A 1 369 ? -15.539 29.516 11.93 1 96.19 369 PHE A CA 1
ATOM 2731 C C . PHE A 1 369 ? -15.969 28.688 13.133 1 96.19 369 PHE A C 1
ATOM 2733 O O . PHE A 1 369 ? -15.203 28.516 14.078 1 96.19 369 PHE A O 1
ATOM 2740 N N . SER A 1 370 ? -17.109 28.062 13.023 1 94.75 370 SER A N 1
ATOM 2741 C CA . SER A 1 370 ? -17.656 27.234 14.102 1 94.75 370 SER A CA 1
ATOM 2742 C C . SER A 1 370 ? -17.438 25.766 13.812 1 94.75 370 SER A C 1
ATOM 2744 O O . SER A 1 370 ? -17.812 25.266 12.75 1 94.75 370 SER A O 1
ATOM 2746 N N . TRP A 1 371 ? -16.938 25.016 14.82 1 95.69 371 TRP A N 1
ATOM 2747 C CA . TRP A 1 371 ? -16.734 23.578 14.672 1 95.69 371 TRP A CA 1
ATOM 2748 C C . TRP A 1 371 ? -18.062 22.844 14.5 1 95.69 371 TRP A C 1
ATOM 2750 O O . TRP A 1 371 ? -18.141 21.797 13.859 1 95.69 371 TRP A O 1
ATOM 2760 N N . THR A 1 372 ? -19.125 23.391 15.047 1 95.12 372 THR A N 1
ATOM 2761 C CA . THR A 1 372 ? -20.438 22.797 14.906 1 95.12 372 THR A CA 1
ATOM 2762 C C . THR A 1 372 ? -20.875 22.766 13.445 1 95.12 372 THR A C 1
ATOM 2764 O O . THR A 1 372 ? -21.359 21.75 12.953 1 95.12 372 THR A O 1
ATOM 2767 N N . GLN A 1 373 ? -20.641 23.859 12.812 1 94.69 373 GLN A N 1
ATOM 2768 C CA . GLN A 1 373 ? -20.969 23.938 11.391 1 94.69 373 GLN A CA 1
ATOM 2769 C C . GLN A 1 373 ? -20.109 22.984 10.57 1 94.69 373 GLN A C 1
ATOM 2771 O O . GLN A 1 373 ? -20.578 22.344 9.633 1 94.69 373 GLN A O 1
ATOM 2776 N N . ILE A 1 374 ? -18.922 22.906 10.922 1 95.56 374 ILE A N 1
ATOM 2777 C CA . ILE A 1 374 ? -17.969 22.047 10.219 1 95.56 374 ILE A CA 1
ATOM 2778 C C . ILE A 1 374 ? -18.359 20.578 10.375 1 95.56 374 ILE A C 1
ATOM 2780 O O . ILE A 1 374 ? -18.312 19.812 9.414 1 95.56 374 ILE A O 1
ATOM 2784 N N . ALA A 1 375 ? -18.766 20.172 11.555 1 97.88 375 ALA A N 1
ATOM 2785 C CA . ALA A 1 375 ? -19.219 18.812 11.812 1 97.88 375 ALA A CA 1
ATOM 2786 C C . ALA A 1 375 ? -20.453 18.469 10.977 1 97.88 375 ALA A C 1
ATOM 2788 O O . ALA A 1 375 ? -20.547 17.375 10.422 1 97.88 375 ALA A O 1
ATOM 2789 N N . GLU A 1 376 ? -21.359 19.453 10.867 1 98 376 GLU A N 1
ATOM 2790 C CA . GLU A 1 376 ? -22.578 19.25 10.078 1 98 376 GLU A CA 1
ATOM 2791 C C . GLU A 1 376 ? -22.234 19.094 8.594 1 98 376 GLU A C 1
ATOM 2793 O O . GLU A 1 376 ? -22.797 18.234 7.914 1 98 376 GLU A O 1
ATOM 2798 N N . GLN A 1 377 ? -21.344 19.922 8.141 1 98.12 377 GLN A N 1
ATOM 2799 C CA . GLN A 1 377 ? -20.906 19.828 6.75 1 98.12 377 GLN A CA 1
ATOM 2800 C C . GLN A 1 377 ? -20.234 18.484 6.469 1 98.12 377 GLN A C 1
ATOM 2802 O O . GLN A 1 377 ? -20.453 17.891 5.418 1 98.12 377 GLN A O 1
ATOM 2807 N N . THR A 1 378 ? -19.406 18.031 7.371 1 98.56 378 THR A N 1
ATOM 2808 C CA . THR A 1 378 ? -18.719 16.75 7.23 1 98.56 378 THR A CA 1
ATOM 2809 C C . THR A 1 378 ? -19.719 15.602 7.215 1 98.56 378 THR A C 1
ATOM 2811 O O . THR A 1 378 ? -19.609 14.695 6.391 1 98.56 378 THR A O 1
ATOM 2814 N N . LEU A 1 379 ? -20.719 15.68 8.125 1 98.56 379 LEU A N 1
ATOM 2815 C CA . LEU A 1 379 ? -21.75 14.664 8.164 1 98.56 379 LEU A CA 1
ATOM 2816 C C . LEU A 1 379 ? -22.516 14.602 6.844 1 98.56 379 LEU A C 1
ATOM 2818 O O . LEU A 1 379 ? -22.859 13.516 6.371 1 98.56 379 LEU A O 1
ATOM 2822 N N . ASP A 1 380 ? -22.766 15.773 6.27 1 98.44 380 ASP A N 1
ATOM 2823 C CA . ASP A 1 380 ? -23.453 15.828 4.984 1 98.44 380 ASP A CA 1
ATOM 2824 C C . ASP A 1 380 ? -22.656 15.102 3.904 1 98.44 380 ASP A C 1
ATOM 2826 O O . ASP A 1 380 ? -23.234 14.445 3.033 1 98.44 380 ASP A O 1
ATOM 2830 N N . ILE A 1 381 ? -21.375 15.211 3.949 1 98.62 381 ILE A N 1
ATOM 2831 C CA . ILE A 1 381 ? -20.5 14.539 2.986 1 98.62 381 ILE A CA 1
ATOM 2832 C C . ILE A 1 381 ? -20.562 13.023 3.209 1 98.62 381 ILE A C 1
ATOM 2834 O O . ILE A 1 381 ? -20.641 12.25 2.252 1 98.62 381 ILE A O 1
ATOM 2838 N N . TYR A 1 382 ? -20.562 12.586 4.52 1 98.69 382 TYR A N 1
ATOM 2839 C CA . TYR A 1 382 ? -20.719 11.164 4.82 1 98.69 382 TYR A CA 1
ATOM 2840 C C . TYR A 1 382 ? -22.016 10.633 4.211 1 98.69 382 TYR A C 1
ATOM 2842 O O . TYR A 1 382 ? -22.016 9.586 3.559 1 98.69 382 TYR A O 1
ATOM 2850 N N . ARG A 1 383 ? -23.094 11.367 4.379 1 98.19 383 ARG A N 1
ATOM 2851 C CA . ARG A 1 383 ? -24.406 10.945 3.889 1 98.19 383 ARG A CA 1
ATOM 2852 C C . ARG A 1 383 ? -24.406 10.836 2.367 1 98.19 383 ARG A C 1
ATOM 2854 O O . ARG A 1 383 ? -25.016 9.914 1.807 1 98.19 383 ARG A O 1
ATOM 2861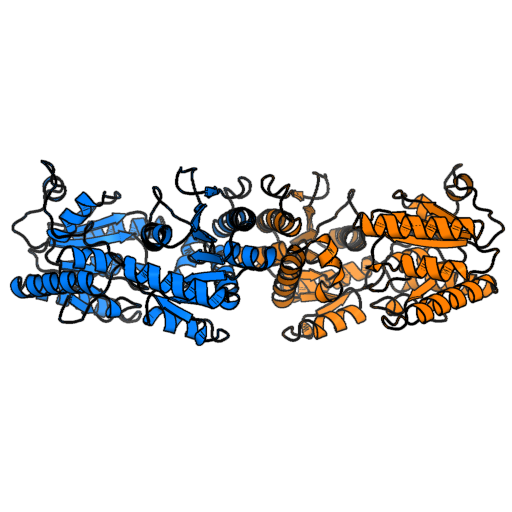 N N . LYS A 1 384 ? -23.703 11.758 1.777 1 97.62 384 LYS A N 1
ATOM 2862 C CA . LYS A 1 384 ? -23.656 11.781 0.319 1 97.62 384 LYS A CA 1
ATOM 2863 C C . LYS A 1 384 ? -22.922 10.555 -0.22 1 97.62 384 LYS A C 1
ATOM 2865 O O . LYS A 1 384 ? -23.359 9.945 -1.204 1 97.62 384 LYS A O 1
ATOM 2870 N N . VAL A 1 385 ? -21.828 10.094 0.413 1 97.81 385 VAL A N 1
ATOM 2871 C CA . VAL A 1 385 ? -21.016 9.023 -0.142 1 97.81 385 VAL A CA 1
ATOM 2872 C C . VAL A 1 385 ? -21.578 7.668 0.274 1 97.81 385 VAL A C 1
ATOM 2874 O O . VAL A 1 385 ? -21.266 6.645 -0.335 1 97.81 385 VAL A O 1
ATOM 2877 N N . CYS A 1 386 ? -22.344 7.574 1.324 1 96.31 386 CYS A N 1
ATOM 2878 C CA . CYS A 1 386 ? -22.922 6.324 1.801 1 96.31 386 CYS A CA 1
ATOM 2879 C C . CYS A 1 386 ? -24.219 6.012 1.064 1 96.31 386 CYS A C 1
ATOM 2881 O O . CYS A 1 386 ? -24.781 4.93 1.231 1 96.31 386 CYS A O 1
ATOM 2883 N N . ARG A 1 387 ? -24.797 6.859 0.255 1 85.31 387 ARG A N 1
ATOM 2884 C CA . ARG A 1 387 ? -26 6.602 -0.544 1 85.31 387 ARG A CA 1
ATOM 2885 C C . ARG A 1 387 ? -25.672 5.738 -1.756 1 85.31 387 ARG A C 1
ATOM 2887 O O . ARG A 1 387 ? -24.562 5.805 -2.293 1 85.31 387 ARG A O 1
ATOM 2894 N N . MET B 1 1 ? 26.422 -6.523 -8.977 1 94.44 1 MET B N 1
ATOM 2895 C CA . MET B 1 1 ? 24.969 -6.406 -8.891 1 94.44 1 MET B CA 1
ATOM 2896 C C . MET B 1 1 ? 24.422 -7.262 -7.75 1 94.44 1 MET B C 1
ATOM 2898 O O . MET B 1 1 ? 24.828 -8.414 -7.59 1 94.44 1 MET B O 1
ATOM 2902 N N . ARG B 1 2 ? 23.703 -6.711 -6.832 1 98.12 2 ARG B N 1
ATOM 2903 C CA . ARG B 1 2 ? 23.062 -7.41 -5.723 1 98.12 2 ARG B CA 1
ATOM 2904 C C . ARG B 1 2 ? 21.547 -7.379 -5.855 1 98.12 2 ARG B C 1
ATOM 2906 O O . ARG B 1 2 ? 20.938 -6.309 -5.844 1 98.12 2 ARG B O 1
ATOM 2913 N N . VAL B 1 3 ? 20.938 -8.57 -6.012 1 98.75 3 VAL B N 1
ATOM 2914 C CA . VAL B 1 3 ? 19.5 -8.695 -6.262 1 98.75 3 VAL B CA 1
ATOM 2915 C C . VAL B 1 3 ? 18.781 -9.07 -4.969 1 98.75 3 VAL B C 1
ATOM 2917 O O . VAL B 1 3 ? 19.188 -10.008 -4.277 1 98.75 3 VAL B O 1
ATOM 2920 N N . ALA B 1 4 ? 17.781 -8.289 -4.57 1 98.94 4 ALA B N 1
ATOM 2921 C CA . ALA B 1 4 ? 16.828 -8.75 -3.57 1 98.94 4 ALA B CA 1
ATOM 2922 C C . ALA B 1 4 ? 15.68 -9.523 -4.219 1 98.94 4 ALA B C 1
ATOM 2924 O O . ALA B 1 4 ? 14.82 -8.938 -4.879 1 98.94 4 ALA B O 1
ATOM 2925 N N . MET B 1 5 ? 15.711 -10.836 -4.066 1 98.94 5 MET B N 1
ATOM 2926 C CA . MET B 1 5 ? 14.664 -11.719 -4.574 1 98.94 5 MET B CA 1
ATOM 2927 C C . MET B 1 5 ? 13.531 -11.859 -3.566 1 98.94 5 MET B C 1
ATOM 2929 O O . MET B 1 5 ? 13.734 -12.367 -2.465 1 98.94 5 MET B O 1
ATOM 2933 N N . LEU B 1 6 ? 12.352 -11.336 -3.949 1 98.94 6 LEU B N 1
ATOM 2934 C CA . LEU B 1 6 ? 11.219 -11.32 -3.037 1 98.94 6 LEU B CA 1
ATOM 2935 C C . LEU B 1 6 ? 10.188 -12.375 -3.436 1 98.94 6 LEU B C 1
ATOM 2937 O O . LEU B 1 6 ? 9.703 -12.375 -4.57 1 98.94 6 LEU B O 1
ATOM 2941 N N . THR B 1 7 ? 9.836 -13.266 -2.525 1 98.62 7 THR B N 1
ATOM 2942 C CA . THR B 1 7 ? 8.938 -14.367 -2.832 1 98.62 7 THR B CA 1
ATOM 2943 C C . THR B 1 7 ? 8.109 -14.75 -1.607 1 98.62 7 THR B C 1
ATOM 2945 O O . THR B 1 7 ? 8.555 -14.57 -0.472 1 98.62 7 THR B O 1
ATOM 2948 N N . ARG B 1 8 ? 6.918 -15.195 -1.854 1 97.56 8 ARG B N 1
ATOM 2949 C CA . ARG B 1 8 ? 6.094 -15.719 -0.768 1 97.56 8 ARG B CA 1
ATOM 2950 C C . ARG B 1 8 ? 6.641 -17.047 -0.263 1 97.56 8 ARG B C 1
ATOM 2952 O O . ARG B 1 8 ? 6.723 -17.281 0.946 1 97.56 8 ARG B O 1
ATOM 2959 N N . GLU B 1 9 ? 7.031 -17.891 -1.217 1 95.75 9 GLU B N 1
ATOM 2960 C CA . GLU B 1 9 ? 7.395 -19.266 -0.914 1 95.75 9 GLU B CA 1
ATOM 2961 C C . GLU B 1 9 ? 8.828 -19.562 -1.342 1 95.75 9 GLU B C 1
ATOM 2963 O O . GLU B 1 9 ? 9.25 -19.188 -2.438 1 95.75 9 GLU B O 1
ATOM 2968 N N . TYR B 1 10 ? 9.492 -20.25 -0.502 1 97.19 10 TYR B N 1
ATOM 2969 C CA . TYR B 1 10 ? 10.852 -20.719 -0.729 1 97.19 10 TYR B CA 1
ATOM 2970 C C . TYR B 1 10 ? 11.133 -21.984 0.073 1 97.19 10 TYR B C 1
ATOM 2972 O O . TYR B 1 10 ? 10.531 -22.203 1.127 1 97.19 10 TYR B O 1
ATOM 2980 N N . PRO B 1 11 ? 11.984 -22.859 -0.469 1 94.69 11 PRO B N 1
ATOM 2981 C CA . PRO B 1 11 ? 12.25 -24.109 0.262 1 94.69 11 PRO B CA 1
ATOM 2982 C C . PRO B 1 11 ? 12.531 -23.875 1.743 1 94.69 11 PRO B C 1
ATOM 2984 O O . PRO B 1 11 ? 13.195 -22.891 2.1 1 94.69 11 PRO B O 1
ATOM 2987 N N . PRO B 1 12 ? 11.961 -24.797 2.531 1 93.25 12 PRO B N 1
ATOM 2988 C CA . PRO B 1 12 ? 11.258 -26.047 2.229 1 93.25 12 PRO B CA 1
ATOM 2989 C C . PRO B 1 12 ? 9.758 -25.844 2.014 1 93.25 12 PRO B C 1
ATOM 2991 O O . PRO B 1 12 ? 9.039 -26.797 1.708 1 93.25 12 PRO B O 1
ATOM 2994 N N . GLU B 1 13 ? 9.266 -24.594 2.127 1 91.56 13 GLU B N 1
ATOM 2995 C CA . GLU B 1 13 ? 7.84 -24.328 1.975 1 91.56 13 GLU B CA 1
ATOM 2996 C C . GLU B 1 13 ? 7.516 -23.875 0.554 1 91.56 13 GLU B C 1
ATOM 2998 O O . GLU B 1 13 ? 7.434 -22.672 0.281 1 91.56 13 GLU B O 1
ATOM 3003 N N . VAL B 1 14 ? 7.445 -24.812 -0.291 1 90 14 VAL B N 1
ATOM 3004 C CA . VAL B 1 14 ? 7.086 -24.547 -1.679 1 90 14 VAL B CA 1
ATOM 3005 C C . VAL B 1 14 ? 5.77 -25.25 -2.014 1 90 14 VAL B C 1
ATOM 3007 O O . VAL B 1 14 ? 5.66 -26.469 -1.902 1 90 14 VAL B O 1
ATOM 3010 N N . TYR B 1 15 ? 4.84 -24.453 -2.404 1 81.62 15 TYR B N 1
ATOM 3011 C CA . TYR B 1 15 ? 3.523 -25.047 -2.6 1 81.62 15 TYR B CA 1
ATOM 3012 C C . TYR B 1 15 ? 3.068 -24.906 -4.047 1 81.62 15 TYR B C 1
ATOM 3014 O O . TYR B 1 15 ? 2.238 -25.688 -4.523 1 81.62 15 TYR B O 1
ATOM 3022 N N . GLY B 1 16 ? 3.643 -23.969 -4.734 1 85.94 16 GLY B N 1
ATOM 3023 C CA . GLY B 1 16 ? 3.16 -23.719 -6.082 1 85.94 16 GLY B CA 1
ATOM 3024 C C . GLY B 1 16 ? 4.277 -23.469 -7.078 1 85.94 16 GLY B C 1
ATOM 3025 O O . GLY B 1 16 ? 5.457 -23.578 -6.742 1 85.94 16 GLY B O 1
ATOM 3026 N N . GLY B 1 17 ? 3.832 -23.203 -8.297 1 90.5 17 GLY B N 1
ATOM 3027 C CA . GLY B 1 17 ? 4.77 -23.016 -9.391 1 90.5 17 GLY B CA 1
ATOM 3028 C C . GLY B 1 17 ? 5.676 -21.812 -9.203 1 90.5 17 GLY B C 1
ATOM 3029 O O . GLY B 1 17 ? 6.836 -21.828 -9.617 1 90.5 17 GLY B O 1
ATOM 3030 N N . ALA B 1 18 ? 5.156 -20.781 -8.531 1 94.25 18 ALA B N 1
ATOM 3031 C CA . ALA B 1 18 ? 5.969 -19.594 -8.297 1 94.25 18 ALA B CA 1
ATOM 3032 C C . ALA B 1 18 ? 7.152 -19.922 -7.387 1 94.25 18 ALA B C 1
ATOM 3034 O O . ALA B 1 18 ? 8.266 -19.422 -7.609 1 94.25 18 ALA B O 1
ATOM 3035 N N . GLY B 1 19 ? 6.895 -20.719 -6.355 1 95.12 19 GLY B N 1
ATOM 3036 C CA . GLY B 1 19 ? 7.973 -21.141 -5.477 1 95.12 19 GLY B CA 1
ATOM 3037 C C . GLY B 1 19 ? 9.023 -21.984 -6.176 1 95.12 19 GLY B C 1
ATOM 3038 O O . GLY B 1 19 ? 10.227 -21.812 -5.938 1 95.12 19 GLY B O 1
ATOM 3039 N N . VAL B 1 20 ? 8.531 -22.922 -7.051 1 94 20 VAL B N 1
ATOM 3040 C CA . VAL B 1 20 ? 9.453 -23.75 -7.836 1 94 20 VAL B CA 1
ATOM 3041 C C . VAL B 1 20 ? 10.305 -22.844 -8.734 1 94 20 VAL B C 1
ATOM 3043 O O . VAL B 1 20 ? 11.523 -23 -8.805 1 94 20 VAL B O 1
ATOM 3046 N N . HIS B 1 21 ? 9.641 -21.875 -9.344 1 96.75 21 HIS B N 1
ATOM 3047 C CA . HIS B 1 21 ? 10.336 -20.938 -10.211 1 96.75 21 HIS B CA 1
ATOM 3048 C C . HIS B 1 21 ? 11.445 -20.203 -9.461 1 96.75 21 HIS B C 1
ATOM 3050 O O . HIS B 1 21 ? 12.594 -20.172 -9.914 1 96.75 21 HIS B O 1
ATOM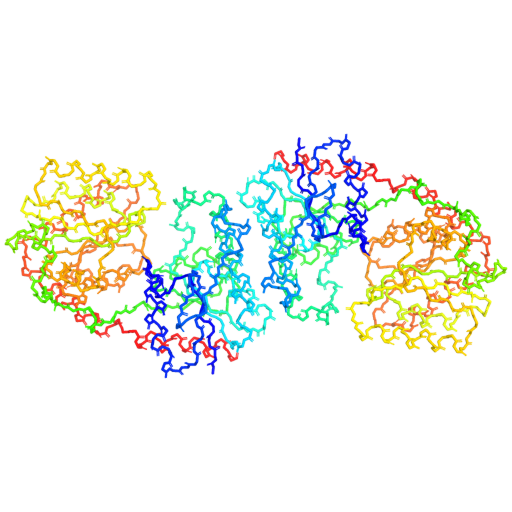 3056 N N . VAL B 1 22 ? 11.125 -19.625 -8.352 1 98 22 VAL B N 1
ATOM 3057 C CA . VAL B 1 22 ? 12.086 -18.828 -7.602 1 98 22 VAL B CA 1
ATOM 3058 C C . VAL B 1 22 ? 13.242 -19.719 -7.129 1 98 22 VAL B C 1
ATOM 3060 O O . VAL B 1 22 ? 14.406 -19.312 -7.199 1 98 22 VAL B O 1
ATOM 3063 N N . THR B 1 23 ? 12.906 -20.953 -6.688 1 96.69 23 THR B N 1
ATOM 3064 C CA . THR B 1 23 ? 13.922 -21.875 -6.215 1 96.69 23 THR B CA 1
ATOM 3065 C C . THR B 1 23 ? 14.945 -22.172 -7.305 1 96.69 23 THR B C 1
ATOM 3067 O O . THR B 1 23 ? 16.156 -22.047 -7.082 1 96.69 23 THR B O 1
ATOM 3070 N N . GLU B 1 24 ? 14.453 -22.5 -8.469 1 96.88 24 GLU B N 1
ATOM 3071 C CA . GLU B 1 24 ? 15.328 -22.891 -9.578 1 96.88 24 GLU B CA 1
ATOM 3072 C C . GLU B 1 24 ? 16.062 -21.672 -10.148 1 96.88 24 GLU B C 1
ATOM 3074 O O . GLU B 1 24 ? 17.25 -21.766 -10.477 1 96.88 24 GLU B O 1
ATOM 3079 N N . LEU B 1 25 ? 15.375 -20.562 -10.25 1 97.75 25 LEU B N 1
ATOM 3080 C CA . LEU B 1 25 ? 15.992 -19.328 -10.75 1 97.75 25 LEU B CA 1
ATOM 3081 C C . LEU B 1 25 ? 17.141 -18.891 -9.852 1 97.75 25 LEU B C 1
ATOM 3083 O O . LEU B 1 25 ? 18.234 -18.594 -10.336 1 97.75 25 LEU B O 1
ATOM 3087 N N . VAL B 1 26 ? 16.906 -18.844 -8.555 1 98.25 26 VAL B N 1
ATOM 3088 C CA . VAL B 1 26 ? 17.906 -18.391 -7.586 1 98.25 26 VAL B CA 1
ATOM 3089 C C . VAL B 1 26 ? 19.141 -19.266 -7.652 1 98.25 26 VAL B C 1
ATOM 3091 O O . VAL B 1 26 ? 20.266 -18.766 -7.656 1 98.25 26 VAL B O 1
ATOM 3094 N N . ALA B 1 27 ? 18.938 -20.594 -7.77 1 97.12 27 ALA B N 1
ATOM 3095 C CA . ALA B 1 27 ? 20.047 -21.547 -7.816 1 97.12 27 ALA B CA 1
ATOM 3096 C C . ALA B 1 27 ? 20.984 -21.234 -8.984 1 97.12 27 ALA B C 1
ATOM 3098 O O . ALA B 1 27 ? 22.203 -21.359 -8.859 1 97.12 27 ALA B O 1
ATOM 3099 N N . ARG B 1 28 ? 20.453 -20.844 -10.102 1 97.38 28 ARG B N 1
ATOM 3100 C CA . ARG B 1 28 ? 21.25 -20.547 -11.281 1 97.38 28 ARG B CA 1
ATOM 3101 C C . ARG B 1 28 ? 21.781 -19.109 -11.242 1 97.38 28 ARG B C 1
ATOM 3103 O O . ARG B 1 28 ? 22.938 -18.859 -11.625 1 97.38 28 ARG B O 1
ATOM 3110 N N . LEU B 1 29 ? 20.969 -18.156 -10.766 1 97.88 29 LEU B N 1
ATOM 3111 C CA . LEU B 1 29 ? 21.344 -16.75 -10.727 1 97.88 29 LEU B CA 1
ATOM 3112 C C . LEU B 1 29 ? 22.5 -16.516 -9.766 1 97.88 29 LEU B C 1
ATOM 3114 O O . LEU B 1 29 ? 23.328 -15.641 -9.992 1 97.88 29 LEU B O 1
ATOM 3118 N N . GLN B 1 30 ? 22.547 -17.297 -8.68 1 97.56 30 GLN B N 1
ATOM 3119 C CA . GLN B 1 30 ? 23.578 -17.141 -7.664 1 97.56 30 GLN B CA 1
ATOM 3120 C C . GLN B 1 30 ? 24.969 -17.422 -8.242 1 97.56 30 GLN B C 1
ATOM 3122 O O . GLN B 1 30 ? 25.984 -17.016 -7.672 1 97.56 30 GLN B O 1
ATOM 3127 N N . ARG B 1 31 ? 25 -18.078 -9.383 1 96.75 31 ARG B N 1
ATOM 3128 C CA . ARG B 1 31 ? 26.266 -18.328 -10.078 1 96.75 31 ARG B CA 1
ATOM 3129 C C . ARG B 1 31 ? 26.688 -17.109 -10.883 1 96.75 31 ARG B C 1
ATOM 3131 O O . ARG B 1 31 ? 27.828 -17.016 -11.328 1 96.75 31 ARG B O 1
ATOM 3138 N N . LEU B 1 32 ? 25.781 -16.188 -11.078 1 97.25 32 LEU B N 1
ATOM 3139 C CA . LEU B 1 32 ? 26.016 -15.086 -11.992 1 97.25 32 LEU B CA 1
ATOM 3140 C C . LEU B 1 32 ? 26.109 -13.766 -11.242 1 97.25 32 LEU B C 1
ATOM 3142 O O . LEU B 1 32 ? 26.734 -12.82 -11.719 1 97.25 32 LEU B O 1
ATOM 3146 N N . CYS B 1 33 ? 25.484 -13.664 -10.07 1 97.56 33 CYS B N 1
ATOM 3147 C CA . CYS B 1 33 ? 25.484 -12.438 -9.273 1 97.56 33 CYS B CA 1
ATOM 3148 C C . CYS B 1 33 ? 25.109 -12.727 -7.828 1 97.56 33 CYS B C 1
ATOM 3150 O O . CYS B 1 33 ? 24.859 -13.883 -7.465 1 97.56 33 CYS B O 1
ATOM 3152 N N . THR B 1 34 ? 25.141 -11.703 -6.941 1 98.19 34 THR B N 1
ATOM 3153 C CA . THR B 1 34 ? 24.734 -11.844 -5.551 1 98.19 34 THR B CA 1
ATOM 3154 C C . THR B 1 34 ? 23.219 -11.773 -5.418 1 98.19 34 THR B C 1
ATOM 3156 O O . THR B 1 34 ? 22.578 -10.836 -5.91 1 98.19 34 THR B O 1
ATOM 3159 N N . VAL B 1 35 ? 22.625 -12.852 -4.859 1 98.62 35 VAL B N 1
ATOM 3160 C CA . VAL B 1 35 ? 21.172 -12.898 -4.695 1 98.62 35 VAL B CA 1
ATOM 3161 C C . VAL B 1 35 ? 20.828 -13.07 -3.219 1 98.62 35 VAL B C 1
ATOM 3163 O O . VAL B 1 35 ? 21.234 -14.039 -2.584 1 98.62 35 VAL B O 1
ATOM 3166 N N . ASP B 1 36 ? 20.141 -12.102 -2.623 1 98.62 36 ASP B N 1
ATOM 3167 C CA . ASP B 1 36 ? 19.531 -12.219 -1.3 1 98.62 36 ASP B CA 1
ATOM 3168 C C . ASP B 1 36 ? 18.047 -12.562 -1.405 1 98.62 36 ASP B C 1
ATOM 3170 O O . ASP B 1 36 ? 17.266 -11.781 -1.934 1 98.62 36 ASP B O 1
ATOM 3174 N N . VAL B 1 37 ? 17.703 -13.719 -0.887 1 98.75 37 VAL B N 1
ATOM 3175 C CA . VAL B 1 37 ? 16.312 -14.148 -0.97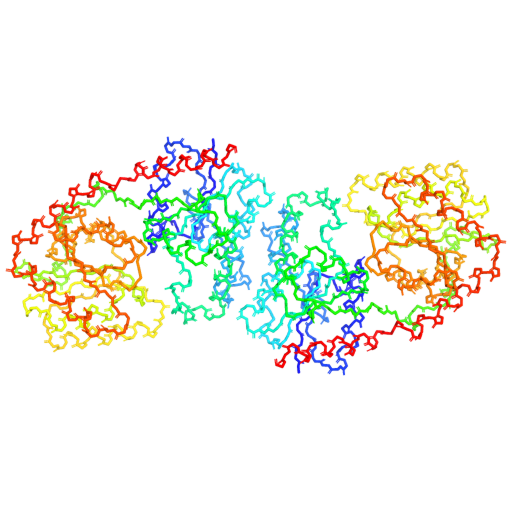1 1 98.75 37 VAL B CA 1
ATOM 3176 C C . VAL B 1 37 ? 15.555 -13.695 0.273 1 98.75 37 VAL B C 1
ATOM 3178 O O . VAL B 1 37 ? 16 -13.93 1.399 1 98.75 37 VAL B O 1
ATOM 3181 N N . HIS B 1 38 ? 14.484 -12.977 0.1 1 98.81 38 HIS B N 1
ATOM 3182 C CA . HIS B 1 38 ? 13.516 -12.625 1.137 1 98.81 38 HIS B CA 1
ATOM 3183 C C . HIS B 1 38 ? 12.18 -13.328 0.91 1 98.81 38 HIS B C 1
ATOM 3185 O O . HIS B 1 38 ? 11.555 -13.148 -0.134 1 98.81 38 HIS B O 1
ATOM 3191 N N . CYS B 1 39 ? 11.781 -14.156 1.814 1 98.44 39 CYS B N 1
ATOM 3192 C CA . CYS B 1 39 ? 10.547 -14.922 1.673 1 98.44 39 CYS B CA 1
ATOM 3193 C C . CYS B 1 39 ? 9.664 -14.773 2.906 1 98.44 39 CYS B C 1
ATOM 3195 O O . CYS B 1 39 ? 9.977 -13.992 3.807 1 98.44 39 CYS B O 1
ATOM 3197 N N . MET B 1 40 ? 8.492 -15.375 2.877 1 97.75 40 MET B N 1
ATOM 3198 C CA . MET B 1 40 ? 7.609 -15.414 4.035 1 97.75 40 MET B CA 1
ATOM 3199 C C . MET B 1 40 ? 7.605 -16.797 4.672 1 97.75 40 MET B C 1
ATOM 3201 O O . MET B 1 40 ? 7.836 -17.797 3.988 1 97.75 40 MET B O 1
ATOM 3205 N N . GLY B 1 41 ? 7.391 -16.875 5.926 1 95.69 41 GLY B N 1
ATOM 3206 C CA . GLY B 1 41 ? 7.258 -18.156 6.605 1 95.69 41 GLY B CA 1
ATOM 3207 C C . GLY B 1 41 ? 8.281 -18.344 7.707 1 95.69 41 GLY B C 1
ATOM 3208 O O . GLY B 1 41 ? 8.773 -17.375 8.281 1 95.69 41 GLY B O 1
ATOM 3209 N N . ALA B 1 42 ? 8.609 -19.594 8.07 1 95.56 42 ALA B N 1
ATOM 3210 C CA . ALA B 1 42 ? 9.516 -19.938 9.164 1 95.56 42 ALA B CA 1
ATOM 3211 C C . ALA B 1 42 ? 10.969 -19.672 8.781 1 95.56 42 ALA B C 1
ATOM 3213 O O . ALA B 1 42 ? 11.32 -19.719 7.602 1 95.56 42 ALA B O 1
ATOM 3214 N N . PRO B 1 43 ? 11.734 -19.344 9.812 1 95.94 43 PRO B N 1
ATOM 3215 C CA . PRO B 1 43 ? 13.156 -19.125 9.539 1 95.94 43 PRO B CA 1
ATOM 3216 C C . PRO B 1 43 ? 13.797 -20.297 8.789 1 95.94 43 PRO B C 1
ATOM 3218 O O . PRO B 1 43 ? 13.43 -21.453 9.008 1 95.94 43 PRO B O 1
ATOM 3221 N N . ARG B 1 44 ? 14.719 -20.016 7.914 1 95.06 44 ARG B N 1
ATOM 3222 C CA . ARG B 1 44 ? 15.461 -20.984 7.121 1 95.06 44 ARG B CA 1
ATOM 3223 C C . ARG B 1 44 ? 16.875 -20.484 6.828 1 95.06 44 ARG B C 1
ATOM 3225 O O . ARG B 1 44 ? 17.141 -19.281 6.875 1 95.06 44 ARG B O 1
ATOM 3232 N N . PRO B 1 45 ? 17.781 -21.297 6.609 1 92.38 45 PRO B N 1
ATOM 3233 C CA . PRO B 1 45 ? 19.203 -20.906 6.535 1 92.38 45 PRO B CA 1
ATOM 3234 C C . PRO B 1 45 ? 19.562 -20.25 5.207 1 92.38 45 PRO B C 1
ATOM 3236 O O . PRO B 1 45 ? 20.484 -19.438 5.152 1 92.38 45 PRO B O 1
ATOM 3239 N N . ASP B 1 46 ? 18.859 -20.5 4.109 1 93.69 46 ASP B N 1
ATOM 3240 C CA . ASP B 1 46 ? 19.297 -20.078 2.779 1 93.69 46 ASP B CA 1
ATOM 3241 C C . ASP B 1 46 ? 18.516 -18.859 2.297 1 93.69 46 ASP B C 1
ATOM 3243 O O . ASP B 1 46 ? 18.578 -18.5 1.12 1 93.69 46 ASP B O 1
ATOM 3247 N N . ALA B 1 47 ? 17.688 -18.234 3.227 1 97.88 47 ALA B N 1
ATOM 3248 C CA . ALA B 1 47 ? 16.875 -17.062 2.9 1 97.88 47 ALA B CA 1
ATOM 3249 C C . ALA B 1 47 ? 16.516 -16.281 4.156 1 97.88 47 ALA B C 1
ATOM 3251 O O . ALA B 1 47 ? 16.609 -16.797 5.27 1 97.88 47 ALA B O 1
ATOM 3252 N N . SER B 1 48 ? 16.312 -15 4.062 1 98.31 48 SER B N 1
ATOM 3253 C CA . SER B 1 48 ? 15.688 -14.219 5.129 1 98.31 48 SER B CA 1
ATOM 3254 C C . SER B 1 48 ? 14.172 -14.398 5.137 1 98.31 48 SER B C 1
ATOM 3256 O O . SER B 1 48 ? 13.477 -13.898 4.25 1 98.31 48 SER B O 1
ATOM 3258 N N . ALA B 1 49 ? 13.711 -15.156 6.074 1 98.19 49 ALA B N 1
ATOM 3259 C CA . ALA B 1 49 ? 12.273 -15.414 6.191 1 98.19 49 ALA B CA 1
ATOM 3260 C C . ALA B 1 49 ? 11.609 -14.383 7.094 1 98.19 49 ALA B C 1
ATOM 3262 O O . ALA B 1 49 ? 12.133 -14.031 8.148 1 98.19 49 ALA B O 1
ATOM 3263 N N . HIS B 1 50 ? 10.523 -13.859 6.656 1 97.94 50 HIS B N 1
ATOM 3264 C CA . HIS B 1 50 ? 9.766 -12.836 7.371 1 97.94 50 HIS B CA 1
ATOM 3265 C C . HIS B 1 50 ? 8.352 -13.312 7.676 1 97.94 50 HIS B C 1
ATOM 3267 O O . HIS B 1 50 ? 7.797 -14.141 6.949 1 97.94 50 HIS B O 1
ATOM 3273 N N . GLN B 1 51 ? 7.793 -12.836 8.75 1 96.81 51 GLN B N 1
ATOM 3274 C CA . GLN B 1 51 ? 6.445 -13.188 9.172 1 96.81 51 GLN B CA 1
ATOM 3275 C C . GLN B 1 51 ? 5.531 -11.969 9.18 1 96.81 51 GLN B C 1
ATOM 3277 O O . GLN B 1 51 ? 5.996 -10.844 9.367 1 96.81 51 GLN B O 1
ATOM 3282 N N . PRO B 1 52 ? 4.242 -12.188 8.945 1 97.44 52 PRO B N 1
ATOM 3283 C CA . PRO B 1 52 ? 3.307 -11.078 9.117 1 97.44 52 PRO B CA 1
ATOM 3284 C C . PRO B 1 52 ? 3.285 -10.539 10.547 1 97.44 52 PRO B C 1
ATOM 3286 O O . PRO B 1 52 ? 3.781 -11.188 11.469 1 97.44 52 PRO B O 1
ATOM 3289 N N . ASP B 1 53 ? 2.838 -9.281 10.68 1 97.88 53 ASP B N 1
ATOM 3290 C CA . ASP B 1 53 ? 2.604 -8.711 12 1 97.88 53 ASP B CA 1
ATOM 3291 C C . ASP B 1 53 ? 1.704 -9.617 12.836 1 97.88 53 ASP B C 1
ATOM 3293 O O . ASP B 1 53 ? 0.591 -9.945 12.422 1 97.88 53 ASP B O 1
ATOM 3297 N N . PRO B 1 54 ? 2.203 -10.117 14.008 1 96.88 54 PRO B N 1
ATOM 3298 C CA . PRO B 1 54 ? 1.397 -11.023 14.836 1 96.88 54 PRO B CA 1
ATOM 3299 C C . PRO B 1 54 ? 0.022 -10.445 15.164 1 96.88 54 PRO B C 1
ATOM 3301 O O . PRO B 1 54 ? -0.933 -11.203 15.367 1 96.88 54 PRO B O 1
ATOM 3304 N N . ARG B 1 55 ? -0.181 -9.164 15.227 1 97.06 55 ARG B N 1
ATOM 3305 C CA . ARG B 1 55 ? -1.454 -8.516 15.531 1 97.06 55 ARG B CA 1
ATOM 3306 C C . ARG B 1 55 ? -2.453 -8.711 14.398 1 97.06 55 ARG B C 1
ATOM 3308 O O . ARG B 1 55 ? -3.652 -8.484 14.57 1 97.06 55 ARG B O 1
ATOM 3315 N N . LEU B 1 56 ? -1.963 -9.062 13.211 1 98.06 56 LEU B N 1
ATOM 3316 C CA . LEU B 1 56 ? -2.814 -9.273 12.047 1 98.06 56 LEU B CA 1
ATOM 3317 C C . LEU B 1 56 ? -2.975 -10.758 11.75 1 98.06 56 LEU B C 1
ATOM 3319 O O . LEU B 1 56 ? -3.312 -11.141 10.625 1 98.06 56 LEU B O 1
ATOM 3323 N N . ALA B 1 57 ? -2.666 -11.633 12.734 1 94.44 57 ALA B N 1
ATOM 3324 C CA . ALA B 1 57 ? -2.711 -13.086 12.555 1 94.44 57 ALA B CA 1
ATOM 3325 C C . ALA B 1 57 ? -4.121 -13.547 12.203 1 94.44 57 ALA B C 1
ATOM 3327 O O . ALA B 1 57 ? -4.293 -14.5 11.438 1 94.44 57 ALA B O 1
ATOM 3328 N N . ASN B 1 58 ? -5.164 -12.867 12.711 1 95.06 58 ASN B N 1
ATOM 3329 C CA . ASN B 1 58 ? -6.547 -13.258 12.461 1 95.06 58 ASN B CA 1
ATOM 3330 C C . ASN B 1 58 ? -7.223 -12.328 11.453 1 95.06 58 ASN B C 1
ATOM 3332 O O . ASN B 1 58 ? -8.438 -12.398 11.258 1 95.06 58 ASN B O 1
ATOM 3336 N N . ALA B 1 59 ? -6.418 -11.422 10.898 1 97.38 59 ALA B N 1
ATOM 3337 C CA . ALA B 1 59 ? -6.945 -10.516 9.883 1 97.38 59 ALA B CA 1
ATOM 3338 C C . ALA B 1 59 ? -7.055 -11.211 8.523 1 97.38 59 ALA B C 1
ATOM 3340 O O . ALA B 1 59 ? -6.668 -12.375 8.383 1 97.38 59 ALA B O 1
ATOM 3341 N N . ASN B 1 60 ? -7.742 -10.562 7.625 1 97.5 60 ASN B N 1
ATOM 3342 C CA . ASN B 1 60 ? -7.723 -11.047 6.25 1 97.5 60 ASN B CA 1
ATOM 3343 C C . ASN B 1 60 ? -6.305 -11.359 5.785 1 97.5 60 ASN B C 1
ATOM 3345 O O . ASN B 1 60 ? -5.383 -10.586 6.031 1 97.5 60 ASN B O 1
ATOM 3349 N N . PRO B 1 61 ? -6.098 -12.445 5.109 1 96.12 61 PRO B N 1
ATOM 3350 C CA . PRO B 1 61 ? -4.75 -12.859 4.703 1 96.12 61 PRO B CA 1
ATOM 3351 C C . PRO B 1 61 ? -4.051 -11.812 3.836 1 96.12 61 PRO B C 1
ATOM 3353 O O . PRO B 1 61 ? -2.822 -11.703 3.871 1 96.12 61 PRO B O 1
ATOM 3356 N N . ALA B 1 62 ? -4.832 -11.047 3.066 1 97.94 62 ALA B N 1
ATOM 3357 C CA . ALA B 1 62 ? -4.215 -10.016 2.236 1 97.94 62 ALA B CA 1
ATOM 3358 C C . ALA B 1 62 ? -3.531 -8.953 3.096 1 97.94 62 ALA B C 1
ATOM 3360 O O . ALA B 1 62 ? -2.422 -8.516 2.785 1 97.94 62 ALA B O 1
ATOM 3361 N N . LEU B 1 63 ? -4.172 -8.555 4.195 1 98.25 63 LEU B N 1
ATOM 3362 C CA . LEU B 1 63 ? -3.588 -7.562 5.098 1 98.25 63 LEU B CA 1
ATOM 3363 C C . LEU B 1 63 ? -2.346 -8.117 5.785 1 98.25 63 LEU B C 1
ATOM 3365 O O . LEU B 1 63 ? -1.348 -7.41 5.941 1 98.25 63 LEU B O 1
ATOM 3369 N N . ALA B 1 64 ? -2.451 -9.359 6.219 1 98.12 64 ALA B N 1
ATOM 3370 C CA . ALA B 1 64 ? -1.302 -10.016 6.84 1 98.12 64 ALA B CA 1
ATOM 3371 C C . ALA B 1 64 ? -0.114 -10.055 5.883 1 98.12 64 ALA B C 1
ATOM 3373 O O . ALA B 1 64 ? 1.023 -9.797 6.281 1 98.12 64 ALA B O 1
ATOM 3374 N N . THR B 1 65 ? -0.408 -10.359 4.652 1 98.25 65 THR B N 1
ATOM 3375 C CA . THR B 1 65 ? 0.625 -10.422 3.625 1 98.25 65 THR B CA 1
ATOM 3376 C C . THR B 1 65 ? 1.302 -9.062 3.461 1 98.25 65 THR B C 1
ATOM 3378 O O . THR B 1 65 ? 2.529 -8.977 3.396 1 98.25 65 THR B O 1
ATOM 3381 N N . LEU B 1 66 ? 0.532 -7.98 3.449 1 98.81 66 LEU B N 1
ATOM 3382 C CA . LEU B 1 66 ? 1.086 -6.641 3.289 1 98.81 66 LEU B CA 1
ATOM 3383 C C . LEU B 1 66 ? 1.999 -6.289 4.457 1 98.81 66 LEU B C 1
ATOM 3385 O O . LEU B 1 66 ? 2.99 -5.574 4.285 1 98.81 66 LEU B O 1
ATOM 3389 N N . SER B 1 67 ? 1.639 -6.77 5.672 1 98.75 67 SER B N 1
ATOM 3390 C CA . SER B 1 67 ? 2.479 -6.473 6.828 1 98.75 67 SER B CA 1
ATOM 3391 C C . SER B 1 67 ? 3.846 -7.137 6.703 1 98.75 67 SER B C 1
ATOM 3393 O O . SER B 1 67 ? 4.859 -6.559 7.105 1 98.75 67 SER B O 1
ATOM 3395 N N . ALA B 1 68 ? 3.91 -8.32 6.137 1 98.62 68 ALA B N 1
ATOM 3396 C CA . ALA B 1 68 ? 5.188 -8.961 5.848 1 98.62 68 ALA B CA 1
ATOM 3397 C C . ALA B 1 68 ? 5.953 -8.203 4.77 1 98.62 68 ALA B C 1
ATOM 3399 O O . ALA B 1 68 ? 7.18 -8.07 4.844 1 98.62 68 ALA B O 1
ATOM 3400 N N . ASP B 1 69 ? 5.242 -7.711 3.775 1 98.88 69 ASP B N 1
ATOM 3401 C CA . ASP B 1 69 ? 5.844 -6.961 2.676 1 98.88 69 ASP B CA 1
ATOM 3402 C C . ASP B 1 69 ? 6.605 -5.742 3.195 1 98.88 69 ASP B C 1
ATOM 3404 O O . ASP B 1 69 ? 7.648 -5.375 2.645 1 98.88 69 ASP B O 1
ATOM 3408 N N . LEU B 1 70 ? 6.031 -5.055 4.207 1 98.88 70 LEU B N 1
ATOM 3409 C CA . LEU B 1 70 ? 6.691 -3.873 4.75 1 98.88 70 LEU B CA 1
ATOM 3410 C C . LEU B 1 70 ? 8.055 -4.23 5.34 1 98.88 70 LEU B C 1
ATOM 3412 O O . LEU B 1 70 ? 9.031 -3.508 5.141 1 98.88 70 LEU B O 1
ATOM 3416 N N . VAL B 1 71 ? 8.141 -5.359 6.047 1 98.69 71 VAL B N 1
ATOM 3417 C CA . VAL B 1 71 ? 9.391 -5.812 6.652 1 98.69 71 VAL B CA 1
ATOM 3418 C C . VAL B 1 71 ? 10.375 -6.23 5.562 1 98.69 71 VAL B C 1
ATOM 3420 O O . VAL B 1 71 ? 11.57 -5.941 5.656 1 98.69 71 VAL B O 1
ATOM 3423 N N . ILE B 1 72 ? 9.844 -6.855 4.523 1 98.88 72 ILE B N 1
ATOM 3424 C CA . ILE B 1 72 ? 10.664 -7.293 3.402 1 98.88 72 ILE B CA 1
ATOM 3425 C C . ILE B 1 72 ? 11.25 -6.078 2.68 1 98.88 72 ILE B C 1
ATOM 3427 O O . ILE B 1 72 ? 12.438 -6.055 2.35 1 98.88 72 ILE B O 1
ATOM 3431 N N . ALA B 1 73 ? 10.43 -5.082 2.426 1 98.88 73 ALA B N 1
ATOM 3432 C CA . ALA B 1 73 ? 10.906 -3.863 1.775 1 98.88 73 ALA B CA 1
ATOM 3433 C C . ALA B 1 73 ? 12.047 -3.229 2.564 1 98.88 73 ALA B C 1
ATOM 3435 O O . ALA B 1 73 ? 13.055 -2.809 1.984 1 98.88 73 ALA B O 1
ATOM 3436 N N . ASN B 1 74 ? 11.852 -3.143 3.918 1 98.75 74 ASN B N 1
ATOM 3437 C CA . ASN B 1 74 ? 12.875 -2.572 4.781 1 98.75 74 ASN B CA 1
ATOM 3438 C C . ASN B 1 74 ? 14.188 -3.355 4.688 1 98.75 74 ASN B C 1
ATOM 3440 O O . ASN B 1 74 ? 15.266 -2.768 4.715 1 98.75 74 ASN B O 1
ATOM 3444 N N . ALA B 1 75 ? 14.117 -4.672 4.523 1 98.56 75 ALA B N 1
ATOM 3445 C CA . ALA B 1 75 ? 15.273 -5.562 4.562 1 98.56 75 ALA B CA 1
ATOM 3446 C C . ALA B 1 75 ? 16.031 -5.539 3.24 1 98.56 75 ALA B C 1
ATOM 3448 O O . ALA B 1 75 ? 17.141 -6.07 3.143 1 98.56 75 ALA B O 1
ATOM 3449 N N . ALA B 1 76 ? 15.492 -4.891 2.199 1 98.25 76 ALA B N 1
ATOM 3450 C CA . ALA B 1 76 ? 16.094 -4.887 0.871 1 98.25 76 ALA B CA 1
ATOM 3451 C C . ALA B 1 76 ? 17.047 -3.705 0.705 1 98.25 76 ALA B C 1
ATOM 3453 O O . ALA B 1 76 ? 17.344 -3.297 -0.419 1 98.25 76 ALA B O 1
ATOM 3454 N N . ASP B 1 77 ? 17.594 -3.117 1.77 1 97.19 77 ASP B N 1
ATOM 3455 C CA . ASP B 1 77 ? 18.297 -1.842 1.792 1 97.19 77 ASP B CA 1
ATOM 3456 C C . ASP B 1 77 ? 19.641 -1.949 1.083 1 97.19 77 ASP B C 1
ATOM 3458 O O . ASP B 1 77 ? 20.188 -0.944 0.628 1 97.19 77 ASP B O 1
ATOM 3462 N N . ALA B 1 78 ? 20.203 -3.139 0.874 1 97.81 78 ALA B N 1
ATOM 3463 C CA . ALA B 1 78 ? 21.531 -3.293 0.287 1 97.81 78 ALA B CA 1
ATOM 3464 C C . ALA B 1 78 ? 21.438 -3.596 -1.206 1 97.81 78 ALA B C 1
ATOM 3466 O O . ALA B 1 78 ? 22.453 -3.631 -1.902 1 97.81 78 ALA B O 1
ATOM 3467 N N . ALA B 1 79 ? 20.266 -3.789 -1.759 1 98.38 79 ALA B N 1
ATOM 3468 C CA . ALA B 1 79 ? 20.078 -4.301 -3.113 1 98.38 79 ALA B CA 1
ATOM 3469 C C . ALA B 1 79 ? 20.297 -3.203 -4.152 1 98.38 79 ALA B C 1
ATOM 3471 O O . ALA B 1 79 ? 20.062 -2.023 -3.871 1 98.38 79 ALA B O 1
ATOM 3472 N N . SER B 1 80 ? 20.734 -3.602 -5.297 1 98.25 80 SER B N 1
ATOM 3473 C CA . SER B 1 80 ? 20.812 -2.703 -6.445 1 98.25 80 SER B CA 1
ATOM 3474 C C . SER B 1 80 ? 19.578 -2.826 -7.324 1 98.25 80 SER B C 1
ATOM 3476 O O . SER B 1 80 ? 19.297 -1.946 -8.141 1 98.25 80 SER B O 1
ATOM 3478 N N . VAL B 1 81 ? 18.859 -3.953 -7.215 1 98.81 81 VAL B N 1
ATOM 3479 C CA . VAL B 1 81 ? 17.609 -4.23 -7.914 1 98.81 81 VAL B CA 1
ATOM 3480 C C . VAL B 1 81 ? 16.75 -5.164 -7.074 1 98.81 81 VAL B C 1
ATOM 3482 O O . VAL B 1 81 ? 17.266 -6.055 -6.395 1 98.81 81 VAL B O 1
ATOM 3485 N N . VAL B 1 82 ? 15.508 -4.887 -7.012 1 98.88 82 VAL B N 1
ATOM 3486 C CA . VAL B 1 82 ? 14.57 -5.777 -6.336 1 98.88 82 VAL B CA 1
ATOM 3487 C C . VAL B 1 82 ? 13.727 -6.516 -7.371 1 98.88 82 VAL B C 1
ATOM 3489 O O . VAL B 1 82 ? 13.344 -5.945 -8.391 1 98.88 82 VAL B O 1
ATOM 3492 N N . HIS B 1 83 ? 13.516 -7.773 -7.176 1 98.94 83 HIS B N 1
ATOM 3493 C CA . HIS B 1 83 ? 12.719 -8.633 -8.047 1 98.94 83 HIS B CA 1
ATOM 3494 C C . HIS B 1 83 ? 11.602 -9.312 -7.27 1 98.94 83 HIS B C 1
ATOM 3496 O O . HIS B 1 83 ? 11.852 -10.234 -6.484 1 98.94 83 HIS B O 1
ATOM 3502 N N . SER B 1 84 ? 10.375 -8.844 -7.477 1 98.94 84 SER B N 1
ATOM 3503 C CA . SER B 1 84 ? 9.234 -9.406 -6.762 1 98.94 84 SER B CA 1
ATOM 3504 C C . SER B 1 84 ? 8.508 -10.445 -7.609 1 98.94 84 SER B C 1
ATOM 3506 O O . SER B 1 84 ? 8.594 -10.414 -8.836 1 98.94 84 SER B O 1
ATOM 3508 N N . HIS B 1 85 ? 7.855 -11.359 -6.918 1 98.62 85 HIS B N 1
ATOM 3509 C CA . HIS B 1 85 ? 7.094 -12.414 -7.574 1 98.62 85 HIS B CA 1
ATOM 3510 C C . HIS B 1 85 ? 5.641 -12.422 -7.109 1 98.62 85 HIS B C 1
ATOM 3512 O O . HIS B 1 85 ? 5.367 -12.602 -5.918 1 98.62 85 HIS B O 1
ATOM 3518 N N . THR B 1 86 ? 4.66 -12.297 -8.031 1 96 86 THR B N 1
ATOM 3519 C CA . THR B 1 86 ? 3.227 -12.273 -7.77 1 96 86 THR B CA 1
ATOM 3520 C C . THR B 1 86 ? 2.848 -11.062 -6.922 1 96 86 THR B C 1
ATOM 3522 O O . THR B 1 86 ? 3.707 -10.25 -6.566 1 96 86 THR B O 1
ATOM 3525 N N . TRP B 1 87 ? 1.539 -10.898 -6.668 1 97.56 87 TRP B N 1
ATOM 3526 C CA . TRP B 1 87 ? 1.078 -9.789 -5.84 1 97.56 87 TRP B CA 1
ATOM 3527 C C . TRP B 1 87 ? 1.576 -9.93 -4.406 1 97.56 87 TRP B C 1
ATOM 3529 O O . TRP B 1 87 ? 1.75 -8.938 -3.699 1 97.56 87 TRP B O 1
ATOM 3539 N N . TYR B 1 88 ? 1.978 -11.164 -3.994 1 97.81 88 TYR B N 1
ATOM 3540 C CA . TYR B 1 88 ? 2.346 -11.469 -2.617 1 97.81 88 TYR B CA 1
ATOM 3541 C C . TYR B 1 88 ? 3.537 -10.625 -2.172 1 97.81 88 TYR B C 1
ATOM 3543 O O . TYR B 1 88 ? 3.67 -10.305 -0.988 1 97.81 88 TYR B O 1
ATOM 3551 N N . THR B 1 89 ? 4.414 -10.281 -3.143 1 98.81 89 THR B N 1
ATOM 3552 C CA . THR B 1 89 ? 5.57 -9.469 -2.775 1 98.81 89 THR B CA 1
ATOM 3553 C C . THR B 1 89 ? 5.645 -8.211 -3.641 1 98.81 89 THR B C 1
ATOM 3555 O O . THR B 1 89 ? 6.699 -7.586 -3.74 1 98.81 89 THR B O 1
ATOM 3558 N N . GLY B 1 90 ? 4.527 -7.984 -4.344 1 98.75 90 GLY B N 1
ATOM 3559 C CA . GLY B 1 90 ? 4.48 -6.832 -5.23 1 98.75 90 GLY B CA 1
ATOM 3560 C C . GLY B 1 90 ? 4.637 -5.512 -4.5 1 98.75 90 GLY B C 1
ATOM 3561 O O . GLY B 1 90 ? 5.336 -4.613 -4.969 1 98.75 90 GLY B O 1
ATOM 3562 N N . LEU B 1 91 ? 3.961 -5.43 -3.326 1 98.88 91 LEU B N 1
ATOM 3563 C CA . LEU B 1 91 ? 4.055 -4.184 -2.572 1 98.88 91 LEU B CA 1
ATOM 3564 C C . LEU B 1 91 ? 5.457 -3.994 -2.006 1 98.88 91 LEU B C 1
ATOM 3566 O O . LEU B 1 91 ? 5.965 -2.871 -1.962 1 98.88 91 LEU B O 1
ATOM 3570 N N . ALA B 1 92 ? 6.09 -5.074 -1.522 1 98.94 92 ALA B N 1
ATOM 3571 C CA . ALA B 1 92 ? 7.461 -5 -1.024 1 98.94 92 ALA B CA 1
ATOM 3572 C C . ALA B 1 92 ? 8.406 -4.453 -2.092 1 98.94 92 ALA B C 1
ATOM 3574 O O . ALA B 1 92 ? 9.227 -3.574 -1.811 1 98.94 92 ALA B O 1
ATOM 3575 N N . GLY B 1 93 ? 8.289 -5.004 -3.303 1 98.94 93 GLY B N 1
ATOM 3576 C CA . GLY B 1 93 ? 9.125 -4.527 -4.391 1 98.94 93 GLY B CA 1
ATOM 3577 C C . GLY B 1 93 ? 8.906 -3.061 -4.715 1 98.94 93 GLY B C 1
ATOM 3578 O O . GLY B 1 93 ? 9.875 -2.312 -4.895 1 98.94 93 GLY B O 1
ATOM 3579 N N . HIS B 1 94 ? 7.633 -2.674 -4.793 1 98.88 94 HIS B N 1
ATOM 3580 C CA . HIS B 1 94 ? 7.277 -1.295 -5.109 1 98.88 94 HIS B CA 1
ATOM 3581 C C . HIS B 1 94 ? 7.82 -0.332 -4.059 1 98.88 94 HIS B C 1
ATOM 3583 O O . HIS B 1 94 ? 8.445 0.674 -4.395 1 98.88 94 HIS B O 1
ATOM 3589 N N . LEU B 1 95 ? 7.605 -0.638 -2.762 1 98.88 95 LEU B N 1
ATOM 3590 C CA . LEU B 1 95 ? 8.023 0.237 -1.671 1 98.88 95 LEU B CA 1
ATOM 3591 C C . LEU B 1 95 ? 9.539 0.286 -1.562 1 98.88 95 LEU B C 1
ATOM 3593 O O . LEU B 1 95 ? 10.117 1.334 -1.252 1 98.88 95 LEU B O 1
ATOM 3597 N N . ALA B 1 96 ? 10.227 -0.861 -1.79 1 98.88 96 ALA B N 1
ATOM 3598 C CA . ALA B 1 96 ? 11.688 -0.857 -1.794 1 98.88 96 ALA B CA 1
ATOM 3599 C C . ALA B 1 96 ? 12.227 0.065 -2.881 1 98.88 96 ALA B C 1
ATOM 3601 O O . ALA B 1 96 ? 13.18 0.814 -2.65 1 98.88 96 ALA B O 1
ATOM 3602 N N . ALA B 1 97 ? 11.594 -0.026 -4.066 1 98.88 97 ALA B N 1
ATOM 3603 C CA . ALA B 1 97 ? 12.008 0.831 -5.172 1 98.88 97 ALA B CA 1
ATOM 3604 C C . ALA B 1 97 ? 11.883 2.307 -4.801 1 98.88 97 ALA B C 1
ATOM 3606 O O . ALA B 1 97 ? 12.797 3.098 -5.055 1 98.88 97 ALA B O 1
ATOM 3607 N N . LEU B 1 98 ? 10.773 2.66 -4.207 1 98.62 98 LEU B N 1
ATOM 3608 C CA . LEU B 1 98 ? 10.539 4.043 -3.805 1 98.62 98 LEU B CA 1
ATOM 3609 C C . LEU B 1 98 ? 11.508 4.461 -2.705 1 98.62 98 LEU B C 1
ATOM 3611 O O . LEU B 1 98 ? 12.094 5.547 -2.764 1 98.62 98 LEU B O 1
ATOM 3615 N N . LEU B 1 99 ? 11.656 3.643 -1.691 1 98.5 99 LEU B N 1
ATOM 3616 C CA . LEU B 1 99 ? 12.406 3.953 -0.479 1 98.5 99 LEU B CA 1
ATOM 3617 C C . LEU B 1 99 ? 13.891 4.094 -0.78 1 98.5 99 LEU B C 1
ATOM 3619 O O . LEU B 1 99 ? 14.555 5 -0.269 1 98.5 99 LEU B O 1
ATOM 3623 N N . TYR B 1 100 ? 14.422 3.205 -1.665 1 98.31 100 TYR B N 1
ATOM 3624 C CA . TYR B 1 100 ? 15.867 3.133 -1.835 1 98.31 100 TYR B CA 1
ATOM 3625 C C . TYR B 1 100 ? 16.281 3.664 -3.201 1 98.31 100 TYR B C 1
ATOM 3627 O O . TYR B 1 100 ? 17.484 3.766 -3.498 1 98.31 100 TYR B O 1
ATOM 3635 N N . GLY B 1 101 ? 15.344 4.055 -4.066 1 97.88 101 GLY B N 1
ATOM 3636 C CA . GLY B 1 101 ? 15.664 4.582 -5.383 1 97.88 101 GLY B CA 1
ATOM 3637 C C . GLY B 1 101 ? 16.328 3.561 -6.293 1 97.88 101 GLY B C 1
ATOM 3638 O O . GLY B 1 101 ? 17.312 3.865 -6.957 1 97.88 101 GLY B O 1
ATOM 3639 N N . ILE B 1 102 ? 15.859 2.311 -6.273 1 98.56 102 ILE B N 1
ATOM 3640 C CA . ILE B 1 102 ? 16.422 1.238 -7.082 1 98.56 102 ILE B CA 1
ATOM 3641 C C . ILE B 1 102 ? 15.352 0.67 -8.008 1 98.56 102 ILE B C 1
ATOM 3643 O O . ILE B 1 102 ? 14.156 0.813 -7.75 1 98.56 102 ILE B O 1
ATOM 3647 N N . PRO B 1 103 ? 15.695 0.01 -9.133 1 98.81 103 PRO B N 1
ATOM 3648 C CA . PRO B 1 103 ? 14.703 -0.54 -10.062 1 98.81 103 PRO B CA 1
ATOM 3649 C C . PRO B 1 103 ? 13.945 -1.729 -9.477 1 98.81 103 PRO B C 1
ATOM 3651 O O . PRO B 1 103 ? 14.5 -2.486 -8.68 1 98.81 103 PRO B O 1
ATOM 3654 N N . HIS B 1 104 ? 12.75 -1.862 -9.883 1 98.94 104 HIS B N 1
ATOM 3655 C CA . HIS B 1 104 ? 11.859 -2.953 -9.5 1 98.94 104 HIS B CA 1
ATOM 3656 C C . HIS B 1 104 ? 11.492 -3.812 -10.703 1 98.94 104 HIS B C 1
ATOM 3658 O O . HIS B 1 104 ? 10.906 -3.318 -11.672 1 98.94 104 HIS B O 1
ATOM 3664 N N . VAL B 1 105 ? 11.914 -5.078 -10.703 1 98.94 105 VAL B N 1
ATOM 3665 C CA . VAL B 1 105 ? 11.477 -6.082 -11.664 1 98.94 105 VAL B CA 1
ATOM 3666 C C . VAL B 1 105 ? 10.398 -6.969 -11.039 1 98.94 105 VAL B C 1
ATOM 3668 O O . VAL B 1 105 ? 10.523 -7.375 -9.883 1 98.94 105 VAL B O 1
ATOM 3671 N N . LEU B 1 106 ? 9.336 -7.223 -11.766 1 98.88 106 LEU B N 1
ATOM 3672 C CA . LEU B 1 106 ? 8.242 -8.055 -11.273 1 98.88 106 LEU B CA 1
ATOM 3673 C C . LEU B 1 106 ? 7.98 -9.219 -12.219 1 98.88 106 LEU B C 1
ATOM 3675 O O . LEU B 1 106 ? 7.824 -9.016 -13.43 1 98.88 106 LEU B O 1
ATOM 3679 N N . THR B 1 107 ? 8.031 -10.391 -11.68 1 98.75 107 THR B N 1
ATOM 3680 C CA . THR B 1 107 ? 7.559 -11.531 -12.461 1 98.75 107 THR B CA 1
ATOM 3681 C C . THR B 1 107 ? 6.113 -11.867 -12.102 1 98.75 107 THR B C 1
ATOM 3683 O O . THR B 1 107 ? 5.797 -12.102 -10.93 1 98.75 107 THR B O 1
ATOM 3686 N N . ALA B 1 108 ? 5.301 -11.867 -13.109 1 97.19 108 ALA B N 1
ATOM 3687 C CA . ALA B 1 108 ? 3.906 -12.281 -12.945 1 97.19 108 ALA B CA 1
ATOM 3688 C C . ALA B 1 108 ? 3.75 -13.781 -13.148 1 97.19 108 ALA B C 1
ATOM 3690 O O . ALA B 1 108 ? 4.109 -14.312 -14.203 1 97.19 108 ALA B O 1
ATOM 3691 N N . HIS B 1 109 ? 3.258 -14.43 -12.086 1 96.44 109 HIS B N 1
ATOM 3692 C CA . HIS B 1 109 ? 2.975 -15.852 -12.195 1 96.44 109 HIS B CA 1
ATOM 3693 C C . HIS B 1 109 ? 1.479 -16.109 -12.352 1 96.44 109 HIS B C 1
ATOM 3695 O O . HIS B 1 109 ? 1.063 -17.219 -12.672 1 96.44 109 HIS B O 1
ATOM 3701 N N . SER B 1 110 ? 0.733 -15.172 -12.109 1 94.56 110 SER B N 1
ATOM 3702 C CA . SER B 1 110 ? -0.716 -15.109 -12.266 1 94.56 110 SER B CA 1
ATOM 3703 C C . SER B 1 110 ? -1.206 -13.664 -12.289 1 94.56 110 SER B C 1
ATOM 3705 O O . SER B 1 110 ? -0.455 -12.742 -11.961 1 94.56 110 SER B O 1
ATOM 3707 N N . LEU B 1 111 ? -2.395 -13.492 -12.781 1 97.06 111 LEU B N 1
ATOM 3708 C CA . LEU B 1 111 ? -3.041 -12.18 -12.758 1 97.06 111 LEU B CA 1
ATOM 3709 C C . LEU B 1 111 ? -4.375 -12.25 -12.023 1 97.06 111 LEU B C 1
ATOM 3711 O O . LEU B 1 111 ? -5.258 -13.023 -12.398 1 97.06 111 LEU B O 1
ATOM 3715 N N . GLU B 1 112 ? -4.535 -11.438 -11.016 1 96.81 112 GLU B N 1
ATOM 3716 C CA . GLU B 1 112 ? -5.707 -11.477 -10.148 1 96.81 112 GLU B CA 1
ATOM 3717 C C . GLU B 1 112 ? -6.992 -11.305 -10.953 1 96.81 112 GLU B C 1
ATOM 3719 O O . GLU B 1 112 ? -7.961 -12.039 -10.758 1 96.81 112 GLU B O 1
ATOM 3724 N N . PRO B 1 113 ? -7.02 -10.398 -11.984 1 96.44 113 PRO B N 1
ATOM 3725 C CA . PRO B 1 113 ? -8.281 -10.203 -12.711 1 96.44 113 PRO B CA 1
ATOM 3726 C C . PRO B 1 113 ? -8.727 -11.453 -13.469 1 96.44 113 PRO B C 1
ATOM 3728 O O . PRO B 1 113 ? -9.891 -11.555 -13.859 1 96.44 113 PRO B O 1
ATOM 3731 N N . MET B 1 114 ? -7.793 -12.398 -13.68 1 95.06 114 MET B N 1
ATOM 3732 C CA . MET B 1 114 ? -8.109 -13.625 -14.406 1 95.06 114 MET B CA 1
ATOM 3733 C C . MET B 1 114 ? -8.531 -14.734 -13.453 1 95.06 114 MET B C 1
ATOM 3735 O O . MET B 1 114 ? -8.82 -15.852 -13.883 1 95.06 114 MET B O 1
ATOM 3739 N N . ARG B 1 115 ? -8.57 -14.398 -12.188 1 94.12 115 ARG B N 1
ATOM 3740 C CA . ARG B 1 115 ? -8.922 -15.383 -11.164 1 94.12 115 ARG B CA 1
ATOM 3741 C C . ARG B 1 115 ? -10.039 -14.859 -10.266 1 94.12 115 ARG B C 1
ATOM 3743 O O . ARG B 1 115 ? -9.883 -14.805 -9.047 1 94.12 115 ARG B O 1
ATOM 3750 N N . PRO B 1 116 ? -11.188 -14.57 -10.781 1 90.88 116 PRO B N 1
ATOM 3751 C CA . PRO B 1 116 ? -12.258 -13.961 -9.992 1 90.88 116 PRO B CA 1
ATOM 3752 C C . PRO B 1 116 ? -12.75 -14.867 -8.867 1 90.88 116 PRO B C 1
ATOM 3754 O O . PRO B 1 116 ? -13.273 -14.383 -7.859 1 90.88 116 PRO B O 1
ATOM 3757 N N . TRP B 1 117 ? -12.516 -16.188 -8.945 1 88.69 117 TRP B N 1
ATOM 3758 C CA . TRP B 1 117 ? -12.969 -17.141 -7.934 1 88.69 117 TRP B CA 1
ATOM 3759 C C . TRP B 1 117 ? -12.195 -16.969 -6.633 1 88.69 117 TRP B C 1
ATOM 3761 O O . TRP B 1 117 ? -12.594 -17.469 -5.586 1 88.69 117 TRP B O 1
ATOM 3771 N N . LYS B 1 118 ? -11.102 -16.203 -6.688 1 91.56 118 LYS B N 1
ATOM 3772 C CA . LYS B 1 118 ? -10.312 -15.945 -5.484 1 91.56 118 LYS B CA 1
ATOM 3773 C C . LYS B 1 118 ? -11.109 -15.133 -4.473 1 91.56 118 LYS B C 1
ATOM 3775 O O . LYS B 1 118 ? -10.766 -15.102 -3.287 1 91.56 118 LYS B O 1
ATOM 3780 N N . THR B 1 119 ? -12.18 -14.414 -4.926 1 91.19 119 THR B N 1
ATOM 3781 C CA . THR B 1 119 ? -13.055 -13.68 -4.008 1 91.19 119 THR B CA 1
ATOM 3782 C C . THR B 1 119 ? -13.664 -14.625 -2.977 1 91.19 119 THR B C 1
ATOM 3784 O O . THR B 1 119 ? -13.875 -14.242 -1.825 1 91.19 119 THR B O 1
ATOM 3787 N N . GLU B 1 120 ? -13.828 -15.898 -3.371 1 84.75 120 GLU B N 1
ATOM 3788 C CA . GLU B 1 120 ? -14.383 -16.906 -2.461 1 84.75 120 GLU B CA 1
ATOM 3789 C C . GLU B 1 120 ? -13.422 -17.188 -1.308 1 84.75 120 GLU B C 1
ATOM 3791 O O . GLU B 1 120 ? -13.852 -17.391 -0.173 1 84.75 120 GLU B O 1
ATOM 3796 N N . GLN B 1 121 ? -12.203 -17.078 -1.609 1 83.56 121 GLN B N 1
ATOM 3797 C CA . GLN B 1 121 ? -11.148 -17.406 -0.651 1 83.56 121 GLN B CA 1
ATOM 3798 C C . GLN B 1 121 ? -10.781 -16.188 0.197 1 83.56 121 GLN B C 1
ATOM 3800 O O . GLN B 1 121 ? -10.617 -16.297 1.413 1 83.56 121 GLN B O 1
ATOM 3805 N N . LEU B 1 122 ? -10.727 -14.984 -0.441 1 90.94 122 LEU B N 1
ATOM 3806 C CA . LEU B 1 122 ? -10.102 -13.836 0.195 1 90.94 122 LEU B CA 1
ATOM 3807 C C . LEU B 1 122 ? -11.148 -12.805 0.616 1 90.94 122 LEU B C 1
ATOM 3809 O O . LEU B 1 122 ? -10.836 -11.859 1.345 1 90.94 122 LEU B O 1
ATOM 3813 N N . GLY B 1 123 ? -12.43 -12.977 0.174 1 93 123 GLY B N 1
ATOM 3814 C CA . GLY B 1 123 ? -13.391 -11.914 0.425 1 93 123 GLY B CA 1
ATOM 3815 C C . GLY B 1 123 ? -12.938 -10.562 -0.088 1 93 123 GLY B C 1
ATOM 3816 O O . GLY B 1 123 ? -12.547 -10.43 -1.25 1 93 123 GLY B O 1
ATOM 3817 N N . GLY B 1 124 ? -12.93 -9.609 0.751 1 95 124 GLY B N 1
ATOM 3818 C CA . GLY B 1 124 ? -12.477 -8.273 0.385 1 95 124 GLY B CA 1
ATOM 3819 C C . GLY B 1 124 ? -10.992 -8.203 0.105 1 95 124 GLY B C 1
ATOM 3820 O O . GLY B 1 124 ? -10.516 -7.273 -0.552 1 95 124 GLY B O 1
ATOM 3821 N N . GLY B 1 125 ? -10.289 -9.195 0.621 1 97.44 125 GLY B N 1
ATOM 3822 C CA . GLY B 1 125 ? -8.859 -9.258 0.364 1 97.44 125 GLY B CA 1
ATOM 3823 C C . GLY B 1 125 ? -8.523 -9.398 -1.109 1 97.44 125 GLY B C 1
ATOM 3824 O O . GLY B 1 125 ? -7.402 -9.086 -1.528 1 97.44 125 GLY B O 1
ATOM 3825 N N . TYR B 1 126 ? -9.484 -9.906 -1.878 1 97.81 126 TYR B N 1
ATOM 3826 C CA . TYR B 1 126 ? -9.289 -10.008 -3.32 1 97.81 126 TYR B CA 1
ATOM 3827 C C . TYR B 1 126 ? -9.141 -8.625 -3.945 1 97.81 126 TYR B C 1
ATOM 3829 O O . TYR B 1 126 ? -8.359 -8.445 -4.883 1 97.81 126 TYR B O 1
ATOM 3837 N N . GLN B 1 127 ? -9.859 -7.605 -3.453 1 98.31 127 GLN B N 1
ATOM 3838 C CA . GLN B 1 127 ? -9.711 -6.234 -3.932 1 98.31 127 GLN B CA 1
ATOM 3839 C C . GLN B 1 127 ? -8.336 -5.68 -3.586 1 98.31 127 GLN B C 1
ATOM 3841 O O . GLN B 1 127 ? -7.734 -4.953 -4.379 1 98.31 127 GLN B O 1
ATOM 3846 N N . ILE B 1 128 ? -7.824 -6.047 -2.402 1 98.56 128 ILE B N 1
ATOM 3847 C CA . ILE B 1 128 ? -6.508 -5.594 -1.961 1 98.56 128 ILE B CA 1
ATOM 3848 C C . ILE B 1 128 ? -5.426 -6.227 -2.83 1 98.56 128 ILE B C 1
ATOM 3850 O O . ILE B 1 128 ? -4.527 -5.535 -3.318 1 98.56 128 ILE B O 1
ATOM 3854 N N . SER B 1 129 ? -5.527 -7.586 -3.021 1 98.38 129 SER B N 1
ATOM 3855 C CA . SER B 1 129 ? -4.523 -8.25 -3.846 1 98.38 129 SER B CA 1
ATOM 3856 C C . SER B 1 129 ? -4.531 -7.715 -5.273 1 98.38 129 SER B C 1
ATOM 3858 O O . SER B 1 129 ? -3.477 -7.531 -5.879 1 98.38 129 SER B O 1
ATOM 3860 N N . SER B 1 130 ? -5.73 -7.453 -5.84 1 98.44 130 SER B N 1
ATOM 3861 C CA . SER B 1 130 ? -5.863 -6.891 -7.18 1 98.44 130 SER B CA 1
ATOM 3862 C C . SER B 1 130 ? -5.246 -5.5 -7.258 1 98.44 130 SER B C 1
ATOM 3864 O O . SER B 1 130 ? -4.559 -5.176 -8.227 1 98.44 130 SER B O 1
ATOM 3866 N N . TRP B 1 131 ? -5.504 -4.688 -6.238 1 98.56 131 TRP B N 1
ATOM 3867 C CA . TRP B 1 131 ? -4.945 -3.342 -6.184 1 98.56 131 TRP B CA 1
ATOM 3868 C C . TRP B 1 131 ? -3.424 -3.383 -6.109 1 98.56 131 TRP B C 1
ATOM 3870 O O . TRP B 1 131 ? -2.74 -2.619 -6.793 1 98.56 131 TRP B O 1
ATOM 3880 N N . VAL B 1 132 ? -2.855 -4.262 -5.246 1 98.75 132 VAL B N 1
ATOM 3881 C CA . VAL B 1 132 ? -1.411 -4.395 -5.09 1 98.75 132 VAL B CA 1
ATOM 3882 C C . VAL B 1 132 ? -0.785 -4.809 -6.422 1 98.75 132 VAL B C 1
ATOM 3884 O O . VAL B 1 132 ? 0.234 -4.25 -6.836 1 98.75 132 VAL B O 1
ATOM 3887 N N . GLU B 1 133 ? -1.411 -5.797 -7.043 1 98.62 133 GLU B N 1
ATOM 3888 C CA . GLU B 1 133 ? -0.908 -6.25 -8.336 1 98.62 133 GLU B CA 1
ATOM 3889 C C . GLU B 1 133 ? -0.875 -5.109 -9.352 1 98.62 133 GLU B C 1
ATOM 3891 O O . GLU B 1 133 ? 0.149 -4.867 -9.992 1 98.62 133 GLU B O 1
ATOM 3896 N N . LYS B 1 134 ? -1.979 -4.391 -9.469 1 98.31 134 LYS B N 1
ATOM 3897 C CA . LYS B 1 134 ? -2.061 -3.271 -10.398 1 98.31 134 LYS B CA 1
ATOM 3898 C C . LYS B 1 134 ? -0.991 -2.225 -10.102 1 98.31 134 LYS B C 1
ATOM 3900 O O . LYS B 1 134 ? -0.294 -1.767 -11.008 1 98.31 134 LYS B O 1
ATOM 3905 N N . THR B 1 135 ? -0.834 -1.873 -8.828 1 98.19 135 THR B N 1
ATOM 3906 C CA . THR B 1 135 ? 0.139 -0.877 -8.391 1 98.19 135 THR B CA 1
ATOM 3907 C C . THR B 1 135 ? 1.555 -1.305 -8.773 1 98.19 135 THR B C 1
ATOM 3909 O O . THR B 1 135 ? 2.299 -0.535 -9.383 1 98.19 135 THR B O 1
ATOM 3912 N N . ALA B 1 136 ? 1.896 -2.518 -8.406 1 98.5 136 ALA B N 1
ATOM 3913 C CA . ALA B 1 136 ? 3.252 -3.012 -8.625 1 98.5 136 ALA B CA 1
ATOM 3914 C C . ALA B 1 136 ? 3.555 -3.152 -10.117 1 98.5 136 ALA B C 1
ATOM 3916 O O . ALA B 1 136 ? 4.625 -2.754 -10.578 1 98.5 136 ALA B O 1
ATOM 3917 N N . VAL B 1 137 ? 2.594 -3.682 -10.875 1 98.62 137 VAL B N 1
ATOM 3918 C CA . VAL B 1 137 ? 2.787 -3.922 -12.297 1 98.62 137 VAL B CA 1
ATOM 3919 C C . VAL B 1 137 ? 2.994 -2.594 -13.023 1 98.62 137 VAL B C 1
ATOM 3921 O O . VAL B 1 137 ? 3.936 -2.445 -13.805 1 98.62 137 VAL B O 1
ATOM 3924 N N . LEU B 1 138 ? 2.203 -1.614 -12.727 1 97.94 138 LEU B N 1
ATOM 3925 C CA . LEU B 1 138 ? 2.24 -0.347 -13.453 1 97.94 138 LEU B CA 1
ATOM 3926 C C . LEU B 1 138 ? 3.467 0.469 -13.055 1 97.94 138 LEU B C 1
ATOM 3928 O O . LEU B 1 138 ? 3.943 1.298 -13.828 1 97.94 138 LEU B O 1
ATOM 3932 N N . ALA B 1 139 ? 3.98 0.209 -11.883 1 97.81 139 ALA B N 1
ATOM 3933 C CA . ALA B 1 139 ? 5.086 1.026 -11.383 1 97.81 139 ALA B CA 1
ATOM 3934 C C . ALA B 1 139 ? 6.426 0.355 -11.656 1 97.81 139 ALA B C 1
ATOM 3936 O O . ALA B 1 139 ? 7.48 0.98 -11.508 1 97.81 139 ALA B O 1
ATOM 3937 N N . ALA B 1 140 ? 6.473 -0.938 -11.992 1 98.44 140 ALA B N 1
ATOM 3938 C CA . ALA B 1 140 ? 7.715 -1.688 -12.164 1 98.44 140 ALA B CA 1
ATOM 3939 C C . ALA B 1 140 ? 8.523 -1.145 -13.336 1 98.44 140 ALA B C 1
ATOM 3941 O O . ALA B 1 140 ? 7.961 -0.61 -14.297 1 98.44 140 ALA B O 1
ATOM 3942 N N . ASP B 1 141 ? 9.828 -1.265 -13.242 1 98.62 141 ASP B N 1
ATOM 3943 C CA . ASP B 1 141 ? 10.727 -0.865 -14.32 1 98.62 141 ASP B CA 1
ATOM 3944 C C . ASP B 1 141 ? 10.773 -1.925 -15.422 1 98.62 141 ASP B C 1
ATOM 3946 O O . ASP B 1 141 ? 11.156 -1.636 -16.547 1 98.62 141 ASP B O 1
ATOM 3950 N N . ALA B 1 142 ? 10.414 -3.15 -15.078 1 98.75 142 ALA B N 1
ATOM 3951 C CA . ALA B 1 142 ? 10.242 -4.258 -16.016 1 98.75 142 ALA B CA 1
ATOM 3952 C C . ALA B 1 142 ? 9.273 -5.301 -15.453 1 98.75 142 ALA B C 1
ATOM 3954 O O . ALA B 1 142 ? 9.281 -5.582 -14.258 1 98.75 142 ALA B O 1
ATOM 3955 N N . VAL B 1 143 ? 8.484 -5.84 -16.297 1 98.81 143 VAL B N 1
ATOM 3956 C CA . VAL B 1 143 ? 7.574 -6.93 -15.977 1 98.81 143 VAL B CA 1
ATOM 3957 C C . VAL B 1 143 ? 7.938 -8.172 -16.781 1 98.81 143 VAL B C 1
ATOM 3959 O O . VAL B 1 143 ? 8.117 -8.094 -18 1 98.81 143 VAL B O 1
ATOM 3962 N N . ILE B 1 144 ? 8.117 -9.25 -16.094 1 98.81 144 ILE B N 1
ATOM 3963 C CA . ILE B 1 144 ? 8.398 -10.523 -16.75 1 98.81 144 ILE B CA 1
ATOM 3964 C C . ILE B 1 144 ? 7.141 -11.383 -16.766 1 98.81 144 ILE B C 1
ATOM 3966 O O . ILE B 1 144 ? 6.57 -11.688 -15.719 1 98.81 144 ILE B O 1
ATOM 3970 N N . ALA B 1 145 ? 6.656 -11.695 -17.922 1 98.19 145 ALA B N 1
ATOM 3971 C CA . ALA B 1 145 ? 5.613 -12.703 -18.141 1 98.19 145 ALA B CA 1
ATOM 3972 C C . ALA B 1 145 ? 6.219 -14.07 -18.422 1 98.19 145 ALA B C 1
ATOM 3974 O O . ALA B 1 145 ? 7.172 -14.188 -19.188 1 98.19 145 ALA B O 1
ATOM 3975 N N . VAL B 1 146 ? 5.637 -15.086 -17.859 1 97.38 146 VAL B N 1
ATOM 3976 C CA . VAL B 1 146 ? 6.258 -16.406 -17.953 1 97.38 146 VAL B CA 1
ATOM 3977 C C . VAL B 1 146 ? 5.855 -17.078 -19.266 1 97.38 146 VAL B C 1
ATOM 3979 O O . VAL B 1 146 ? 6.238 -18.219 -19.516 1 97.38 146 VAL B O 1
ATOM 3982 N N . SER B 1 147 ? 5.09 -16.453 -20.094 1 96.69 147 SER B N 1
ATOM 3983 C CA . SER B 1 147 ? 4.715 -16.922 -21.422 1 96.69 147 SER B CA 1
ATOM 3984 C C . SER B 1 147 ? 4.238 -15.766 -22.297 1 96.69 147 SER B C 1
ATOM 3986 O O . SER B 1 147 ? 3.984 -14.664 -21.797 1 96.69 147 SER B O 1
ATOM 3988 N N . SER B 1 148 ? 4.219 -15.992 -23.625 1 96.44 148 SER B N 1
ATOM 3989 C CA . SER B 1 148 ? 3.668 -14.992 -24.531 1 96.44 148 SER B CA 1
ATOM 3990 C C . SER B 1 148 ? 2.184 -14.758 -24.281 1 96.44 148 SER B C 1
ATOM 3992 O O . SER B 1 148 ? 1.701 -13.625 -24.375 1 96.44 148 SER B O 1
ATOM 3994 N N . GLY B 1 149 ? 1.483 -15.859 -23.969 1 94.62 149 GLY B N 1
ATOM 3995 C CA . GLY B 1 149 ? 0.088 -15.711 -23.594 1 94.62 149 GLY B CA 1
ATOM 3996 C C . GLY B 1 149 ? -0.111 -14.805 -22.391 1 94.62 149 GLY B C 1
ATOM 3997 O O . GLY B 1 149 ? -1.009 -13.961 -22.391 1 94.62 149 GLY B O 1
ATOM 3998 N N . MET B 1 150 ? 0.72 -14.938 -21.453 1 96.06 150 MET B N 1
ATOM 3999 C CA . MET B 1 150 ? 0.635 -14.102 -20.266 1 96.06 150 MET B CA 1
ATOM 4000 C C . MET B 1 150 ? 0.994 -12.656 -20.578 1 96.06 150 MET B C 1
ATOM 4002 O O . MET B 1 150 ? 0.41 -11.727 -20.016 1 96.06 150 MET B O 1
ATOM 4006 N N . ARG B 1 151 ? 2.049 -12.445 -21.406 1 97.5 151 ARG B N 1
ATOM 4007 C CA . ARG B 1 151 ? 2.379 -11.086 -21.812 1 97.5 151 ARG B CA 1
ATOM 4008 C C . ARG B 1 151 ? 1.167 -10.391 -22.438 1 97.5 151 ARG B C 1
ATOM 4010 O O . ARG B 1 151 ? 0.872 -9.242 -22.109 1 97.5 151 ARG B O 1
ATOM 4017 N N . ASP B 1 152 ? 0.46 -11.102 -23.281 1 96.69 152 ASP B N 1
ATOM 4018 C CA . ASP B 1 152 ? -0.733 -10.547 -23.906 1 96.69 152 ASP B CA 1
ATOM 4019 C C . ASP B 1 152 ? -1.785 -10.18 -22.875 1 96.69 152 ASP B C 1
ATOM 4021 O O . ASP B 1 152 ? -2.424 -9.133 -22.969 1 96.69 152 ASP B O 1
ATOM 4025 N N . ASP B 1 153 ? -1.927 -11.062 -21.906 1 96.81 153 ASP B N 1
ATOM 4026 C CA . ASP B 1 153 ? -2.885 -10.805 -20.828 1 96.81 153 ASP B CA 1
ATOM 4027 C C . ASP B 1 153 ? -2.492 -9.562 -20.031 1 96.81 153 ASP B C 1
ATOM 4029 O O . ASP B 1 153 ? -3.344 -8.734 -19.703 1 96.81 153 ASP B O 1
ATOM 4033 N N . VAL B 1 154 ? -1.203 -9.438 -19.719 1 98 154 VAL B N 1
ATOM 4034 C CA . VAL B 1 154 ? -0.705 -8.297 -18.953 1 98 154 VAL B CA 1
ATOM 4035 C C . VAL B 1 154 ? -1.003 -7 -19.703 1 98 154 VAL B C 1
ATOM 4037 O O . VAL B 1 154 ? -1.541 -6.055 -19.125 1 98 154 VAL B O 1
ATOM 4040 N N . LEU B 1 155 ? -0.706 -6.977 -20.984 1 97.94 155 LEU B N 1
ATOM 4041 C CA . LEU B 1 155 ? -0.868 -5.77 -21.781 1 97.94 155 LEU B CA 1
ATOM 4042 C C . LEU B 1 155 ? -2.344 -5.43 -21.969 1 97.94 155 LEU B C 1
ATOM 4044 O O . LEU B 1 155 ? -2.713 -4.254 -22.031 1 97.94 155 LEU B O 1
ATOM 4048 N N . ARG B 1 156 ? -3.195 -6.453 -22.016 1 97.44 156 ARG B N 1
ATOM 4049 C CA . ARG B 1 156 ? -4.633 -6.242 -22.141 1 97.44 156 ARG B CA 1
ATOM 4050 C C . ARG B 1 156 ? -5.223 -5.684 -20.859 1 97.44 156 ARG B C 1
ATOM 4052 O O . ARG B 1 156 ? -6.043 -4.766 -20.891 1 97.44 156 ARG B O 1
ATOM 4059 N N . LEU B 1 157 ? -4.828 -6.234 -19.781 1 97.44 157 LEU B N 1
ATOM 4060 C CA . LEU B 1 157 ? -5.406 -5.898 -18.484 1 97.44 157 LEU B CA 1
ATOM 4061 C C . LEU B 1 157 ? -4.867 -4.562 -17.984 1 97.44 157 LEU B C 1
ATOM 4063 O O . LEU B 1 157 ? -5.539 -3.869 -17.203 1 97.44 157 LEU B O 1
ATOM 4067 N N . TYR B 1 158 ? -3.643 -4.203 -18.375 1 97.38 158 TYR B N 1
ATOM 4068 C CA . TYR B 1 158 ? -3 -2.971 -17.938 1 97.38 158 TYR B CA 1
ATOM 4069 C C . TYR B 1 158 ? -2.523 -2.148 -19.125 1 97.38 158 TYR B C 1
ATOM 4071 O O . TYR B 1 158 ? -1.319 -1.997 -19.344 1 97.38 158 TYR B O 1
ATOM 4079 N N . PRO B 1 159 ? -3.398 -1.475 -19.781 1 94 159 PRO B N 1
ATOM 4080 C CA . PRO B 1 159 ? -3.082 -0.784 -21.031 1 94 159 PRO B CA 1
ATOM 4081 C C . PRO B 1 159 ? -2.164 0.419 -20.828 1 94 159 PRO B C 1
ATOM 4083 O O . PRO B 1 159 ? -1.562 0.91 -21.797 1 94 159 PRO B O 1
ATOM 4086 N N . GLY B 1 160 ? -1.988 0.927 -19.688 1 91.75 160 GLY B N 1
ATOM 4087 C CA . GLY B 1 160 ? -1.092 2.039 -19.422 1 91.75 160 GLY B CA 1
ATOM 4088 C C . GLY B 1 160 ? 0.37 1.635 -19.391 1 91.75 160 GLY B C 1
ATOM 4089 O O . GLY B 1 160 ? 1.256 2.492 -19.359 1 91.75 160 GLY B O 1
ATOM 4090 N N . LEU B 1 161 ? 0.576 0.343 -19.453 1 95.5 161 LEU B N 1
ATOM 4091 C CA . LEU B 1 161 ? 1.936 -0.182 -19.406 1 95.5 161 LEU B CA 1
ATOM 4092 C C . LEU B 1 161 ? 2.613 -0.071 -20.766 1 95.5 161 LEU B C 1
ATOM 4094 O O . LEU B 1 161 ? 1.994 -0.345 -21.797 1 95.5 161 LEU B O 1
ATOM 4098 N N . ASP B 1 162 ? 3.85 0.396 -20.797 1 96.25 162 ASP B N 1
ATOM 4099 C CA . ASP B 1 162 ? 4.672 0.36 -22 1 96.25 162 ASP B CA 1
ATOM 4100 C C . ASP B 1 162 ? 5 -1.076 -22.406 1 96.25 162 ASP B C 1
ATOM 4102 O O . ASP B 1 162 ? 5.656 -1.802 -21.656 1 96.25 162 ASP B O 1
ATOM 4106 N N . PRO B 1 163 ? 4.598 -1.464 -23.562 1 97.25 163 PRO B N 1
ATOM 4107 C CA . PRO B 1 163 ? 4.875 -2.838 -23.984 1 97.25 163 PRO B CA 1
ATOM 4108 C C . PRO B 1 163 ? 6.363 -3.178 -23.953 1 97.25 163 PRO B C 1
ATOM 4110 O O . PRO B 1 163 ? 6.73 -4.336 -23.75 1 97.25 163 PRO B O 1
ATOM 4113 N N . GLY B 1 164 ? 7.184 -2.213 -24.141 1 97.38 164 GLY B N 1
ATOM 4114 C CA . GLY B 1 164 ? 8.617 -2.432 -24.141 1 97.38 164 GLY B CA 1
ATOM 4115 C C . GLY B 1 164 ? 9.156 -2.84 -22.781 1 97.38 164 GLY B C 1
ATOM 4116 O O . GLY B 1 164 ? 10.273 -3.348 -22.688 1 97.38 164 GLY B O 1
ATOM 4117 N N . MET B 1 165 ? 8.336 -2.688 -21.734 1 97.38 165 MET B N 1
ATOM 4118 C CA . MET B 1 165 ? 8.758 -3.021 -20.375 1 97.38 165 MET B CA 1
ATOM 4119 C C . MET B 1 165 ? 8.281 -4.418 -19.984 1 97.38 165 MET B C 1
ATOM 4121 O O . MET B 1 165 ? 8.602 -4.91 -18.906 1 97.38 165 MET B O 1
ATOM 4125 N N . VAL B 1 166 ? 7.508 -5.07 -20.859 1 98.44 166 VAL B N 1
ATOM 4126 C CA . VAL B 1 166 ? 6.992 -6.406 -20.578 1 98.44 166 VAL B CA 1
ATOM 4127 C C . VAL B 1 166 ? 7.785 -7.441 -21.375 1 98.44 166 VAL B C 1
ATOM 4129 O O . VAL B 1 166 ? 7.754 -7.441 -22.609 1 98.44 166 VAL B O 1
ATOM 4132 N N . HIS B 1 167 ? 8.5 -8.273 -20.688 1 98.56 167 HIS B N 1
ATOM 4133 C CA . HIS B 1 167 ? 9.391 -9.266 -21.281 1 98.56 167 HIS B CA 1
ATOM 4134 C C . HIS B 1 167 ? 8.852 -10.68 -21.062 1 98.56 167 HIS B C 1
ATOM 4136 O O . HIS B 1 167 ? 8.258 -10.977 -20.031 1 98.56 167 HIS B O 1
ATOM 4142 N N . VAL B 1 168 ? 9.055 -11.523 -22.062 1 98.06 168 VAL B N 1
ATOM 4143 C CA . VAL B 1 168 ? 8.695 -12.93 -21.922 1 98.06 168 VAL B CA 1
ATOM 4144 C C . VAL B 1 168 ? 9.93 -13.742 -21.531 1 98.06 168 VAL B C 1
ATOM 4146 O O . VAL B 1 168 ? 10.914 -13.773 -22.281 1 98.06 168 VAL B O 1
ATOM 4149 N N . VAL B 1 169 ? 9.945 -14.266 -20.375 1 97.81 169 VAL B N 1
ATOM 4150 C CA . VAL B 1 169 ? 10.922 -15.25 -19.906 1 97.81 169 VAL B CA 1
ATOM 4151 C C . VAL B 1 169 ? 10.195 -16.5 -19.406 1 97.81 169 VAL B C 1
ATOM 4153 O O . VAL B 1 169 ? 9.609 -16.484 -18.312 1 97.81 169 VAL B O 1
ATOM 4156 N N . ARG B 1 170 ? 10.211 -17.547 -20.125 1 95 170 ARG B N 1
ATOM 4157 C CA . ARG B 1 170 ? 9.461 -18.75 -19.781 1 95 170 ARG B CA 1
ATOM 4158 C C . ARG B 1 170 ? 10.078 -19.469 -18.578 1 95 170 ARG B C 1
ATOM 4160 O O . ARG B 1 170 ? 11.195 -19.141 -18.172 1 95 170 ARG B O 1
ATOM 4167 N N . ASN B 1 171 ? 9.297 -20.312 -17.938 1 94.62 171 ASN B N 1
ATOM 4168 C CA . ASN B 1 171 ? 9.844 -21.188 -16.891 1 94.62 171 ASN B CA 1
ATOM 4169 C C . ASN B 1 171 ? 10.703 -22.297 -17.484 1 94.62 171 ASN B C 1
ATOM 4171 O O . ASN B 1 171 ? 10.641 -22.562 -18.688 1 94.62 171 ASN B O 1
ATOM 4175 N N . GLY B 1 172 ? 11.547 -22.875 -16.719 1 94.69 172 GLY B N 1
ATOM 4176 C CA . GLY B 1 172 ? 12.375 -24 -17.125 1 94.69 172 GLY B CA 1
ATOM 4177 C C . GLY B 1 172 ? 12.055 -25.281 -16.375 1 94.69 172 GLY B C 1
ATOM 4178 O O . GLY B 1 172 ? 11.055 -25.359 -15.672 1 94.69 172 GLY B O 1
ATOM 4179 N N . ILE B 1 173 ? 12.781 -26.25 -16.703 1 96.88 173 ILE B N 1
ATOM 4180 C CA . ILE B 1 173 ? 12.703 -27.547 -16.031 1 96.88 173 ILE B CA 1
ATOM 4181 C C . ILE B 1 173 ? 14.109 -28.141 -15.883 1 96.88 173 ILE B C 1
ATOM 4183 O O . ILE B 1 173 ? 14.969 -27.938 -16.75 1 96.88 173 ILE B O 1
ATOM 4187 N N . ASP B 1 174 ? 14.414 -28.688 -14.766 1 96 174 ASP B N 1
ATOM 4188 C CA . ASP B 1 174 ? 15.664 -29.406 -14.547 1 96 174 ASP B CA 1
ATOM 4189 C C . ASP B 1 174 ? 15.539 -30.875 -14.961 1 96 174 ASP B C 1
ATOM 4191 O O . ASP B 1 174 ? 15.102 -31.703 -14.172 1 96 174 ASP B O 1
ATOM 4195 N N . THR B 1 175 ? 16.109 -31.188 -16.078 1 96.44 175 THR B N 1
ATOM 4196 C CA . THR B 1 175 ? 15.93 -32.531 -16.641 1 96.44 175 THR B CA 1
ATOM 4197 C C . THR B 1 175 ? 16.844 -33.531 -15.945 1 96.44 175 THR B C 1
ATOM 4199 O O . THR B 1 175 ? 16.766 -34.719 -16.219 1 96.44 175 THR B O 1
ATOM 4202 N N . GLU B 1 176 ? 17.641 -33.031 -15.016 1 95.25 176 GLU B N 1
ATOM 4203 C CA . GLU B 1 176 ? 18.422 -33.938 -14.172 1 95.25 176 GLU B CA 1
ATOM 4204 C C . GLU B 1 176 ? 17.625 -34.375 -12.953 1 95.25 176 GLU B C 1
ATOM 4206 O O . GLU B 1 176 ? 17.922 -35.406 -12.328 1 95.25 176 GLU B O 1
ATOM 4211 N N . VAL B 1 177 ? 16.656 -33.594 -12.641 1 95.12 177 VAL B N 1
ATOM 4212 C CA . VAL B 1 177 ? 15.773 -33.906 -11.523 1 95.12 177 VAL B CA 1
ATOM 4213 C C . VAL B 1 177 ? 14.539 -34.656 -12.031 1 95.12 177 VAL B C 1
ATOM 4215 O O . VAL B 1 177 ? 14.078 -35.594 -11.398 1 95.12 177 VAL B O 1
ATOM 4218 N N . TRP B 1 178 ? 14.039 -34.188 -13.148 1 97.19 178 TRP B N 1
ATOM 4219 C CA . TRP B 1 178 ? 12.867 -34.781 -13.773 1 97.19 178 TRP B CA 1
ATOM 4220 C C . TRP B 1 178 ? 13.266 -35.594 -15.008 1 97.19 178 TRP B C 1
ATOM 4222 O O . TRP B 1 178 ? 13.75 -35.031 -15.992 1 97.19 178 TRP B O 1
ATOM 4232 N N . PHE B 1 179 ? 13.148 -36.812 -14.984 1 97.44 179 PHE B N 1
ATOM 4233 C CA . PHE B 1 179 ? 13.492 -37.75 -16.047 1 97.44 179 PHE B CA 1
ATOM 4234 C C . PHE B 1 179 ? 12.758 -39.094 -15.859 1 97.44 179 PHE B C 1
ATOM 4236 O O . PHE B 1 179 ? 12.266 -39.375 -14.773 1 97.44 179 PHE B O 1
ATOM 4243 N N . PRO B 1 180 ? 12.578 -39.781 -16.984 1 97.5 180 PRO B N 1
ATOM 4244 C CA . PRO B 1 180 ? 11.906 -41.094 -16.844 1 97.5 180 PRO B CA 1
ATOM 4245 C C . PRO B 1 180 ? 12.602 -42 -15.852 1 97.5 180 PRO B C 1
ATOM 4247 O O . PRO B 1 180 ? 13.812 -42.219 -15.953 1 97.5 180 PRO B O 1
ATOM 4250 N N . ALA B 1 181 ? 11.812 -42.438 -14.82 1 94.38 181 ALA B N 1
ATOM 4251 C CA . ALA B 1 181 ? 12.406 -43.312 -13.812 1 94.38 181 ALA B CA 1
ATOM 4252 C C . ALA B 1 181 ? 11.352 -44.188 -13.141 1 94.38 181 ALA B C 1
ATOM 4254 O O . ALA B 1 181 ? 10.18 -43.812 -13.07 1 94.38 181 ALA B O 1
ATOM 4255 N N . GLY B 1 182 ? 11.758 -45.375 -12.789 1 90.31 182 GLY B N 1
ATOM 4256 C CA . GLY B 1 182 ? 10.906 -46.219 -11.977 1 90.31 182 GLY B CA 1
ATOM 4257 C C . GLY B 1 182 ? 11.047 -45.969 -10.484 1 90.31 182 GLY B C 1
ATOM 4258 O O . GLY B 1 182 ? 11.562 -44.938 -10.078 1 90.31 182 GLY B O 1
ATOM 4259 N N . PRO B 1 183 ? 10.43 -46.906 -9.758 1 87.12 183 PRO B N 1
ATOM 4260 C CA . PRO B 1 183 ? 10.531 -46.719 -8.305 1 87.12 183 PRO B CA 1
ATOM 4261 C C . PRO B 1 183 ? 11.977 -46.75 -7.809 1 87.12 183 PRO B C 1
ATOM 4263 O O . PRO B 1 183 ? 12.82 -47.438 -8.375 1 87.12 183 PRO B O 1
ATOM 4266 N N . VAL B 1 184 ? 12.18 -45.781 -6.84 1 78.19 184 VAL B N 1
ATOM 4267 C CA . VAL B 1 184 ? 13.5 -45.781 -6.215 1 78.19 184 VAL B CA 1
ATOM 4268 C C . VAL B 1 184 ? 13.523 -46.781 -5.055 1 78.19 184 VAL B C 1
ATOM 4270 O O . VAL B 1 184 ? 12.688 -46.688 -4.148 1 78.19 184 VAL B O 1
ATOM 4273 N N . GLY B 1 185 ? 14.523 -47.625 -5.117 1 74.25 185 GLY B N 1
ATOM 4274 C CA . GLY B 1 185 ? 14.648 -48.656 -4.102 1 74.25 185 GLY B CA 1
ATOM 4275 C C . GLY B 1 185 ? 13.539 -49.688 -4.16 1 74.25 185 GLY B C 1
ATOM 4276 O O . GLY B 1 185 ? 13.148 -50.125 -5.246 1 74.25 185 GLY B O 1
ATOM 4277 N N . THR B 1 186 ? 13.148 -50.125 -2.881 1 69.5 186 THR B N 1
ATOM 4278 C CA . THR B 1 186 ? 12.203 -51.219 -2.799 1 69.5 186 THR B CA 1
ATOM 4279 C C . THR B 1 186 ? 10.781 -50.719 -2.604 1 69.5 186 THR B C 1
ATOM 4281 O O . THR B 1 186 ? 9.844 -51.5 -2.457 1 69.5 186 THR B O 1
ATOM 4284 N N . ALA B 1 187 ? 10.617 -49.406 -2.742 1 85.44 187 ALA B N 1
ATOM 4285 C CA . ALA B 1 187 ? 9.266 -48.969 -2.422 1 85.44 187 ALA B CA 1
ATOM 4286 C C . ALA B 1 187 ? 8.617 -48.25 -3.607 1 85.44 187 ALA B C 1
ATOM 4288 O O . ALA B 1 187 ? 9.148 -47.25 -4.102 1 85.44 187 ALA B O 1
ATOM 4289 N N . SER B 1 188 ? 7.664 -48.844 -4.16 1 92.44 188 SER B N 1
ATOM 4290 C CA . SER B 1 188 ? 6.883 -48.25 -5.234 1 92.44 188 SER B CA 1
ATOM 4291 C C . SER B 1 188 ? 5.594 -47.625 -4.699 1 92.44 188 SER B C 1
ATOM 4293 O O . SER B 1 188 ? 4.773 -48.312 -4.09 1 92.44 188 SER B O 1
ATOM 4295 N N . VAL B 1 189 ? 5.418 -46.312 -4.961 1 94.56 189 VAL B N 1
ATOM 4296 C CA . VAL B 1 189 ? 4.191 -45.625 -4.547 1 94.56 189 VAL B CA 1
ATOM 4297 C C . VAL B 1 189 ? 3.004 -46.219 -5.316 1 94.56 189 VAL B C 1
ATOM 4299 O O . VAL B 1 189 ? 1.905 -46.344 -4.77 1 94.56 189 VAL B O 1
ATOM 4302 N N . LEU B 1 190 ? 3.143 -46.562 -6.551 1 96.06 190 LEU B N 1
ATOM 4303 C CA . LEU B 1 190 ? 2.082 -47.156 -7.375 1 96.06 190 LEU B CA 1
ATOM 4304 C C . LEU B 1 190 ? 1.674 -48.531 -6.855 1 96.06 190 LEU B C 1
ATOM 4306 O O . LEU B 1 190 ? 0.482 -48.844 -6.773 1 96.06 190 LEU B O 1
ATOM 4310 N N . ALA B 1 191 ? 2.705 -49.281 -6.527 1 94.75 191 ALA B N 1
ATOM 4311 C CA . ALA B 1 191 ? 2.42 -50.594 -5.969 1 94.75 191 ALA B CA 1
ATOM 4312 C C . ALA B 1 191 ? 1.678 -50.469 -4.641 1 94.75 191 ALA B C 1
ATOM 4314 O O . ALA B 1 191 ? 0.743 -51.25 -4.375 1 94.75 191 ALA B O 1
ATOM 4315 N N . GLU B 1 192 ? 2.121 -49.594 -3.834 1 94.25 192 GLU B N 1
ATOM 4316 C CA . GLU B 1 192 ? 1.488 -49.375 -2.537 1 94.25 192 GLU B CA 1
ATOM 4317 C C . GLU B 1 192 ? 0.022 -48.969 -2.699 1 94.25 192 GLU B C 1
ATOM 4319 O O . GLU B 1 192 ? -0.814 -49.312 -1.861 1 94.25 192 GLU B O 1
ATOM 4324 N N . LEU B 1 193 ? -0.281 -48.281 -3.781 1 94.44 193 LEU B N 1
ATOM 4325 C CA . LEU B 1 193 ? -1.636 -47.812 -4.047 1 94.44 193 LEU B CA 1
ATOM 4326 C C . LEU B 1 193 ? -2.494 -48.906 -4.637 1 94.44 193 LEU B C 1
ATOM 4328 O O . LEU B 1 193 ? -3.723 -48.812 -4.641 1 94.44 193 LEU B O 1
ATOM 4332 N N . GLY B 1 194 ? -1.828 -49.938 -5.117 1 95.81 194 GLY B N 1
ATOM 4333 C CA . GLY B 1 194 ? -2.551 -51.031 -5.742 1 95.81 194 GLY B CA 1
ATOM 4334 C C . GLY B 1 194 ? -2.826 -50.812 -7.219 1 95.81 194 GLY B C 1
ATOM 4335 O O . GLY B 1 194 ? -3.768 -51.375 -7.773 1 95.81 194 GLY B O 1
ATOM 4336 N N . VAL B 1 195 ? -2.033 -49.969 -7.828 1 97.06 195 VAL B N 1
ATOM 4337 C CA . VAL B 1 195 ? -2.189 -49.688 -9.25 1 97.06 195 VAL B CA 1
ATOM 4338 C C . VAL B 1 195 ? -1.733 -50.906 -10.07 1 97.06 195 VAL B C 1
ATOM 4340 O O . VAL B 1 195 ? -0.7 -51.5 -9.766 1 97.06 195 VAL B O 1
ATOM 4343 N N . ASP B 1 196 ? -2.504 -51.281 -11.07 1 96.69 196 ASP B N 1
ATOM 4344 C CA . ASP B 1 196 ? -2.162 -52.375 -11.961 1 96.69 196 ASP B CA 1
ATOM 4345 C C . ASP B 1 196 ? -1.177 -51.938 -13.039 1 96.69 196 ASP B C 1
ATOM 4347 O O . ASP B 1 196 ? -1.522 -51.125 -13.914 1 96.69 196 ASP B O 1
ATOM 4351 N N . PRO B 1 197 ? 0.027 -52.438 -13.055 1 93.31 197 PRO B N 1
ATOM 4352 C CA . PRO B 1 197 ? 1.04 -51.969 -14.008 1 93.31 197 PRO B CA 1
ATOM 4353 C C . PRO B 1 197 ? 0.717 -52.375 -15.445 1 93.31 197 PRO B C 1
ATOM 4355 O O . PRO B 1 197 ? 1.363 -51.906 -16.391 1 93.31 197 PRO B O 1
ATOM 4358 N N . ASN B 1 198 ? -0.268 -53.219 -15.602 1 95 198 ASN B N 1
ATOM 4359 C CA . ASN B 1 198 ? -0.593 -53.688 -16.938 1 95 198 ASN B CA 1
ATOM 4360 C C . ASN B 1 198 ? -1.726 -52.906 -17.562 1 95 198 ASN B C 1
ATOM 4362 O O . ASN B 1 198 ? -2.09 -53.125 -18.719 1 95 198 ASN B O 1
ATOM 4366 N N . ARG B 1 199 ? -2.264 -52 -16.828 1 97.06 199 ARG B N 1
ATOM 4367 C CA . ARG B 1 199 ? -3.32 -51.156 -17.328 1 97.06 199 ARG B CA 1
ATOM 4368 C C . ARG B 1 199 ? -2.811 -49.719 -17.516 1 97.06 199 ARG B C 1
ATOM 4370 O O . ARG B 1 199 ? -1.913 -49.281 -16.797 1 97.06 199 ARG B O 1
ATOM 4377 N N . PRO B 1 200 ? -3.379 -49.031 -18.531 1 98.06 200 PRO B N 1
ATOM 4378 C CA . PRO B 1 200 ? -2.945 -47.656 -18.734 1 98.06 200 PRO B CA 1
ATOM 4379 C C . PRO B 1 200 ? -3.273 -46.75 -17.562 1 98.06 200 PRO B C 1
ATOM 4381 O O . PRO B 1 200 ? -4.328 -46.906 -16.938 1 98.06 200 PRO B O 1
ATOM 4384 N N . ILE B 1 201 ? -2.371 -45.781 -17.281 1 98.5 201 ILE B N 1
ATOM 4385 C CA . ILE B 1 201 ? -2.518 -44.844 -16.188 1 98.5 201 ILE B CA 1
ATOM 4386 C C . ILE B 1 201 ? -2.693 -43.438 -16.734 1 98.5 201 ILE B C 1
ATOM 4388 O O . ILE B 1 201 ? -1.948 -43 -17.625 1 98.5 201 ILE B O 1
ATOM 4392 N N . VAL B 1 202 ? -3.689 -42.75 -16.312 1 98.75 202 VAL B N 1
ATOM 4393 C CA . VAL B 1 202 ? -3.84 -41.312 -16.484 1 98.75 202 VAL B CA 1
ATOM 4394 C C . VAL B 1 202 ? -3.529 -40.625 -15.172 1 98.75 202 VAL B C 1
ATOM 4396 O O . VAL B 1 202 ? -4.113 -40.938 -14.133 1 98.75 202 VAL B O 1
ATOM 4399 N N . ALA B 1 203 ? -2.578 -39.688 -15.234 1 98.62 203 ALA B N 1
ATOM 4400 C CA . ALA B 1 203 ? -2.137 -39.031 -14 1 98.62 203 ALA B CA 1
ATOM 4401 C C . ALA B 1 203 ? -2.498 -37.562 -14.008 1 98.62 203 ALA B C 1
ATOM 4403 O O . ALA B 1 203 ? -2.549 -36.906 -15.07 1 98.62 203 ALA B O 1
ATOM 4404 N N . PHE B 1 204 ? -2.775 -37.062 -12.875 1 98.06 204 PHE B N 1
ATOM 4405 C CA . PHE B 1 204 ? -2.943 -35.625 -12.594 1 98.06 204 PHE B CA 1
ATOM 4406 C C . PHE B 1 204 ? -2.156 -35.219 -11.344 1 98.06 204 PHE B C 1
ATOM 4408 O O . PHE B 1 204 ? -2.152 -35.969 -10.352 1 98.06 204 PHE B O 1
ATOM 4415 N N . VAL B 1 205 ? -1.438 -34.094 -11.445 1 95.81 205 VAL B N 1
ATOM 4416 C CA . VAL B 1 205 ? -0.706 -33.531 -10.312 1 95.81 205 VAL B CA 1
ATOM 4417 C C . VAL B 1 205 ? -1.051 -32.062 -10.156 1 95.81 205 VAL B C 1
ATOM 4419 O O . VAL B 1 205 ? -0.86 -31.266 -11.086 1 95.81 205 VAL B O 1
ATOM 4422 N N . GLY B 1 206 ? -1.577 -31.656 -9.047 1 92.62 206 GLY B N 1
ATOM 4423 C CA . GLY B 1 206 ? -1.863 -30.266 -8.797 1 92.62 206 GLY B CA 1
ATOM 4424 C C . GLY B 1 206 ? -2.676 -30.031 -7.539 1 92.62 206 GLY B C 1
ATOM 4425 O O . GLY B 1 206 ? -3.088 -30.984 -6.875 1 92.62 206 GLY B O 1
ATOM 4426 N N . ARG B 1 207 ? -2.941 -28.766 -7.172 1 90.5 207 ARG B N 1
ATOM 4427 C CA . ARG B 1 207 ? -3.775 -28.375 -6.039 1 90.5 207 ARG B CA 1
ATOM 4428 C C . ARG B 1 207 ? -5.258 -28.469 -6.395 1 90.5 207 ARG B C 1
ATOM 4430 O O . ARG B 1 207 ? -5.621 -28.422 -7.57 1 90.5 207 ARG B O 1
ATOM 4437 N N . ILE B 1 208 ? -6.004 -28.656 -5.375 1 90.12 208 ILE B N 1
ATOM 4438 C CA . ILE B 1 208 ? -7.449 -28.688 -5.566 1 90.12 208 ILE B CA 1
ATOM 4439 C C . ILE B 1 208 ? -7.984 -27.25 -5.613 1 90.12 208 ILE B C 1
ATOM 4441 O O . ILE B 1 208 ? -8.359 -26.688 -4.582 1 90.12 208 ILE B O 1
ATOM 4445 N N . THR B 1 209 ? -7.961 -26.719 -6.762 1 88.75 209 THR B N 1
ATOM 4446 C CA . THR B 1 209 ? -8.445 -25.359 -7 1 88.75 209 THR B CA 1
ATOM 4447 C C . THR B 1 209 ? -9.328 -25.312 -8.242 1 88.75 209 THR B C 1
ATOM 4449 O O . THR B 1 209 ? -9.266 -26.219 -9.086 1 88.75 209 THR B O 1
ATOM 4452 N N . ARG B 1 210 ? -10.117 -24.297 -8.312 1 87.12 210 ARG B N 1
ATOM 4453 C CA . ARG B 1 210 ? -10.875 -24.062 -9.539 1 87.12 210 ARG B CA 1
ATOM 4454 C C . ARG B 1 210 ? -9.945 -23.875 -10.727 1 87.12 210 ARG B C 1
ATOM 4456 O O . ARG B 1 210 ? -10.25 -24.328 -11.836 1 87.12 210 ARG B O 1
ATOM 4463 N N . GLN B 1 211 ? -8.898 -23.312 -10.484 1 91.75 211 GLN B N 1
ATOM 4464 C CA . GLN B 1 211 ? -7.902 -22.969 -11.5 1 91.75 211 GLN B CA 1
ATOM 4465 C C . GLN B 1 211 ? -7.402 -24.219 -12.219 1 91.75 211 GLN B C 1
ATOM 4467 O O . GLN B 1 211 ? -7.234 -24.203 -13.445 1 91.75 211 GLN B O 1
ATOM 4472 N N . LYS B 1 212 ? -7.266 -25.281 -11.562 1 94.56 212 LYS B N 1
ATOM 4473 C CA . LYS B 1 212 ? -6.613 -26.453 -12.117 1 94.56 212 LYS B CA 1
ATOM 4474 C C . LYS B 1 212 ? -7.629 -27.391 -12.781 1 94.56 212 LYS B C 1
ATOM 4476 O O . LYS B 1 212 ? -7.254 -28.391 -13.398 1 94.56 212 LYS B O 1
ATOM 4481 N N . GLY B 1 213 ? -8.867 -27.141 -12.656 1 94.81 213 GLY B N 1
ATOM 4482 C CA . GLY B 1 213 ? -9.906 -27.812 -13.414 1 94.81 213 GLY B CA 1
ATOM 4483 C C . GLY B 1 213 ? -10.125 -29.25 -12.984 1 94.81 213 GLY B C 1
ATOM 4484 O O . GLY B 1 213 ? -10.5 -30.109 -13.797 1 94.81 213 GLY B O 1
ATOM 4485 N N . VAL B 1 214 ? -9.953 -29.5 -11.703 1 94.56 214 VAL B N 1
ATOM 4486 C CA . VAL B 1 214 ? -10.094 -30.859 -11.188 1 94.56 214 VAL B CA 1
ATOM 4487 C C . VAL B 1 214 ? -11.516 -31.359 -11.438 1 94.56 214 VAL B C 1
ATOM 4489 O O . VAL B 1 214 ? -11.711 -32.5 -11.891 1 94.56 214 VAL B O 1
ATOM 4492 N N . PRO B 1 215 ? -12.555 -30.516 -11.273 1 94 215 PRO B N 1
ATOM 4493 C CA . PRO B 1 215 ? -13.906 -30.984 -11.57 1 94 215 PRO B CA 1
ATOM 4494 C C . PRO B 1 215 ? -14.086 -31.375 -13.031 1 94 215 PRO B C 1
ATOM 4496 O O . PRO B 1 215 ? -14.789 -32.344 -13.328 1 94 215 PRO B O 1
ATOM 4499 N N . HIS B 1 216 ? -13.461 -30.672 -13.93 1 96.69 216 HIS B N 1
ATOM 4500 C CA . HIS B 1 216 ? -13.547 -31.016 -15.344 1 96.69 216 HIS B CA 1
ATOM 4501 C C . HIS B 1 216 ? -12.891 -32.375 -15.625 1 96.69 216 HIS B C 1
ATOM 4503 O O . HIS B 1 216 ? -13.414 -33.156 -16.406 1 96.69 216 HIS B O 1
ATOM 4509 N N . LEU B 1 217 ? -11.742 -32.594 -15.023 1 97.88 217 LEU B N 1
ATOM 4510 C CA . LEU B 1 217 ? -11.047 -33.875 -15.188 1 97.88 217 LEU B CA 1
ATOM 4511 C C . LEU B 1 217 ? -11.898 -35.031 -14.68 1 97.88 217 LEU B C 1
ATOM 4513 O O . LEU B 1 217 ? -12.023 -36.062 -15.352 1 97.88 217 LEU B O 1
ATOM 4517 N N . LEU B 1 218 ? -12.484 -34.844 -13.508 1 97.38 218 LEU B N 1
ATOM 4518 C CA . LEU B 1 218 ? -13.289 -35.875 -12.906 1 97.38 218 LEU B CA 1
ATOM 4519 C C . LEU B 1 218 ? -14.531 -36.156 -13.742 1 97.38 218 LEU B C 1
ATOM 4521 O O . LEU B 1 218 ? -14.922 -37.312 -13.906 1 97.38 218 LEU B O 1
ATOM 4525 N N . ALA B 1 219 ? -15.109 -35.125 -14.227 1 97.44 219 ALA B N 1
ATOM 4526 C CA . ALA B 1 219 ? -16.25 -35.312 -15.117 1 97.44 219 ALA B CA 1
ATOM 4527 C C . ALA B 1 219 ? -15.844 -36.031 -16.391 1 97.44 219 ALA B C 1
ATOM 4529 O O . ALA B 1 219 ? -16.562 -36.938 -16.844 1 97.44 219 ALA B O 1
ATOM 4530 N N . ALA B 1 220 ? -14.766 -35.688 -16.984 1 98.5 220 ALA B N 1
ATOM 4531 C CA . ALA B 1 220 ? -14.25 -36.344 -18.203 1 98.5 220 ALA B CA 1
ATOM 4532 C C . ALA B 1 220 ? -13.938 -37.812 -17.938 1 98.5 220 ALA B C 1
ATOM 4534 O O . ALA B 1 220 ? -14.125 -38.656 -18.812 1 98.5 220 ALA B O 1
ATOM 4535 N N . ALA B 1 221 ? -13.445 -38.125 -16.75 1 98.5 221 ALA B N 1
ATOM 4536 C CA . ALA B 1 221 ? -12.953 -39.469 -16.406 1 98.5 221 ALA B CA 1
ATOM 4537 C C . ALA B 1 221 ? -14.078 -40.5 -16.484 1 98.5 221 ALA B C 1
ATOM 4539 O O . ALA B 1 221 ? -13.82 -41.688 -16.672 1 98.5 221 ALA B O 1
ATOM 4540 N N . HIS B 1 222 ? -15.336 -40.062 -16.281 1 97.94 222 HIS B N 1
ATOM 4541 C CA . HIS B 1 222 ? -16.469 -40.969 -16.438 1 97.94 222 HIS B CA 1
ATOM 4542 C C . HIS B 1 222 ? -16.516 -41.531 -17.859 1 97.94 222 HIS B C 1
ATOM 4544 O O . HIS B 1 222 ? -17.078 -42.594 -18.078 1 97.94 222 HIS B O 1
ATOM 4550 N N . GLN B 1 223 ? -15.883 -40.844 -18.75 1 98.19 223 GLN B N 1
ATOM 4551 C CA . GLN B 1 223 ? -15.938 -41.219 -20.156 1 98.19 223 GLN B CA 1
ATOM 4552 C C . GLN B 1 223 ? -14.625 -41.875 -20.594 1 98.19 223 GLN B C 1
ATOM 4554 O O . GLN B 1 223 ? -14.461 -42.219 -21.766 1 98.19 223 GLN B O 1
ATOM 4559 N N . PHE B 1 224 ? -13.625 -42 -19.688 1 98.56 224 PHE B N 1
ATOM 4560 C CA . PHE B 1 224 ? -12.383 -42.688 -20.031 1 98.56 224 PHE B CA 1
ATOM 4561 C C . PHE B 1 224 ? -12.656 -44.156 -20.359 1 98.56 224 PHE B C 1
ATOM 4563 O O . PHE B 1 224 ? -13.633 -44.75 -19.891 1 98.56 224 PHE B O 1
ATOM 4570 N N . SER B 1 225 ? -11.773 -44.75 -21.203 1 97.75 225 SER B N 1
ATOM 4571 C CA . SER B 1 225 ? -11.828 -46.188 -21.422 1 97.75 225 SER B CA 1
ATOM 4572 C C . SER B 1 225 ? -11.867 -46.969 -20.094 1 97.75 225 SER B C 1
ATOM 4574 O O . SER B 1 225 ? -11.203 -46.594 -19.141 1 97.75 225 SER B O 1
ATOM 4576 N N . PRO B 1 226 ? -12.609 -48.062 -20.016 1 96.06 226 PRO B N 1
ATOM 4577 C CA . PRO B 1 226 ? -12.773 -48.812 -18.766 1 96.06 226 PRO B CA 1
ATOM 4578 C C . PRO B 1 226 ? -11.453 -49.344 -18.219 1 96.06 226 PRO B C 1
ATOM 4580 O O . PRO B 1 226 ? -11.328 -49.531 -17 1 96.06 226 PRO B O 1
ATOM 4583 N N . ASP B 1 227 ? -10.523 -49.469 -18.984 1 96 227 ASP B N 1
ATOM 4584 C CA . ASP B 1 227 ? -9.25 -50.031 -18.547 1 96 227 ASP B CA 1
ATOM 4585 C C . ASP B 1 227 ? -8.359 -48.969 -17.922 1 96 227 ASP B C 1
ATOM 4587 O O . ASP B 1 227 ? -7.367 -49.281 -17.266 1 96 227 ASP B O 1
ATOM 4591 N N . VAL B 1 228 ? -8.68 -47.75 -18.109 1 98.19 228 VAL B N 1
ATOM 4592 C CA . VAL B 1 228 ? -7.848 -46.625 -17.641 1 98.19 228 VAL B CA 1
ATOM 4593 C C . VAL B 1 228 ? -7.898 -46.562 -16.109 1 98.19 228 VAL B C 1
ATOM 4595 O O . VAL B 1 228 ? -8.977 -46.625 -15.516 1 98.19 228 VAL B O 1
ATOM 4598 N N . GLN B 1 229 ? -6.773 -46.469 -15.484 1 98.5 229 GLN B N 1
ATOM 4599 C CA . GLN B 1 229 ? -6.641 -46.125 -14.07 1 98.5 229 GLN B CA 1
ATOM 4600 C C . GLN B 1 229 ? -6.281 -44.625 -13.898 1 98.5 229 GLN B C 1
ATOM 4602 O O . GLN B 1 229 ? -5.445 -44.094 -14.633 1 98.5 229 GLN B O 1
ATOM 4607 N N . LEU B 1 230 ? -6.988 -43.969 -13.047 1 98.5 230 LEU B N 1
ATOM 4608 C CA . LEU B 1 230 ? -6.746 -42.531 -12.781 1 98.5 230 LEU B CA 1
ATOM 4609 C C . LEU B 1 230 ? -5.992 -42.375 -11.461 1 98.5 230 LEU B C 1
ATOM 4611 O O . LEU B 1 230 ? -6.477 -42.781 -10.406 1 98.5 230 LEU B O 1
ATOM 4615 N N . VAL B 1 231 ? -4.785 -41.844 -11.523 1 98.31 231 VAL B N 1
ATOM 4616 C CA . VAL B 1 231 ? -4.012 -41.469 -10.344 1 98.31 231 VAL B CA 1
ATOM 4617 C C . VAL B 1 231 ? -4.051 -39.969 -10.148 1 98.31 231 VAL B C 1
ATOM 4619 O O . VAL B 1 231 ? -3.398 -39.219 -10.883 1 98.31 231 VAL B O 1
ATOM 4622 N N . LEU B 1 232 ? -4.797 -39.562 -9.156 1 97.5 232 LEU B N 1
ATOM 4623 C CA . LEU B 1 232 ? -5.02 -38.156 -8.844 1 97.5 232 LEU B CA 1
ATOM 4624 C C . LEU B 1 232 ? -4.145 -37.719 -7.68 1 97.5 232 LEU B C 1
ATOM 4626 O O . LEU B 1 232 ? -4.496 -37.906 -6.516 1 97.5 232 LEU B O 1
ATOM 4630 N N . CYS B 1 233 ? -3.004 -37.031 -8.016 1 96.38 233 CYS B N 1
ATOM 4631 C CA . CYS B 1 233 ? -2.197 -36.406 -6.973 1 96.38 233 CYS B CA 1
ATOM 4632 C C . CYS B 1 233 ? -2.656 -34.969 -6.711 1 96.38 233 CYS B C 1
ATOM 4634 O O . CYS B 1 233 ? -2.094 -34.031 -7.258 1 96.38 233 CYS B O 1
ATOM 4636 N N . ALA B 1 234 ? -3.619 -34.844 -5.938 1 91.88 234 ALA B N 1
ATOM 4637 C CA . ALA B 1 234 ? -4.258 -33.531 -5.715 1 91.88 234 ALA B CA 1
ATOM 4638 C C . ALA B 1 234 ? -4.469 -33.281 -4.227 1 91.88 234 ALA B C 1
ATOM 4640 O O . ALA B 1 234 ? -5.164 -34.031 -3.549 1 91.88 234 ALA B O 1
ATOM 4641 N N . GLY B 1 235 ? -3.881 -32.281 -3.744 1 87.25 235 GLY B N 1
ATOM 4642 C CA . GLY B 1 235 ? -4.039 -31.875 -2.354 1 87.25 235 GLY B CA 1
ATOM 4643 C C . GLY B 1 235 ? -4.176 -30.375 -2.176 1 87.25 235 GLY B C 1
ATOM 4644 O O . GLY B 1 235 ? -4.406 -29.641 -3.145 1 87.25 235 GLY B O 1
ATOM 4645 N N . ALA B 1 236 ? -4.348 -30 -0.925 1 80.62 236 ALA B N 1
ATOM 4646 C CA . ALA B 1 236 ? -4.316 -28.609 -0.517 1 80.62 236 ALA B CA 1
ATOM 4647 C C . ALA B 1 236 ? -5.457 -27.812 -1.156 1 80.62 236 ALA B C 1
ATOM 4649 O O . ALA B 1 236 ? -5.223 -26.859 -1.896 1 80.62 236 ALA B O 1
ATOM 4650 N N . PRO B 1 237 ? -6.707 -28.125 -0.727 1 85.81 237 PRO B N 1
ATOM 4651 C CA . PRO B 1 237 ? -7.832 -27.359 -1.277 1 85.81 237 PRO B CA 1
ATOM 4652 C C . PRO B 1 237 ? -7.832 -25.906 -0.832 1 85.81 237 PRO B C 1
ATOM 4654 O O . PRO B 1 237 ? -7.469 -25.609 0.309 1 85.81 237 PRO B O 1
ATOM 4657 N N . ASP B 1 238 ? -8.266 -25.016 -1.689 1 84.12 238 ASP B N 1
ATOM 4658 C CA . ASP B 1 238 ? -8.32 -23.594 -1.387 1 84.12 238 ASP B CA 1
ATOM 4659 C C . ASP B 1 238 ? -9.406 -23.297 -0.36 1 84.12 238 ASP B C 1
ATOM 4661 O O . ASP B 1 238 ? -9.289 -22.328 0.411 1 84.12 238 ASP B O 1
ATOM 4665 N N . THR B 1 239 ? -10.586 -24.078 -0.447 1 86.44 239 THR B N 1
ATOM 4666 C CA . THR B 1 239 ? -11.711 -23.906 0.471 1 86.44 239 THR B CA 1
ATOM 4667 C C . THR B 1 239 ? -12.312 -25.266 0.833 1 86.44 239 THR B C 1
ATOM 4669 O O . THR B 1 239 ? -12.172 -26.234 0.087 1 86.44 239 THR B O 1
ATOM 4672 N N . PRO B 1 240 ? -12.961 -25.281 1.963 1 90.25 240 PRO B N 1
ATOM 4673 C CA . PRO B 1 240 ? -13.648 -26.531 2.316 1 90.25 240 PRO B CA 1
ATOM 4674 C C . PRO B 1 240 ? -14.719 -26.922 1.295 1 90.25 240 PRO B C 1
ATOM 4676 O O . PRO B 1 240 ? -14.953 -28.109 1.063 1 90.25 240 PRO B O 1
ATOM 4679 N N . GLU B 1 241 ? -15.273 -25.922 0.733 1 89.94 241 GLU B N 1
ATOM 4680 C CA . GLU B 1 241 ? -16.328 -26.172 -0.245 1 89.94 241 GLU B CA 1
ATOM 4681 C C . GLU B 1 241 ? -15.781 -26.906 -1.47 1 89.94 241 GLU B C 1
ATOM 4683 O O . GLU B 1 241 ? -16.375 -27.891 -1.932 1 89.94 241 GLU B O 1
ATOM 4688 N N . ILE B 1 242 ? -14.633 -26.5 -1.922 1 87.75 242 ILE B N 1
ATOM 4689 C CA . ILE B 1 242 ? -14.016 -27.125 -3.088 1 87.75 242 ILE B CA 1
ATOM 4690 C C . ILE B 1 242 ? -13.531 -28.531 -2.732 1 87.75 242 ILE B C 1
ATOM 4692 O O . ILE B 1 242 ? -13.633 -29.453 -3.543 1 87.75 242 ILE B O 1
ATOM 4696 N N . ALA B 1 243 ? -13.055 -28.641 -1.529 1 91.31 243 ALA B N 1
ATOM 4697 C CA . ALA B 1 243 ? -12.609 -29.938 -1.044 1 91.31 243 ALA B CA 1
ATOM 4698 C C . ALA B 1 243 ? -13.758 -30.953 -1.068 1 91.31 243 ALA B C 1
ATOM 4700 O O . ALA B 1 243 ? -13.594 -32.062 -1.541 1 91.31 243 ALA B O 1
ATOM 4701 N N . ASN B 1 244 ? -14.906 -30.547 -0.594 1 94.5 244 ASN B N 1
ATOM 4702 C CA . ASN B 1 244 ? -16.078 -31.406 -0.543 1 94.5 244 ASN B CA 1
ATOM 4703 C C . ASN B 1 244 ? -16.578 -31.766 -1.941 1 94.5 244 ASN B C 1
ATOM 4705 O O . ASN B 1 244 ? -17 -32.906 -2.184 1 94.5 244 ASN B O 1
ATOM 4709 N N . GLU B 1 245 ? -16.5 -30.812 -2.736 1 93.25 245 GLU B N 1
ATOM 4710 C CA . GLU B 1 245 ? -16.922 -31.031 -4.113 1 93.25 245 GLU B CA 1
ATOM 4711 C C . GLU B 1 245 ? -16.062 -32.094 -4.789 1 93.25 245 GLU B C 1
ATOM 4713 O O . GLU B 1 245 ? -16.578 -33 -5.438 1 93.25 245 GLU B O 1
ATOM 4718 N N . VAL B 1 246 ? -14.828 -32 -4.629 1 94.31 246 VAL B N 1
ATOM 4719 C CA . VAL B 1 246 ? -13.883 -32.906 -5.262 1 94.31 246 VAL B CA 1
ATOM 4720 C C . VAL B 1 246 ? -14 -34.312 -4.625 1 94.31 246 VAL B C 1
ATOM 4722 O O . VAL B 1 246 ? -13.984 -35.312 -5.32 1 94.31 246 VAL B O 1
ATOM 4725 N N . GLN B 1 247 ? -14.172 -34.281 -3.344 1 95.5 247 GLN B N 1
ATOM 4726 C CA . GLN B 1 247 ? -14.336 -35.531 -2.637 1 95.5 247 GLN B CA 1
ATOM 4727 C C . GLN B 1 247 ? -15.57 -36.281 -3.125 1 95.5 247 GLN B C 1
ATOM 4729 O O . GLN B 1 247 ? -15.516 -37.5 -3.371 1 95.5 247 GLN B O 1
ATOM 4734 N N . SER B 1 248 ? -16.609 -35.594 -3.227 1 97.19 248 SER B N 1
ATOM 4735 C CA . SER B 1 248 ? -17.844 -36.188 -3.711 1 97.19 248 SER B CA 1
ATOM 4736 C C . SER B 1 248 ? -17.703 -36.688 -5.141 1 97.19 248 SER B C 1
ATOM 4738 O O . SER B 1 248 ? -18.188 -37.781 -5.48 1 97.19 248 SER B O 1
ATOM 4740 N N . ALA B 1 249 ? -17.078 -35.938 -5.93 1 96.88 249 ALA B N 1
ATOM 4741 C CA . ALA B 1 249 ? -16.891 -36.281 -7.332 1 96.88 249 ALA B CA 1
ATOM 4742 C C . ALA B 1 249 ? -16 -37.531 -7.469 1 96.88 249 ALA B C 1
ATOM 4744 O O . ALA B 1 249 ? -16.266 -38.406 -8.297 1 96.88 249 ALA B O 1
ATOM 4745 N N . VAL B 1 250 ? -14.969 -37.656 -6.699 1 97.25 250 VAL B N 1
ATOM 4746 C CA . VAL B 1 250 ? -14.07 -38.812 -6.723 1 97.25 250 VAL B CA 1
ATOM 4747 C C . VAL B 1 250 ? -14.82 -40.031 -6.254 1 97.25 250 VAL B C 1
ATOM 4749 O O . VAL B 1 250 ? -14.672 -41.125 -6.84 1 97.25 250 VAL B O 1
ATOM 4752 N N . ALA B 1 251 ? -15.633 -39.844 -5.219 1 97.31 251 ALA B N 1
ATOM 4753 C CA . ALA B 1 251 ? -16.406 -40.969 -4.695 1 97.31 251 ALA B CA 1
ATOM 4754 C C . ALA B 1 251 ? -17.391 -41.469 -5.742 1 97.31 251 ALA B C 1
ATOM 4756 O O . ALA B 1 251 ? -17.562 -42.688 -5.902 1 97.31 251 ALA B O 1
ATOM 4757 N N . GLN B 1 252 ? -18.016 -40.562 -6.312 1 97.69 252 GLN B N 1
ATOM 4758 C CA . GLN B 1 252 ? -18.953 -40.969 -7.355 1 97.69 252 GLN B CA 1
ATOM 4759 C C . GLN B 1 252 ? -18.25 -41.688 -8.492 1 97.69 252 GLN B C 1
ATOM 4761 O O . GLN B 1 252 ? -18.75 -42.719 -8.977 1 97.69 252 GLN B O 1
ATOM 4766 N N . LEU B 1 253 ? -17.172 -41.188 -8.922 1 97.75 253 LEU B N 1
ATOM 4767 C CA . LEU B 1 253 ? -16.391 -41.812 -9.984 1 97.75 253 LEU B CA 1
ATOM 4768 C C . LEU B 1 253 ? -15.945 -43.219 -9.586 1 97.75 253 LEU B C 1
ATOM 4770 O O . LEU B 1 253 ? -16.047 -44.156 -10.375 1 97.75 253 LEU B O 1
ATOM 4774 N N . ALA B 1 254 ? -15.469 -43.344 -8.359 1 96.69 254 ALA B N 1
ATOM 4775 C CA . ALA B 1 254 ? -14.969 -44.625 -7.855 1 96.69 254 ALA B CA 1
ATOM 4776 C C . ALA B 1 254 ? -16.094 -45.656 -7.75 1 96.69 254 ALA B C 1
ATOM 4778 O O . ALA B 1 254 ? -15.836 -46.844 -7.785 1 96.69 254 ALA B O 1
ATOM 4779 N N . SER B 1 255 ? -17.297 -45.156 -7.602 1 97.12 255 SER B N 1
ATOM 4780 C CA . SER B 1 255 ? -18.438 -46.062 -7.5 1 97.12 255 SER B CA 1
ATOM 4781 C C . SER B 1 255 ? -18.812 -46.625 -8.867 1 97.12 255 SER B C 1
ATOM 4783 O O . SER B 1 255 ? -19.484 -47.656 -8.953 1 97.12 255 SER B O 1
ATOM 4785 N N . THR B 1 256 ? -18.359 -46 -9.875 1 95.56 256 THR B N 1
ATOM 4786 C CA . THR B 1 256 ? -18.828 -46.375 -11.203 1 95.56 256 THR B CA 1
ATOM 4787 C C . THR B 1 256 ? -17.688 -47.031 -12 1 95.56 256 THR B C 1
ATOM 4789 O O . THR B 1 256 ? -17.906 -47.625 -13.055 1 95.56 256 THR B O 1
ATOM 4792 N N . ARG B 1 257 ? -16.484 -46.875 -11.523 1 95 257 ARG B N 1
ATOM 4793 C CA . ARG B 1 257 ? -15.352 -47.5 -12.219 1 95 257 ARG B CA 1
ATOM 4794 C C . ARG B 1 257 ? -14.273 -47.938 -11.234 1 95 257 ARG B C 1
ATOM 4796 O O . ARG B 1 257 ? -14.164 -47.375 -10.148 1 95 257 ARG B O 1
ATOM 4803 N N . SER B 1 258 ? -13.406 -48.844 -11.672 1 94.31 258 SER B N 1
ATOM 4804 C CA . SER B 1 258 ? -12.258 -49.281 -10.875 1 94.31 258 SER B CA 1
ATOM 4805 C C . SER B 1 258 ? -11.016 -48.469 -11.234 1 94.31 258 SER B C 1
ATOM 4807 O O . SER B 1 258 ? -10.961 -47.812 -12.273 1 94.31 258 SER B O 1
ATOM 4809 N N . GLY B 1 259 ? -10.109 -48.406 -10.367 1 97 259 GLY B N 1
ATOM 4810 C CA . GLY B 1 259 ? -8.812 -47.844 -10.68 1 97 259 GLY B CA 1
ATOM 4811 C C . GLY B 1 259 ? -8.75 -46.344 -10.461 1 97 259 GLY B C 1
ATOM 4812 O O . GLY B 1 259 ? -8.148 -45.625 -11.258 1 97 259 GLY B O 1
ATOM 4813 N N . VAL B 1 260 ? -9.523 -45.875 -9.555 1 98 260 VAL B N 1
ATOM 4814 C CA . VAL B 1 260 ? -9.438 -44.469 -9.18 1 98 260 VAL B CA 1
ATOM 4815 C C . VAL B 1 260 ? -8.641 -44.312 -7.887 1 98 260 VAL B C 1
ATOM 4817 O O . VAL B 1 260 ? -9.062 -44.812 -6.832 1 98 260 VAL B O 1
ATOM 4820 N N . PHE B 1 261 ? -7.457 -43.688 -7.945 1 97.88 261 PHE B N 1
ATOM 4821 C CA . PHE B 1 261 ? -6.566 -43.5 -6.805 1 97.88 261 PHE B CA 1
ATOM 4822 C C . PHE B 1 261 ? -6.348 -42.031 -6.512 1 97.88 261 PHE B C 1
ATOM 4824 O O . PHE B 1 261 ? -5.918 -41.281 -7.387 1 97.88 261 PHE B O 1
ATOM 4831 N N . TRP B 1 262 ? -6.645 -41.625 -5.367 1 96.75 262 TRP B N 1
ATOM 4832 C CA . TRP B 1 262 ? -6.512 -40.25 -4.945 1 96.75 262 TRP B CA 1
ATOM 4833 C C . TRP B 1 262 ? -5.461 -40.094 -3.85 1 96.75 262 TRP B C 1
ATOM 4835 O O . TRP B 1 262 ? -5.633 -40.625 -2.748 1 96.75 262 TRP B O 1
ATOM 4845 N N . ILE B 1 263 ? -4.387 -39.406 -4.238 1 95.69 263 ILE B N 1
ATOM 4846 C CA . ILE B 1 263 ? -3.326 -39.125 -3.283 1 95.69 263 ILE B CA 1
ATOM 4847 C C . ILE B 1 263 ? -3.463 -37.688 -2.781 1 95.69 263 ILE B C 1
ATOM 4849 O O . ILE B 1 263 ? -3.221 -36.75 -3.527 1 95.69 263 ILE B O 1
ATOM 4853 N N . ARG B 1 264 ? -3.709 -37.5 -1.587 1 91.12 264 ARG B N 1
ATOM 4854 C CA . ARG B 1 264 ? -4.012 -36.188 -1.02 1 91.12 264 ARG B CA 1
ATOM 4855 C C . ARG B 1 264 ? -2.756 -35.531 -0.452 1 91.12 264 ARG B C 1
ATOM 4857 O O . ARG B 1 264 ? -2.676 -34.281 -0.364 1 91.12 264 ARG B O 1
ATOM 4864 N N . ASP B 1 265 ? -1.783 -36.344 -0.137 1 89.62 265 ASP B N 1
ATOM 4865 C CA . ASP B 1 265 ? -0.554 -35.844 0.474 1 89.62 265 ASP B CA 1
ATOM 4866 C C . ASP B 1 265 ? 0.386 -35.25 -0.578 1 89.62 265 ASP B C 1
ATOM 4868 O O . ASP B 1 265 ? 0.324 -35.625 -1.75 1 89.62 265 ASP B O 1
ATOM 4872 N N . ILE B 1 266 ? 1.231 -34.406 -0.093 1 86.56 266 ILE B N 1
ATOM 4873 C CA . ILE B 1 266 ? 2.307 -33.906 -0.944 1 86.56 266 ILE B CA 1
ATOM 4874 C C . ILE B 1 266 ? 3.387 -34.969 -1.087 1 86.56 266 ILE B C 1
ATOM 4876 O O . ILE B 1 266 ? 3.889 -35.5 -0.088 1 86.56 266 ILE B O 1
ATOM 4880 N N . LEU B 1 267 ? 3.717 -35.312 -2.238 1 90.44 267 LEU B N 1
ATOM 4881 C CA . LEU B 1 267 ? 4.691 -36.344 -2.5 1 90.44 267 LEU B CA 1
ATOM 4882 C C . LEU B 1 267 ? 6.066 -35.75 -2.799 1 90.44 267 LEU B C 1
ATOM 4884 O O . LEU B 1 267 ? 6.168 -34.719 -3.447 1 90.44 267 LEU B O 1
ATOM 4888 N N . PRO B 1 268 ? 7.094 -36.469 -2.324 1 90.5 268 PRO B N 1
ATOM 4889 C CA . PRO B 1 268 ? 8.43 -36.062 -2.764 1 90.5 268 PRO B CA 1
ATOM 4890 C C . PRO B 1 268 ? 8.633 -36.25 -4.266 1 90.5 268 PRO B C 1
ATOM 4892 O O . PRO B 1 268 ? 7.91 -37 -4.902 1 90.5 268 PRO B O 1
ATOM 4895 N N . VAL B 1 269 ? 9.594 -35.625 -4.785 1 92 269 VAL B N 1
ATOM 4896 C CA . VAL B 1 269 ? 9.859 -35.531 -6.219 1 92 269 VAL B CA 1
ATOM 4897 C C . VAL B 1 269 ? 10.055 -36.938 -6.785 1 92 269 VAL B C 1
ATOM 4899 O O . VAL B 1 269 ? 9.578 -37.25 -7.883 1 92 269 VAL B O 1
ATOM 4902 N N . GLN B 1 270 ? 10.68 -37.812 -6.035 1 93.56 270 GLN B N 1
ATOM 4903 C CA . GLN B 1 270 ? 10.984 -39.125 -6.527 1 93.56 270 GLN B CA 1
ATOM 4904 C C . GLN B 1 270 ? 9.711 -39.938 -6.746 1 93.56 270 GLN B C 1
ATOM 4906 O O . GLN B 1 270 ? 9.594 -40.688 -7.734 1 93.56 270 GLN B O 1
ATOM 4911 N N . LYS B 1 271 ? 8.789 -39.812 -5.852 1 94.88 271 LYS B N 1
ATOM 4912 C CA . LYS B 1 271 ? 7.52 -40.5 -5.984 1 94.88 271 LYS B CA 1
ATOM 4913 C C . LYS B 1 271 ? 6.684 -39.938 -7.121 1 94.88 271 LYS B C 1
ATOM 4915 O O . LYS B 1 271 ? 6.023 -40.688 -7.852 1 94.88 271 LYS B O 1
ATOM 4920 N N . LEU B 1 272 ? 6.727 -38.688 -7.262 1 95.31 272 LEU B N 1
ATOM 4921 C CA . LEU B 1 272 ? 6.008 -38.031 -8.359 1 95.31 272 LEU B CA 1
ATOM 4922 C C . LEU B 1 272 ? 6.594 -38.438 -9.703 1 95.31 272 LEU B C 1
ATOM 4924 O O . LEU B 1 272 ? 5.855 -38.688 -10.664 1 95.31 272 LEU B O 1
ATOM 4928 N N . ARG B 1 273 ? 7.891 -38.469 -9.758 1 96.5 273 ARG B N 1
ATOM 4929 C CA . ARG B 1 273 ? 8.578 -38.906 -10.977 1 96.5 273 ARG B CA 1
ATOM 4930 C C . ARG B 1 273 ? 8.164 -40.312 -11.367 1 96.5 273 ARG B C 1
ATOM 4932 O O . ARG B 1 273 ? 7.961 -40.594 -12.555 1 96.5 273 ARG B O 1
ATOM 4939 N N . GLU B 1 274 ? 8.031 -41.156 -10.367 1 97.19 274 GLU B N 1
ATOM 4940 C CA . GLU B 1 274 ? 7.574 -42.531 -10.633 1 97.19 274 GLU B CA 1
ATOM 4941 C C . GLU B 1 274 ? 6.184 -42.531 -11.258 1 97.19 274 GLU B C 1
ATOM 4943 O O . GLU B 1 274 ? 5.949 -43.188 -12.266 1 97.19 274 GLU B O 1
ATOM 4948 N N . ILE B 1 275 ? 5.316 -41.75 -10.688 1 97.75 275 ILE B N 1
ATOM 4949 C CA . ILE B 1 275 ? 3.93 -41.688 -11.141 1 97.75 275 ILE B CA 1
ATOM 4950 C C . ILE B 1 275 ? 3.875 -41.125 -12.562 1 97.75 275 ILE B C 1
ATOM 4952 O O . ILE B 1 275 ? 3.238 -41.719 -13.445 1 97.75 275 ILE B O 1
ATOM 4956 N N . LEU B 1 276 ? 4.605 -40.062 -12.781 1 98.25 276 LEU B N 1
ATOM 4957 C CA . LEU B 1 276 ? 4.602 -39.438 -14.086 1 98.25 276 LEU B CA 1
ATOM 4958 C C . LEU B 1 276 ? 5.223 -40.344 -15.141 1 98.25 276 LEU B C 1
ATOM 4960 O O . LEU B 1 276 ? 4.695 -40.469 -16.25 1 98.25 276 LEU B O 1
ATOM 4964 N N . SER B 1 277 ? 6.27 -41 -14.789 1 97.75 277 SER B N 1
ATOM 4965 C CA . SER B 1 277 ? 6.973 -41.875 -15.727 1 97.75 277 SER B CA 1
ATOM 4966 C C . SER B 1 277 ? 6.125 -43.094 -16.094 1 97.75 277 SER B C 1
ATOM 4968 O O . SER B 1 277 ? 6.227 -43.625 -17.219 1 97.75 277 SER B O 1
ATOM 4970 N N . ALA B 1 278 ? 5.328 -43.5 -15.156 1 97.31 278 ALA B N 1
ATOM 4971 C CA . ALA B 1 278 ? 4.508 -44.688 -15.375 1 97.31 278 ALA B CA 1
ATOM 4972 C C . ALA B 1 278 ? 3.234 -44.344 -16.141 1 97.31 278 ALA B C 1
ATOM 4974 O O . ALA B 1 278 ? 2.588 -45.25 -16.703 1 97.31 278 ALA B O 1
ATOM 4975 N N . ALA B 1 279 ? 2.844 -43.156 -16.188 1 98.31 279 ALA B N 1
ATOM 4976 C CA . ALA B 1 279 ? 1.581 -42.75 -16.781 1 98.31 279 ALA B CA 1
ATOM 4977 C C . ALA B 1 279 ? 1.646 -42.812 -18.312 1 98.31 279 ALA B C 1
ATOM 4979 O O . ALA B 1 279 ? 2.67 -42.469 -18.906 1 98.31 279 ALA B O 1
ATOM 4980 N N . THR B 1 280 ? 0.546 -43.281 -18.859 1 98.19 280 THR B N 1
ATOM 4981 C CA . THR B 1 280 ? 0.389 -43.188 -20.312 1 98.19 280 THR B CA 1
ATOM 4982 C C . THR B 1 280 ? 0.125 -41.75 -20.734 1 98.19 280 THR B C 1
ATOM 4984 O O . THR B 1 280 ? 0.598 -41.312 -21.797 1 98.19 280 THR B O 1
ATOM 4987 N N . VAL B 1 281 ? -0.634 -41.125 -19.922 1 98.62 281 VAL B N 1
ATOM 4988 C CA . VAL B 1 281 ? -1.033 -39.75 -20.219 1 98.62 281 VAL B CA 1
ATOM 4989 C C . VAL B 1 281 ? -1.03 -38.906 -18.938 1 98.62 281 VAL B C 1
ATOM 4991 O O . VAL B 1 281 ? -1.484 -39.375 -17.891 1 98.62 281 VAL B O 1
ATOM 4994 N N . PHE B 1 282 ? -0.448 -37.781 -18.984 1 98.81 282 PHE B N 1
ATOM 4995 C CA . PHE B 1 282 ? -0.642 -36.75 -17.984 1 98.81 282 PHE B CA 1
ATOM 4996 C C . PHE B 1 282 ? -1.7 -35.75 -18.438 1 98.81 282 PHE B C 1
ATOM 4998 O O . PHE B 1 282 ? -1.684 -35.312 -19.578 1 98.81 282 PHE B O 1
ATOM 5005 N N . VAL B 1 283 ? -2.602 -35.344 -17.547 1 98.81 283 VAL B N 1
ATOM 5006 C CA . VAL B 1 283 ? -3.676 -34.438 -17.938 1 98.81 283 VAL B CA 1
ATOM 5007 C C . VAL B 1 283 ? -3.543 -33.125 -17.188 1 98.81 283 VAL B C 1
ATOM 5009 O O . VAL B 1 283 ? -3.389 -33.125 -15.953 1 98.81 283 VAL B O 1
ATOM 5012 N N . CYS B 1 284 ? -3.523 -32.062 -17.875 1 98.38 284 CYS B N 1
ATOM 5013 C CA . CYS B 1 284 ? -3.629 -30.703 -17.344 1 98.38 284 CYS B CA 1
ATOM 5014 C C . CYS B 1 284 ? -4.926 -30.047 -17.797 1 98.38 284 CYS B C 1
ATOM 5016 O O . CYS B 1 284 ? -4.969 -29.391 -18.828 1 98.38 284 CYS B O 1
ATOM 5018 N N . ALA B 1 285 ? -5.941 -30.078 -16.953 1 97.75 285 ALA B N 1
ATOM 5019 C CA . ALA B 1 285 ? -7.285 -29.641 -17.297 1 97.75 285 ALA B CA 1
ATOM 5020 C C . ALA B 1 285 ? -7.527 -28.203 -16.828 1 97.75 285 ALA B C 1
ATOM 5022 O O . ALA B 1 285 ? -8.672 -27.797 -16.641 1 97.75 285 ALA B O 1
ATOM 5023 N N . SER B 1 286 ? -6.496 -27.453 -16.656 1 97.19 286 SER B N 1
ATOM 5024 C CA . SER B 1 286 ? -6.559 -26.109 -16.062 1 97.19 286 SER B CA 1
ATOM 5025 C C . SER B 1 286 ? -7.484 -25.203 -16.859 1 97.19 286 SER B C 1
ATOM 5027 O O . SER B 1 286 ? -7.512 -25.266 -18.094 1 97.19 286 SER B O 1
ATOM 5029 N N . ILE B 1 287 ? -8.211 -24.344 -16.188 1 95.94 287 ILE B N 1
ATOM 5030 C CA . ILE B 1 287 ? -9.008 -23.312 -16.859 1 95.94 287 ILE B CA 1
ATOM 5031 C C . ILE B 1 287 ? -8.242 -22 -16.906 1 95.94 287 ILE B C 1
ATOM 5033 O O . ILE B 1 287 ? -8.641 -21.062 -17.594 1 95.94 287 ILE B O 1
ATOM 5037 N N . TYR B 1 288 ? -7.207 -21.906 -16.172 1 94.62 288 TYR B N 1
ATOM 5038 C CA . TYR B 1 288 ? -6.23 -20.812 -16.156 1 94.62 288 TYR B CA 1
ATOM 5039 C C . TYR B 1 288 ? -4.84 -21.328 -15.805 1 94.62 288 TYR B C 1
ATOM 5041 O O . TYR B 1 288 ? -4.645 -21.953 -14.75 1 94.62 288 TYR B O 1
ATOM 5049 N N . GLU B 1 289 ? -3.883 -21.125 -16.703 1 93.75 289 GLU B N 1
ATOM 5050 C CA . GLU B 1 289 ? -2.52 -21.609 -16.516 1 93.75 289 GLU B CA 1
ATOM 5051 C C . GLU B 1 289 ? -1.515 -20.75 -17.266 1 93.75 289 GLU B C 1
ATOM 5053 O O . GLU B 1 289 ? -1.407 -20.828 -18.5 1 93.75 289 GLU B O 1
ATOM 5058 N N . PRO B 1 290 ? -0.72 -19.953 -16.531 1 92.19 290 PRO B N 1
ATOM 5059 C CA . PRO B 1 290 ? 0.208 -19.031 -17.188 1 92.19 290 PRO B CA 1
ATOM 5060 C C . PRO B 1 290 ? 1.295 -19.75 -17.984 1 92.19 290 PRO B C 1
ATOM 5062 O O . PRO B 1 290 ? 1.675 -19.297 -19.062 1 92.19 290 PRO B O 1
ATOM 5065 N N . LEU B 1 291 ? 1.818 -20.781 -17.469 1 88.56 291 LEU B N 1
ATOM 5066 C CA . LEU B 1 291 ? 2.758 -21.594 -18.234 1 88.56 291 LEU B CA 1
ATOM 5067 C C . LEU B 1 291 ? 2.561 -23.078 -17.938 1 88.56 291 LEU B C 1
ATOM 5069 O O . LEU B 1 291 ? 2.424 -23.891 -18.859 1 88.56 291 LEU B O 1
ATOM 5073 N N . GLY B 1 292 ? 2.469 -23.469 -16.672 1 91.62 292 GLY B N 1
ATOM 5074 C CA . GLY B 1 292 ? 2.213 -24.844 -16.266 1 91.62 292 GLY B CA 1
ATOM 5075 C C . GLY B 1 292 ? 3.471 -25.688 -16.188 1 91.62 292 GLY B C 1
ATOM 5076 O O . GLY B 1 292 ? 3.646 -26.625 -16.969 1 91.62 292 GLY B O 1
ATOM 5077 N N . ILE B 1 293 ? 4.18 -25.406 -15.133 1 93.5 293 ILE B N 1
ATOM 5078 C CA . ILE B 1 293 ? 5.418 -26.141 -14.898 1 93.5 293 ILE B CA 1
ATOM 5079 C C . ILE B 1 293 ? 5.121 -27.641 -14.781 1 93.5 293 ILE B C 1
ATOM 5081 O O . ILE B 1 293 ? 5.945 -28.469 -15.164 1 93.5 293 ILE B O 1
ATOM 5085 N N . VAL B 1 294 ? 3.939 -27.984 -14.445 1 95 294 VAL B N 1
ATOM 5086 C CA . VAL B 1 294 ? 3.539 -29.375 -14.258 1 95 294 VAL B CA 1
ATOM 5087 C C . VAL B 1 294 ? 3.576 -30.109 -15.594 1 95 294 VAL B C 1
ATOM 5089 O O . VAL B 1 294 ? 3.891 -31.297 -15.648 1 95 294 VAL B O 1
ATOM 5092 N N . ASN B 1 295 ? 3.262 -29.422 -16.641 1 97.88 295 ASN B N 1
ATOM 5093 C CA . ASN B 1 295 ? 3.381 -30.031 -17.969 1 97.88 295 ASN B CA 1
ATOM 5094 C C . ASN B 1 295 ? 4.836 -30.328 -18.328 1 97.88 295 ASN B C 1
ATOM 5096 O O . ASN B 1 295 ? 5.133 -31.344 -18.938 1 97.88 295 ASN B O 1
ATOM 5100 N N . LEU B 1 296 ? 5.688 -29.375 -17.953 1 97.94 296 LEU B N 1
ATOM 5101 C CA . LEU B 1 296 ? 7.109 -29.594 -18.188 1 97.94 296 LEU B CA 1
ATOM 5102 C C . LEU B 1 296 ? 7.613 -30.797 -17.406 1 97.94 296 LEU B C 1
ATOM 5104 O O . LEU B 1 296 ? 8.438 -31.562 -17.891 1 97.94 296 LEU B O 1
ATOM 5108 N N . GLU B 1 297 ? 7.133 -30.938 -16.203 1 97.5 297 GLU B N 1
ATOM 5109 C CA . GLU B 1 297 ? 7.516 -32.094 -15.375 1 97.5 297 GLU B CA 1
ATOM 5110 C C . GLU B 1 297 ? 7.105 -33.406 -16.031 1 97.5 297 GLU B C 1
ATOM 5112 O O . GLU B 1 297 ? 7.906 -34.344 -16.141 1 97.5 297 GLU B O 1
ATOM 5117 N N . ALA B 1 298 ? 5.914 -33.438 -16.5 1 98.5 298 ALA B N 1
ATOM 5118 C CA . ALA B 1 298 ? 5.418 -34.656 -17.188 1 98.5 298 ALA B CA 1
ATOM 5119 C C . ALA B 1 298 ? 6.223 -34.906 -18.453 1 98.5 298 ALA B C 1
ATOM 5121 O O . ALA B 1 298 ? 6.652 -36.062 -18.672 1 98.5 298 ALA B O 1
ATOM 5122 N N . MET B 1 299 ? 6.426 -33.875 -19.266 1 98.75 299 MET B N 1
ATOM 5123 C CA . MET B 1 299 ? 7.18 -34 -20.5 1 98.75 299 MET B CA 1
ATOM 5124 C C . MET B 1 299 ? 8.617 -34.438 -20.219 1 98.75 299 MET B C 1
ATOM 5126 O O . MET B 1 299 ? 9.156 -35.281 -20.938 1 98.75 299 MET B O 1
ATOM 5130 N N . ALA B 1 300 ? 9.203 -33.844 -19.219 1 98.5 300 ALA B N 1
ATOM 5131 C CA . ALA B 1 300 ? 10.57 -34.219 -18.859 1 98.5 300 ALA B CA 1
ATOM 5132 C C . ALA B 1 300 ? 10.664 -35.688 -18.469 1 98.5 300 ALA B C 1
ATOM 5134 O O . ALA B 1 300 ? 11.695 -36.312 -18.672 1 98.5 300 ALA B O 1
ATOM 5135 N N . CYS B 1 301 ? 9.625 -36.25 -17.969 1 98.56 301 CYS B N 1
ATOM 5136 C CA . CYS B 1 301 ? 9.57 -37.688 -17.609 1 98.56 301 CYS B CA 1
ATOM 5137 C C . CYS B 1 301 ? 9.141 -38.531 -18.797 1 98.56 301 CYS B C 1
ATOM 5139 O O . CYS B 1 301 ? 8.836 -39.719 -18.625 1 98.56 301 CYS B O 1
ATOM 5141 N N . ALA B 1 302 ? 9 -37.938 -19.922 1 98.62 302 ALA B N 1
ATOM 5142 C CA . ALA B 1 302 ? 8.664 -38.562 -21.188 1 98.62 302 ALA B CA 1
ATOM 5143 C C . ALA B 1 302 ? 7.234 -39.094 -21.172 1 98.62 302 ALA B C 1
ATOM 5145 O O . ALA B 1 302 ? 6.969 -40.219 -21.656 1 98.62 302 ALA B O 1
ATOM 5146 N N . THR B 1 303 ? 6.395 -38.344 -20.641 1 98.69 303 THR B N 1
ATOM 5147 C CA . THR B 1 303 ? 4.977 -38.719 -20.609 1 98.69 303 THR B CA 1
ATOM 5148 C C . THR B 1 303 ? 4.176 -37.812 -21.547 1 98.69 303 THR B C 1
ATOM 5150 O O . THR B 1 303 ? 4.395 -36.594 -21.594 1 98.69 303 THR B O 1
ATOM 5153 N N . ALA B 1 304 ? 3.297 -38.406 -22.359 1 98.75 304 ALA B N 1
ATOM 5154 C CA . ALA B 1 304 ? 2.412 -37.625 -23.219 1 98.75 304 ALA B CA 1
ATOM 5155 C C . ALA B 1 304 ? 1.456 -36.781 -22.406 1 98.75 304 ALA B C 1
ATOM 5157 O O . ALA B 1 304 ? 0.98 -37.188 -21.344 1 98.75 304 ALA B O 1
ATOM 5158 N N . VAL B 1 305 ? 1.146 -35.594 -22.938 1 98.88 305 VAL B N 1
ATOM 5159 C CA . VAL B 1 305 ? 0.323 -34.656 -22.188 1 98.88 305 VAL B CA 1
ATOM 5160 C C . VAL B 1 305 ? -0.98 -34.375 -22.938 1 98.88 305 VAL B C 1
ATOM 5162 O O . VAL B 1 305 ? -0.979 -34.25 -24.172 1 98.88 305 VAL B O 1
ATOM 5165 N N . VAL B 1 306 ? -2.062 -34.438 -22.297 1 98.88 306 VAL B N 1
ATOM 5166 C CA . VAL B 1 306 ? -3.328 -33.844 -22.734 1 98.88 306 VAL B CA 1
ATOM 5167 C C . VAL B 1 306 ? -3.66 -32.625 -21.891 1 98.88 306 VAL B C 1
ATOM 5169 O O . VAL B 1 306 ? -3.773 -32.719 -20.672 1 98.88 306 VAL B O 1
ATOM 5172 N N . ALA B 1 307 ? -3.754 -31.5 -22.531 1 98.75 307 ALA B N 1
ATOM 5173 C CA . ALA B 1 307 ? -3.908 -30.281 -21.734 1 98.75 307 ALA B CA 1
ATOM 5174 C C . ALA B 1 307 ? -4.879 -29.312 -22.406 1 98.75 307 ALA B C 1
ATOM 5176 O O . ALA B 1 307 ? -5.07 -29.359 -23.625 1 98.75 307 ALA B O 1
ATOM 5177 N N . SER B 1 308 ? -5.539 -28.5 -21.609 1 98.25 308 SER B N 1
ATOM 5178 C CA . SER B 1 308 ? -6.328 -27.406 -22.141 1 98.25 308 SER B CA 1
ATOM 5179 C C . SER B 1 308 ? -5.449 -26.406 -22.891 1 98.25 308 SER B C 1
ATOM 5181 O O . SER B 1 308 ? -4.25 -26.312 -22.641 1 98.25 308 SER B O 1
ATOM 5183 N N . ASP B 1 309 ? -6.055 -25.688 -23.812 1 97.75 309 ASP B N 1
ATOM 5184 C CA . ASP B 1 309 ? -5.293 -24.719 -24.578 1 97.75 309 ASP B CA 1
ATOM 5185 C C . ASP B 1 309 ? -5.414 -23.328 -23.984 1 97.75 309 ASP B C 1
ATOM 5187 O O . ASP B 1 309 ? -5.652 -22.359 -24.703 1 97.75 309 ASP B O 1
ATOM 5191 N N . VAL B 1 310 ? -5.184 -23.203 -22.703 1 95.5 310 VAL B N 1
ATOM 5192 C CA . VAL B 1 310 ? -5.328 -21.906 -22.047 1 95.5 310 VAL B CA 1
ATOM 5193 C C . VAL B 1 310 ? -3.947 -21.359 -21.688 1 95.5 310 VAL B C 1
ATOM 5195 O O . VAL B 1 310 ? -2.99 -22.125 -21.516 1 95.5 310 VAL B O 1
ATOM 5198 N N . GLY B 1 311 ? -3.854 -20.047 -21.625 1 94.5 311 GLY B N 1
ATOM 5199 C CA . GLY B 1 311 ? -2.664 -19.359 -21.141 1 94.5 311 GLY B CA 1
ATOM 5200 C C . GLY B 1 311 ? -1.41 -19.734 -21.906 1 94.5 311 GLY B C 1
ATOM 5201 O O . GLY B 1 311 ? -1.39 -19.656 -23.141 1 94.5 311 GLY B O 1
ATOM 5202 N N . GLY B 1 312 ? -0.411 -20.156 -21.156 1 95.75 312 GLY B N 1
ATOM 5203 C CA . GLY B 1 312 ? 0.874 -20.453 -21.766 1 95.75 312 GLY B CA 1
ATOM 5204 C C . GLY B 1 312 ? 1.048 -21.922 -22.109 1 95.75 312 GLY B C 1
ATOM 5205 O O . GLY B 1 312 ? 2.102 -22.328 -22.594 1 95.75 312 GLY B O 1
ATOM 5206 N N . ILE B 1 313 ? -0.008 -22.75 -21.938 1 97.31 313 ILE B N 1
ATOM 5207 C CA . ILE B 1 313 ? 0.106 -24.188 -22.156 1 97.31 313 ILE B CA 1
ATOM 5208 C C . ILE B 1 313 ? 0.493 -24.469 -23.609 1 97.31 313 ILE B C 1
ATOM 5210 O O . ILE B 1 313 ? 1.358 -25.312 -23.875 1 97.31 313 ILE B O 1
ATOM 5214 N N . PRO B 1 314 ? -0.057 -23.703 -24.562 1 97.44 314 PRO B N 1
ATOM 5215 C CA . PRO B 1 314 ? 0.281 -23.969 -25.953 1 97.44 314 PRO B CA 1
ATOM 5216 C C . PRO B 1 314 ? 1.746 -23.688 -26.281 1 97.44 314 PRO B C 1
ATOM 5218 O O . PRO B 1 314 ? 2.252 -24.109 -27.312 1 97.44 314 PRO B O 1
ATOM 5221 N N . GLU B 1 315 ? 2.398 -22.906 -25.438 1 96.81 315 GLU B N 1
ATOM 5222 C CA . GLU B 1 315 ? 3.82 -22.641 -25.609 1 96.81 315 GLU B CA 1
ATOM 5223 C C . GLU B 1 315 ? 4.676 -23.781 -25.078 1 96.81 315 GLU B C 1
ATOM 5225 O O . GLU B 1 315 ? 5.863 -23.875 -25.391 1 96.81 315 GLU B O 1
ATOM 5230 N N . VAL B 1 316 ? 4.074 -24.625 -24.25 1 97.19 316 VAL B N 1
ATOM 5231 C CA . VAL B 1 316 ? 4.781 -25.734 -23.625 1 97.19 316 VAL B CA 1
ATOM 5232 C C . VAL B 1 316 ? 4.477 -27.031 -24.359 1 97.19 316 VAL B C 1
ATOM 5234 O O . VAL B 1 316 ? 5.391 -27.719 -24.828 1 97.19 316 VAL B O 1
ATOM 5237 N N . VAL B 1 317 ? 3.191 -27.281 -24.547 1 98.12 317 VAL B N 1
ATOM 5238 C CA . VAL B 1 317 ? 2.727 -28.516 -25.188 1 98.12 317 VAL B CA 1
ATOM 5239 C C . VAL B 1 317 ? 2.518 -28.266 -26.672 1 98.12 317 VAL B C 1
ATOM 5241 O O . VAL B 1 317 ? 1.681 -27.453 -27.062 1 98.12 317 VAL B O 1
ATOM 5244 N N . ALA B 1 318 ? 3.35 -28.922 -27.516 1 98 318 ALA B N 1
ATOM 5245 C CA . ALA B 1 318 ? 3.178 -28.844 -28.953 1 98 318 ALA B CA 1
ATOM 5246 C C . ALA B 1 318 ? 2.102 -29.812 -29.438 1 98 318 ALA B C 1
ATOM 5248 O O . ALA B 1 318 ? 2.324 -31.031 -29.469 1 98 318 ALA B O 1
ATOM 5249 N N . ASP B 1 319 ? 1.007 -29.234 -29.875 1 98.44 319 ASP B N 1
ATOM 5250 C CA . ASP B 1 319 ? -0.154 -30.047 -30.25 1 98.44 319 ASP B CA 1
ATOM 5251 C C . ASP B 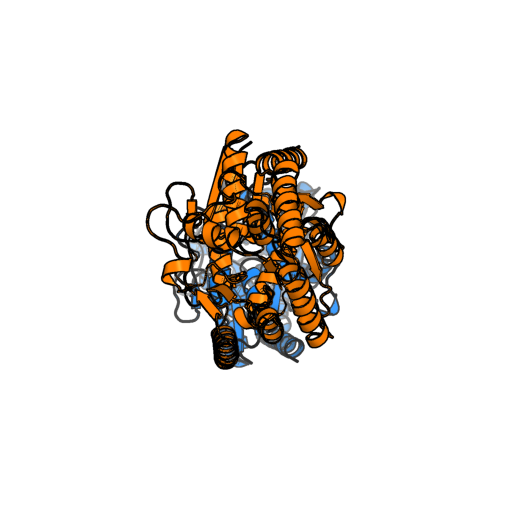1 319 ? 0.194 -31.016 -31.359 1 98.44 319 ASP B C 1
ATOM 5253 O O . ASP B 1 319 ? 0.727 -30.625 -32.406 1 98.44 319 ASP B O 1
ATOM 5257 N N . GLY B 1 320 ? -0.066 -32.219 -31.125 1 98.25 320 GLY B N 1
ATOM 5258 C CA . GLY B 1 320 ? 0.162 -33.281 -32.125 1 98.25 320 GLY B CA 1
ATOM 5259 C C . GLY B 1 320 ? 1.601 -33.75 -32.156 1 98.25 320 GLY B C 1
ATOM 5260 O O . GLY B 1 320 ? 1.941 -34.625 -32.938 1 98.25 320 GLY B O 1
ATOM 5261 N N . ILE B 1 321 ? 2.422 -33.219 -31.312 1 98.19 321 ILE B N 1
ATOM 5262 C CA . ILE B 1 321 ? 3.834 -33.594 -31.328 1 98.19 321 ILE B CA 1
ATOM 5263 C C . ILE B 1 321 ? 4.246 -34.094 -29.953 1 98.19 321 ILE B C 1
ATOM 5265 O O . ILE B 1 321 ? 4.777 -35.188 -29.828 1 98.19 321 ILE B O 1
ATOM 5269 N N . THR B 1 322 ? 4.016 -33.312 -28.891 1 98.44 322 THR B N 1
ATOM 5270 C CA . THR B 1 322 ? 4.383 -33.719 -27.531 1 98.44 322 THR B CA 1
ATOM 5271 C C . THR B 1 322 ? 3.139 -34.062 -26.734 1 98.44 322 THR B C 1
ATOM 5273 O O . THR B 1 322 ? 3.244 -34.656 -25.656 1 98.44 322 THR B O 1
ATOM 5276 N N . GLY B 1 323 ? 2.006 -33.688 -27.219 1 98.5 323 GLY B N 1
ATOM 5277 C CA . GLY B 1 323 ? 0.723 -33.875 -26.562 1 98.5 323 GLY B CA 1
ATOM 5278 C C . GLY B 1 323 ? -0.455 -33.406 -27.391 1 98.5 323 GLY B C 1
ATOM 5279 O O . GLY B 1 323 ? -0.311 -33.125 -28.578 1 98.5 323 GLY B O 1
ATOM 5280 N N . THR B 1 324 ? -1.637 -33.469 -26.797 1 98.75 324 THR B N 1
ATOM 5281 C CA . THR B 1 324 ? -2.867 -33 -27.422 1 98.75 324 THR B CA 1
ATOM 5282 C C . THR B 1 324 ? -3.479 -31.844 -26.641 1 98.75 324 THR B C 1
ATOM 5284 O O . THR B 1 324 ? -3.676 -31.938 -25.422 1 98.75 324 THR B O 1
ATOM 5287 N N . LEU B 1 325 ? -3.701 -30.734 -27.359 1 98.75 325 LEU B N 1
ATOM 5288 C CA . LEU B 1 325 ? -4.371 -29.594 -26.734 1 98.75 325 LEU B CA 1
ATOM 5289 C C . LEU B 1 325 ? -5.879 -29.656 -26.969 1 98.75 325 LEU B C 1
ATOM 5291 O O . LEU B 1 325 ? -6.336 -30.031 -28.047 1 98.75 325 LEU B O 1
ATOM 5295 N N . VAL B 1 326 ? -6.574 -29.422 -25.891 1 98.75 326 VAL B N 1
ATOM 5296 C CA . VAL B 1 326 ? -8.031 -29.438 -25.922 1 98.75 326 VAL B CA 1
ATOM 5297 C C . VAL B 1 326 ? -8.562 -28.031 -25.672 1 98.75 326 VAL B C 1
ATOM 5299 O O . VAL B 1 326 ? -8.195 -27.391 -24.672 1 98.75 326 VAL B O 1
ATOM 5302 N N . HIS B 1 327 ? -9.469 -27.547 -26.531 1 98.19 327 HIS B N 1
ATOM 5303 C CA . HIS B 1 327 ? -9.984 -26.188 -26.422 1 98.19 327 HIS B CA 1
ATOM 5304 C C . HIS B 1 327 ? -10.906 -26.062 -25.219 1 98.19 327 HIS B C 1
ATOM 5306 O O . HIS B 1 327 ? -11.867 -26.812 -25.078 1 98.19 327 HIS B O 1
ATOM 5312 N N . TYR B 1 328 ? -10.57 -25.141 -24.391 1 97.5 328 TYR B N 1
ATOM 5313 C CA . TYR B 1 328 ? -11.438 -24.812 -23.25 1 97.5 328 TYR B CA 1
ATOM 5314 C C . TYR B 1 328 ? -12.328 -23.625 -23.578 1 97.5 328 TYR B C 1
ATOM 5316 O O . TYR B 1 328 ? -11.844 -22.594 -24.047 1 97.5 328 TYR B O 1
ATOM 5324 N N . ALA B 1 329 ? -13.625 -23.75 -23.328 1 95.06 329 ALA B N 1
ATOM 5325 C CA . ALA B 1 329 ? -14.617 -22.688 -23.391 1 95.06 329 ALA B CA 1
ATOM 5326 C C . ALA B 1 329 ? -15.484 -22.656 -22.141 1 95.06 329 ALA B C 1
ATOM 5328 O O . ALA B 1 329 ? -16.141 -23.641 -21.812 1 95.06 329 ALA B O 1
ATOM 5329 N N . ALA B 1 330 ? -15.453 -21.562 -21.5 1 93 330 ALA B N 1
ATOM 5330 C CA . ALA B 1 330 ? -16.172 -21.438 -20.234 1 93 330 ALA B CA 1
ATOM 5331 C C . ALA B 1 330 ? -17.672 -21.672 -20.422 1 93 330 ALA B C 1
ATOM 5333 O O . ALA B 1 330 ? -18.344 -22.172 -19.516 1 93 330 ALA B O 1
ATOM 5334 N N . ASP B 1 331 ? -18.172 -21.406 -21.562 1 96.06 331 ASP B N 1
ATOM 5335 C CA . ASP B 1 331 ? -19.609 -21.516 -21.812 1 96.06 331 ASP B CA 1
ATOM 5336 C C . ASP B 1 331 ? -19.969 -22.906 -22.328 1 96.06 331 ASP B C 1
ATOM 5338 O O . ASP B 1 331 ? -21.141 -23.188 -22.609 1 96.06 331 ASP B O 1
ATOM 5342 N N . ASP B 1 332 ? -19.047 -23.797 -22.453 1 97.5 332 ASP B N 1
ATOM 5343 C CA . ASP B 1 332 ? -19.297 -25.156 -22.922 1 97.5 332 ASP B CA 1
ATOM 5344 C C . ASP B 1 332 ? -18.5 -26.172 -22.094 1 97.5 332 ASP B C 1
ATOM 5346 O O . ASP B 1 332 ? -17.688 -26.922 -22.641 1 97.5 332 ASP B O 1
ATOM 5350 N N . PRO B 1 333 ? -18.812 -26.219 -20.844 1 96.75 333 PRO B N 1
ATOM 5351 C CA . PRO B 1 333 ? -18.062 -27.141 -19.984 1 96.75 333 PRO B CA 1
ATOM 5352 C C . PRO B 1 333 ? -18.234 -28.609 -20.391 1 96.75 333 PRO B C 1
ATOM 5354 O O . PRO B 1 333 ? -17.266 -29.359 -20.375 1 96.75 333 PRO B O 1
ATOM 5357 N N . ALA B 1 334 ? -19.406 -28.953 -20.719 1 97.5 334 ALA B N 1
ATOM 5358 C CA . ALA B 1 334 ? -19.656 -30.344 -21.109 1 97.5 334 ALA B CA 1
ATOM 5359 C C . ALA B 1 334 ? -18.844 -30.734 -22.344 1 97.5 334 ALA B C 1
ATOM 5361 O O . ALA B 1 334 ? -18.297 -31.828 -22.422 1 97.5 334 ALA B O 1
ATOM 5362 N N . GLY B 1 335 ? -18.906 -29.781 -23.312 1 98.19 335 GLY B N 1
ATOM 5363 C CA . GLY B 1 335 ? -18.109 -30.016 -24.5 1 98.19 335 GLY B CA 1
ATOM 5364 C C . GLY B 1 335 ? -16.625 -30.156 -24.203 1 98.19 335 GLY B C 1
ATOM 5365 O O . GLY B 1 335 ? -15.953 -31.031 -24.75 1 98.19 335 GLY B O 1
ATOM 5366 N N . TYR B 1 336 ? -16.125 -29.328 -23.391 1 98.12 336 TYR B N 1
ATOM 5367 C CA . TYR B 1 336 ? -14.727 -29.375 -22.969 1 98.12 336 TYR B CA 1
ATOM 5368 C C . TYR B 1 336 ? -14.398 -30.719 -22.312 1 98.12 336 TYR B C 1
ATOM 5370 O O . TYR B 1 336 ? -13.398 -31.359 -22.656 1 98.12 336 TYR B O 1
ATOM 5378 N N . GLN B 1 337 ? -15.227 -31.156 -21.391 1 98.38 337 GLN B N 1
ATOM 5379 C CA . GLN B 1 337 ? -15.039 -32.406 -20.672 1 98.38 337 GLN B CA 1
ATOM 5380 C C . GLN B 1 337 ? -15.023 -33.594 -21.641 1 98.38 337 GLN B C 1
ATOM 5382 O O . GLN B 1 337 ? -14.18 -34.5 -21.531 1 98.38 337 GLN B O 1
ATOM 5387 N N . SER B 1 338 ? -15.914 -33.562 -22.562 1 98.56 338 SER B N 1
ATOM 5388 C CA . SER B 1 338 ? -15.984 -34.625 -23.547 1 98.56 338 SER B CA 1
ATOM 5389 C C . SER B 1 338 ? -14.742 -34.656 -24.438 1 98.56 338 SER B C 1
ATOM 5391 O O . SER B 1 338 ? -14.211 -35.719 -24.75 1 98.56 338 SER B O 1
ATOM 5393 N N . ARG B 1 339 ? -14.305 -33.469 -24.812 1 98.56 339 ARG B N 1
ATOM 5394 C CA . ARG B 1 339 ? -13.109 -33.375 -25.641 1 98.56 339 ARG B CA 1
ATOM 5395 C C . ARG B 1 339 ? -11.875 -33.844 -24.875 1 98.56 339 ARG B C 1
ATOM 5397 O O . ARG B 1 339 ? -10.984 -34.469 -25.453 1 98.56 339 ARG B O 1
ATOM 5404 N N . LEU B 1 340 ? -11.805 -33.562 -23.609 1 98.62 340 LEU B N 1
ATOM 5405 C CA . LEU B 1 340 ? -10.711 -34.062 -22.766 1 98.62 340 LEU B CA 1
ATOM 5406 C C . LEU B 1 340 ? -10.672 -35.562 -22.75 1 98.62 340 LEU B C 1
ATOM 5408 O O . LEU B 1 340 ? -9.609 -36.188 -22.922 1 98.62 340 LEU B O 1
ATOM 5412 N N . ALA B 1 341 ? -11.867 -36.188 -22.547 1 98.75 341 ALA B N 1
ATOM 5413 C CA . ALA B 1 341 ? -11.961 -37.625 -22.516 1 98.75 341 ALA B CA 1
ATOM 5414 C C . ALA B 1 341 ? -11.562 -38.25 -23.844 1 98.75 341 ALA B C 1
ATOM 5416 O O . ALA B 1 341 ? -10.852 -39.25 -23.891 1 98.75 341 ALA B O 1
ATOM 5417 N N . GLN B 1 342 ? -12.008 -37.625 -24.875 1 98.75 342 GLN B N 1
ATOM 5418 C CA . GLN B 1 342 ? -11.695 -38.125 -26.219 1 98.75 342 GLN B CA 1
ATOM 5419 C C . GLN B 1 342 ? -10.188 -38.125 -26.469 1 98.75 342 GLN B C 1
ATOM 5421 O O . GLN B 1 342 ? -9.633 -39.062 -27.016 1 98.75 342 GLN B O 1
ATOM 5426 N N . ALA B 1 343 ? -9.578 -37.031 -26.141 1 98.81 343 ALA B N 1
ATOM 5427 C CA . ALA B 1 343 ? -8.133 -36.875 -26.328 1 98.81 343 ALA B CA 1
ATOM 5428 C C . ALA B 1 343 ? -7.363 -37.906 -25.531 1 98.81 343 ALA B C 1
ATOM 5430 O O . ALA B 1 343 ? -6.414 -38.531 -26.031 1 98.81 343 ALA B O 1
ATOM 5431 N N . VAL B 1 344 ? -7.766 -38.156 -24.281 1 98.81 344 VAL B N 1
ATOM 5432 C CA . VAL B 1 344 ? -7.117 -39.125 -23.422 1 98.81 344 VAL B CA 1
ATOM 5433 C C . VAL B 1 344 ? -7.297 -40.531 -24 1 98.81 344 VAL B C 1
ATOM 5435 O O . VAL B 1 344 ? -6.328 -41.281 -24.141 1 98.81 344 VAL B O 1
ATOM 5438 N N . ASN B 1 345 ? -8.5 -40.875 -24.375 1 98.81 345 ASN B N 1
ATOM 5439 C CA . ASN B 1 345 ? -8.805 -42.219 -24.922 1 98.81 345 ASN B CA 1
ATOM 5440 C C . ASN B 1 345 ? -8.039 -42.469 -26.219 1 98.81 345 ASN B C 1
ATOM 5442 O O . ASN B 1 345 ? -7.648 -43.625 -26.484 1 98.81 345 ASN B O 1
ATOM 5446 N N . ALA B 1 346 ? -7.891 -41.438 -26.969 1 98.62 346 ALA B N 1
ATOM 5447 C CA . ALA B 1 346 ? -7.156 -41.594 -28.234 1 98.62 346 ALA B CA 1
ATOM 5448 C C . ALA B 1 346 ? -5.711 -42 -27.969 1 98.62 346 ALA B C 1
ATOM 5450 O O . ALA B 1 346 ? -5.164 -42.844 -28.703 1 98.62 346 ALA B O 1
ATOM 5451 N N . LEU B 1 347 ? -5.07 -41.469 -27.016 1 98.5 347 LEU B N 1
ATOM 5452 C CA . LEU B 1 347 ? -3.688 -41.812 -26.703 1 98.5 347 LEU B CA 1
ATOM 5453 C C . LEU B 1 347 ? -3.605 -43.156 -26.016 1 98.5 347 LEU B C 1
ATOM 5455 O O . LEU B 1 347 ? -2.656 -43.906 -26.25 1 98.5 347 LEU B O 1
ATOM 5459 N N . VAL B 1 348 ? -4.598 -43.469 -25.203 1 98 348 VAL B N 1
ATOM 5460 C CA . VAL B 1 348 ? -4.648 -44.781 -24.531 1 98 348 VAL B CA 1
ATOM 5461 C C . VAL B 1 348 ? -4.809 -45.875 -25.578 1 98 348 VAL B C 1
ATOM 5463 O O . VAL B 1 348 ? -4.234 -46.969 -25.438 1 98 348 VAL B O 1
ATOM 5466 N N . ALA B 1 349 ? -5.492 -45.594 -26.594 1 98.06 349 ALA B N 1
ATOM 5467 C CA . ALA B 1 349 ? -5.777 -46.562 -27.641 1 98.06 349 ALA B CA 1
ATOM 5468 C C . ALA B 1 349 ? -4.586 -46.719 -28.578 1 98.06 349 ALA B C 1
ATOM 5470 O O . ALA B 1 349 ? -4.508 -47.719 -29.328 1 98.06 349 ALA B O 1
ATOM 5471 N N . ASP B 1 350 ? -3.686 -45.844 -28.562 1 98.12 350 ASP B N 1
ATOM 5472 C CA . ASP B 1 350 ? -2.494 -45.875 -29.406 1 98.12 350 ASP B CA 1
ATOM 5473 C C . ASP B 1 350 ? -1.23 -45.656 -28.578 1 98.12 350 ASP B C 1
ATOM 5475 O O . ASP B 1 350 ? -0.596 -44.594 -28.672 1 98.12 350 ASP B O 1
ATOM 5479 N N . PRO B 1 351 ? -0.803 -46.688 -27.844 1 96.69 351 PRO B N 1
ATOM 5480 C CA . PRO B 1 351 ? 0.342 -46.531 -26.938 1 96.69 351 PRO B CA 1
ATOM 5481 C C . PRO B 1 351 ? 1.608 -46.094 -27.656 1 96.69 351 PRO B C 1
ATOM 5483 O O . PRO B 1 351 ? 2.439 -45.375 -27.078 1 96.69 351 PRO B O 1
ATOM 5486 N N . ALA B 1 352 ? 1.752 -46.469 -28.875 1 98 352 ALA B N 1
ATOM 5487 C CA . ALA B 1 352 ? 2.914 -46.031 -29.656 1 98 352 ALA B CA 1
ATOM 5488 C C . ALA B 1 352 ? 2.91 -44.531 -29.859 1 98 352 ALA B C 1
ATOM 5490 O O . ALA B 1 352 ? 3.957 -43.875 -29.781 1 98 352 ALA B O 1
ATOM 5491 N N . LYS B 1 353 ? 1.777 -44 -30.156 1 98.38 353 LYS B N 1
ATOM 5492 C CA . LYS B 1 353 ? 1.635 -42.531 -30.281 1 98.38 353 LYS B CA 1
ATOM 5493 C C . LYS B 1 353 ? 1.941 -41.844 -28.969 1 98.38 353 LYS B C 1
ATOM 5495 O O . LYS B 1 353 ? 2.637 -40.812 -28.953 1 98.38 353 LYS B O 1
ATOM 5500 N N . ALA B 1 354 ? 1.445 -42.375 -27.922 1 98.56 354 ALA B N 1
ATOM 5501 C CA . ALA B 1 354 ? 1.704 -41.812 -26.594 1 98.56 354 ALA B CA 1
ATOM 5502 C C . ALA B 1 354 ? 3.199 -41.781 -26.297 1 98.56 354 ALA B C 1
ATOM 5504 O O . ALA B 1 354 ? 3.721 -40.781 -25.781 1 98.56 354 ALA B O 1
ATOM 5505 N N . GLU B 1 355 ? 3.826 -42.875 -26.609 1 98.25 355 GLU B N 1
ATOM 5506 C CA . GLU B 1 355 ? 5.266 -42.969 -26.391 1 98.25 355 GLU B CA 1
ATOM 5507 C C . GLU B 1 355 ? 6.02 -41.938 -27.234 1 98.25 355 GLU B C 1
ATOM 5509 O O . GLU B 1 355 ? 6.973 -41.344 -26.75 1 98.25 355 GLU B O 1
ATOM 5514 N N . ARG B 1 356 ? 5.602 -41.812 -28.469 1 98.62 356 ARG B N 1
ATOM 5515 C CA . ARG B 1 356 ? 6.223 -40.812 -29.344 1 98.62 356 ARG B CA 1
ATOM 5516 C C . ARG B 1 356 ? 6.047 -39.406 -28.797 1 98.62 356 ARG B C 1
ATOM 5518 O O . ARG B 1 356 ? 6.988 -38.594 -28.812 1 98.62 356 ARG B O 1
ATOM 5525 N N . TYR B 1 357 ? 4.863 -39.094 -28.359 1 98.75 357 TYR B N 1
ATOM 5526 C CA . TYR B 1 357 ? 4.605 -37.781 -27.75 1 98.75 357 TYR B CA 1
ATOM 5527 C C . TYR B 1 357 ? 5.5 -37.562 -26.531 1 98.75 357 TYR B C 1
ATOM 5529 O O . TYR B 1 357 ? 6.086 -36.5 -26.375 1 98.75 357 TYR B O 1
ATOM 5537 N N . GLY B 1 358 ? 5.617 -38.594 -25.672 1 98.69 358 GLY B N 1
ATOM 5538 C CA . GLY B 1 358 ? 6.449 -38.5 -24.484 1 98.69 358 GLY B CA 1
ATOM 5539 C C . GLY B 1 358 ? 7.91 -38.219 -24.797 1 98.69 358 GLY B C 1
ATOM 5540 O O . GLY B 1 358 ? 8.523 -37.344 -24.203 1 98.69 358 GLY B O 1
ATOM 5541 N N . GLN B 1 359 ? 8.422 -38.938 -25.719 1 98.56 359 GLN B N 1
ATOM 5542 C CA . GLN B 1 359 ? 9.812 -38.781 -26.125 1 98.56 359 GLN B CA 1
ATOM 5543 C C . GLN B 1 359 ? 10.055 -37.406 -26.719 1 98.56 359 GLN B C 1
ATOM 5545 O O . GLN B 1 359 ? 11.055 -36.75 -26.406 1 98.56 359 GLN B O 1
ATOM 5550 N N . ALA B 1 360 ? 9.164 -37 -27.531 1 98.75 360 ALA B N 1
ATOM 5551 C CA . ALA B 1 360 ? 9.258 -35.656 -28.125 1 98.75 360 ALA B CA 1
ATOM 5552 C C . ALA B 1 360 ? 9.188 -34.594 -27.047 1 98.75 360 ALA B C 1
ATOM 5554 O O . ALA B 1 360 ? 9.883 -33.562 -27.141 1 98.75 360 ALA B O 1
ATOM 5555 N N . GLY B 1 361 ? 8.297 -34.844 -26.094 1 98.62 361 GLY B N 1
ATOM 5556 C CA . GLY B 1 361 ? 8.18 -33.906 -25 1 98.62 361 GLY B CA 1
ATOM 5557 C C . GLY B 1 361 ? 9.461 -33.75 -24.203 1 98.62 361 GLY B C 1
ATOM 5558 O O . GLY B 1 361 ? 9.875 -32.625 -23.891 1 98.62 361 GLY B O 1
ATOM 5559 N N . ARG B 1 362 ? 10.055 -34.812 -23.844 1 98.56 362 ARG B N 1
ATOM 5560 C CA . ARG B 1 362 ? 11.312 -34.75 -23.094 1 98.56 362 ARG B CA 1
ATOM 5561 C C . ARG B 1 362 ? 12.391 -34.031 -23.906 1 98.56 362 ARG B C 1
ATOM 5563 O O . ARG B 1 362 ? 13.133 -33.219 -23.359 1 98.56 362 ARG B O 1
ATOM 5570 N N . GLN B 1 363 ? 12.492 -34.375 -25.203 1 98.31 363 GLN B N 1
ATOM 5571 C CA . GLN B 1 363 ? 13.477 -33.719 -26.062 1 98.31 363 GLN B CA 1
ATOM 5572 C C . GLN B 1 363 ? 13.25 -32.219 -26.094 1 98.31 363 GLN B C 1
ATOM 5574 O O . GLN B 1 363 ? 14.203 -31.438 -26.047 1 98.31 363 GLN B O 1
ATOM 5579 N N . ARG B 1 364 ? 12.055 -31.812 -26.172 1 97.81 364 ARG B N 1
ATOM 5580 C CA . ARG B 1 364 ? 11.703 -30.391 -26.156 1 97.81 364 ARG B CA 1
ATOM 5581 C C . ARG B 1 364 ? 12.125 -29.734 -24.859 1 97.81 364 ARG B C 1
ATOM 5583 O O . ARG B 1 364 ? 12.641 -28.609 -24.859 1 97.81 364 ARG B O 1
ATOM 5590 N N . CYS B 1 365 ? 11.875 -30.422 -23.703 1 97.75 365 CYS B N 1
ATOM 5591 C CA . CYS B 1 365 ? 12.297 -29.922 -22.406 1 97.75 365 CYS B CA 1
ATOM 5592 C C . CYS B 1 365 ? 13.805 -29.656 -22.391 1 97.75 365 CYS B C 1
ATOM 5594 O O . CYS B 1 365 ? 14.25 -28.594 -21.953 1 97.75 365 CYS B O 1
ATOM 5596 N N . ILE B 1 366 ? 14.547 -30.562 -22.906 1 97 366 ILE B N 1
ATOM 5597 C CA . ILE B 1 366 ? 16 -30.516 -22.891 1 97 366 ILE B CA 1
ATOM 5598 C C . ILE B 1 366 ? 16.484 -29.359 -23.781 1 97 366 ILE B C 1
ATOM 5600 O O . ILE B 1 366 ? 17.391 -28.625 -23.406 1 97 366 ILE B O 1
ATOM 5604 N N . GLU B 1 367 ? 15.805 -29.125 -24.844 1 96.31 367 GLU B N 1
ATOM 5605 C CA . GLU B 1 367 ? 16.297 -28.203 -25.859 1 96.31 367 GLU B CA 1
ATOM 5606 C C . GLU B 1 367 ? 15.828 -26.781 -25.578 1 96.31 367 GLU B C 1
ATOM 5608 O O . GLU B 1 367 ? 16.547 -25.812 -25.875 1 96.31 367 GLU B O 1
ATOM 5613 N N . GLU B 1 368 ? 14.664 -26.688 -24.969 1 95.62 368 GLU B N 1
ATOM 5614 C CA . GLU B 1 368 ? 14.039 -25.359 -25.047 1 95.62 368 GLU B CA 1
ATOM 5615 C C . GLU B 1 368 ? 13.789 -24.781 -23.656 1 95.62 368 GLU B C 1
ATOM 5617 O O . GLU B 1 368 ? 13.547 -23.578 -23.516 1 95.62 368 GLU B O 1
ATOM 5622 N N . PHE B 1 369 ? 13.766 -25.609 -22.609 1 96.19 369 PHE B N 1
ATOM 5623 C CA . PHE B 1 369 ? 13.32 -25.125 -21.312 1 96.19 369 PHE B CA 1
ATOM 5624 C C . PHE B 1 369 ? 14.398 -25.328 -20.266 1 96.19 369 PHE B C 1
ATOM 5626 O O . PHE B 1 369 ? 14.188 -26.031 -19.266 1 96.19 369 PHE B O 1
ATOM 5633 N N . SER B 1 370 ? 15.469 -24.578 -20.391 1 94.69 370 SER B N 1
ATOM 5634 C CA . SER B 1 370 ? 16.594 -24.672 -19.453 1 94.69 370 SER B CA 1
ATOM 5635 C C . SER B 1 370 ? 16.578 -23.516 -18.469 1 94.69 370 SER B C 1
ATOM 5637 O O . SER B 1 370 ? 16.531 -22.344 -18.859 1 94.69 370 SER B O 1
ATOM 5639 N N . TRP B 1 371 ? 16.75 -23.828 -17.172 1 95.75 371 TRP B N 1
ATOM 5640 C CA . TRP B 1 371 ? 16.797 -22.797 -16.141 1 95.75 371 TRP B CA 1
ATOM 5641 C C . TRP B 1 371 ? 18.031 -21.906 -16.297 1 95.75 371 TRP B C 1
ATOM 5643 O O . TRP B 1 371 ? 18.016 -20.734 -15.945 1 95.75 371 TRP B O 1
ATOM 5653 N N . THR B 1 372 ? 19.078 -22.438 -16.859 1 95.12 372 THR B N 1
ATOM 5654 C CA . THR B 1 372 ? 20.297 -21.672 -17.094 1 95.12 372 THR B CA 1
ATOM 5655 C C . THR B 1 372 ? 20.031 -20.531 -18.062 1 95.12 372 THR B C 1
ATOM 5657 O O . THR B 1 372 ? 20.438 -19.391 -17.828 1 95.12 372 THR B O 1
ATOM 5660 N N . GLN B 1 373 ? 19.328 -20.875 -19.094 1 94.75 373 GLN B N 1
ATOM 5661 C CA . GLN B 1 373 ? 18.969 -19.844 -20.062 1 94.75 373 GLN B CA 1
ATOM 5662 C C . GLN B 1 373 ? 18.047 -18.812 -19.469 1 94.75 373 GLN B C 1
ATOM 5664 O O . GLN B 1 373 ? 18.172 -17.609 -19.734 1 94.75 373 GLN B O 1
ATOM 5669 N N . ILE B 1 374 ? 17.172 -19.234 -18.672 1 95.62 374 ILE B N 1
ATOM 5670 C CA . ILE B 1 374 ? 16.203 -18.359 -18.031 1 95.62 374 ILE B CA 1
ATOM 5671 C C . ILE B 1 374 ? 16.922 -17.391 -17.094 1 95.62 374 ILE B C 1
ATOM 5673 O O . ILE B 1 374 ? 16.609 -16.203 -17.047 1 95.62 374 ILE B O 1
ATOM 5677 N N . ALA B 1 375 ? 17.875 -17.875 -16.344 1 97.94 375 ALA B N 1
ATOM 5678 C CA . ALA B 1 375 ? 18.656 -17.047 -15.43 1 97.94 375 ALA B CA 1
ATOM 5679 C C . ALA B 1 375 ? 19.438 -15.977 -16.203 1 97.94 375 ALA B C 1
ATOM 5681 O O . ALA B 1 375 ? 19.5 -14.82 -15.773 1 97.94 375 ALA B O 1
ATOM 5682 N N . GLU B 1 376 ? 19.984 -16.359 -17.359 1 98.06 376 GLU B N 1
ATOM 5683 C CA . GLU B 1 376 ? 20.734 -15.422 -18.172 1 98.06 376 GLU B CA 1
ATOM 5684 C C . GLU B 1 376 ? 19.812 -14.336 -18.734 1 98.06 376 GLU B C 1
ATOM 5686 O O . GLU B 1 376 ? 20.172 -13.156 -18.734 1 98.06 376 GLU B O 1
ATOM 5691 N N . GLN B 1 377 ? 18.656 -14.758 -19.172 1 98.12 377 GLN B N 1
ATOM 5692 C CA . GLN B 1 377 ? 17.688 -13.797 -19.672 1 98.12 377 GLN B CA 1
ATOM 5693 C C . GLN B 1 377 ? 17.25 -12.828 -18.578 1 98.12 377 GLN B C 1
ATOM 5695 O O . GLN B 1 377 ? 17.094 -11.633 -18.828 1 98.12 377 GLN B O 1
ATOM 5700 N N . THR B 1 378 ? 17.031 -13.328 -17.406 1 98.56 378 THR B N 1
ATOM 5701 C CA . THR B 1 378 ? 16.625 -12.5 -16.266 1 98.56 378 THR B CA 1
ATOM 5702 C C . THR B 1 378 ? 17.719 -11.508 -15.898 1 98.56 378 THR B C 1
ATOM 5704 O O . THR B 1 378 ? 17.438 -10.328 -15.664 1 98.56 378 THR B O 1
ATOM 5707 N N . LEU B 1 379 ? 18.969 -12 -15.898 1 98.56 379 LEU B N 1
ATOM 5708 C CA . LEU B 1 379 ? 20.109 -11.133 -15.617 1 98.56 379 LEU B CA 1
ATOM 5709 C C . LEU B 1 379 ? 20.188 -10 -16.641 1 98.56 379 LEU B C 1
ATOM 5711 O O . LEU B 1 379 ? 20.5 -8.859 -16.281 1 98.56 379 LEU B O 1
ATOM 5715 N N . ASP B 1 380 ? 19.922 -10.336 -17.891 1 98.44 380 ASP B N 1
ATOM 5716 C CA . ASP B 1 380 ? 19.938 -9.32 -18.938 1 98.44 380 ASP B CA 1
ATOM 5717 C C . ASP B 1 380 ? 18.906 -8.227 -18.672 1 98.44 380 ASP B C 1
ATOM 5719 O O . A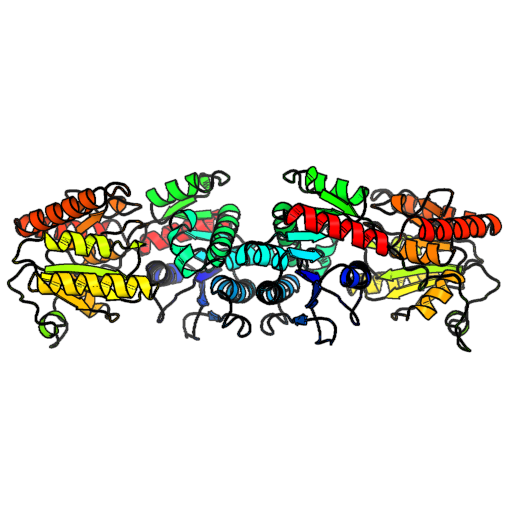SP B 1 380 ? 19.156 -7.051 -18.938 1 98.44 380 ASP B O 1
ATOM 5723 N N . ILE B 1 381 ? 17.797 -8.602 -18.141 1 98.62 381 ILE B N 1
ATOM 5724 C CA . ILE B 1 381 ? 16.75 -7.633 -17.812 1 98.62 381 ILE B CA 1
ATOM 5725 C C . ILE B 1 381 ? 17.203 -6.762 -16.656 1 98.62 381 ILE B C 1
ATOM 5727 O O . ILE B 1 381 ? 17 -5.543 -16.656 1 98.62 381 ILE B O 1
ATOM 5731 N N . TYR B 1 382 ? 17.875 -7.391 -15.617 1 98.69 382 TYR B N 1
ATOM 5732 C CA . TYR B 1 382 ? 18.438 -6.609 -14.523 1 98.69 382 TYR B CA 1
ATOM 5733 C C . TYR B 1 382 ? 19.406 -5.555 -15.055 1 98.69 382 TYR B C 1
ATOM 5735 O O . TYR B 1 382 ? 19.328 -4.387 -14.664 1 98.69 382 TYR B O 1
ATOM 5743 N N . ARG B 1 383 ? 20.266 -5.949 -15.961 1 98.12 383 ARG B N 1
ATOM 5744 C CA . ARG B 1 383 ? 21.281 -5.051 -16.516 1 98.12 383 ARG B CA 1
ATOM 5745 C C . ARG B 1 383 ? 20.625 -3.898 -17.266 1 98.12 383 ARG B C 1
ATOM 5747 O O . ARG B 1 383 ? 21.094 -2.758 -17.203 1 98.12 383 ARG B O 1
ATOM 5754 N N . LYS B 1 384 ? 19.562 -4.246 -17.938 1 97.62 384 LYS B N 1
ATOM 5755 C CA . LYS B 1 384 ? 18.859 -3.242 -18.734 1 97.62 384 LYS B CA 1
ATOM 5756 C C . LYS B 1 384 ? 18.234 -2.178 -17.828 1 97.62 384 LYS B C 1
ATOM 5758 O O . LYS B 1 384 ? 18.312 -0.984 -18.141 1 97.62 384 LYS B O 1
ATOM 5763 N N . VAL B 1 385 ? 17.656 -2.547 -16.672 1 97.81 385 VAL B N 1
ATOM 5764 C CA . VAL B 1 385 ? 16.922 -1.594 -15.859 1 97.81 385 VAL B CA 1
ATOM 5765 C C . VAL B 1 385 ? 17.875 -0.856 -14.922 1 97.81 385 VAL B C 1
ATOM 5767 O O . VAL B 1 385 ? 17.547 0.21 -14.398 1 97.81 385 VAL B O 1
ATOM 5770 N N . CYS B 1 386 ? 19.016 -1.38 -14.617 1 96.38 386 CYS B N 1
ATOM 5771 C CA . CYS B 1 386 ? 19.984 -0.752 -13.727 1 96.38 386 CYS B CA 1
ATOM 5772 C C . CYS B 1 386 ? 20.859 0.246 -14.492 1 96.38 386 CYS B C 1
ATOM 5774 O O . CYS B 1 386 ? 21.641 0.985 -13.883 1 96.38 386 CYS B O 1
ATOM 5776 N N . ARG B 1 387 ? 20.844 0.353 -15.797 1 85.44 387 ARG B N 1
ATOM 5777 C CA . ARG B 1 387 ? 21.578 1.333 -16.594 1 85.44 387 ARG B CA 1
ATOM 5778 C C . ARG B 1 387 ? 20.922 2.707 -16.5 1 85.44 387 ARG B C 1
ATOM 5780 O O . ARG B 1 387 ? 19.703 2.811 -16.359 1 85.44 387 ARG B O 1
#

InterPro domains:
  IPR001296 Glycosyl transferase, family 1 [PF00534] (192-364)
  IPR011875 Alpha-maltose-1-phosphate synthase [TIGR02149] (1-386)
  IPR028098 Glycosyltransferase subfamily 4-like, N-terminal domain [PF13439] (15-176)

Sequence (774 aa):
MRVAMLTREYPPEVYGGAGVHVTELVARLQRLCTVDVHCMGAPRPDASAHQPDPRLANANPALATLSADLVIANAADAASVVHSHTWYTGLAGHLAALLYGIPHVLTAHSLEPMRPWKTEQLGGGYQISSWVEKTAVLAADAVIAVSSGMRDDVLRLYPGLDPGMVHVVRNGIDTEVWFPAGPVGTASVLAELGVDPNRPIVAFVGRITRQKGVPHLLAAAHQFSPDVQLVLCAGAPDTPEIANEVQSAVAQLASTRSGVFWIRDILPVQKLREILSAATVFVCASIYEPLGIVNLEAMACATAVVASDVGGIPEVVADGITGTLVHYAADDPAGYQSRLAQAVNALVADPAKAERYGQAGRQRCIEEFSWTQIAEQTLDIYRKVCRMRVAMLTREYPPEVYGGAGVHVTELVARLQRLCTVDVHCMGAPRPDASAHQPDPRLANANPALATLSADLVIANAADAASVVHSHTWYTGLAGHLAALLYGIPHVLTAHSLEPMRPWKTEQLGGGYQISSWVEKTAVLAADAVIAVSSGMRDDVLRLYPGLDPGMVHVVRNGIDTEVWFPAGPVGTASVLAELGVDPNRPIVAFVGRITRQKGVPHLLAAAHQFSPDVQLVLCAGAPDTPEIANEVQSAVAQLASTRSGVFWIRDILPVQKLREILSAATVFVCASIYEPLGIVNLEAMACATAVVASDVGGIPEVVADGITGTLVHYAADDPAGYQSRLAQAVNALVADPAKAERYGQAGRQRCIEEFSWTQIAEQTLDIYRKVCR

Solvent-accessible surface area (backbone atoms only — not comparable to full-atom values): 38828 Å² total; per-residue (Å²): 112,34,33,28,39,31,31,53,36,40,82,91,55,55,86,48,67,62,16,52,48,50,50,52,36,48,66,44,34,52,78,76,40,49,65,47,40,36,28,44,51,73,80,50,92,89,38,50,43,36,58,46,47,76,92,33,69,86,44,54,66,47,59,21,40,52,41,25,16,55,57,49,22,64,69,43,73,82,39,55,32,30,37,14,33,35,47,66,15,15,53,16,26,46,49,29,20,42,44,69,72,33,42,20,36,34,37,44,65,68,56,59,88,80,42,70,71,46,36,78,70,41,48,30,25,38,50,47,44,38,48,33,32,53,53,25,62,68,67,34,65,28,36,36,17,36,16,68,46,33,42,53,48,50,49,67,77,40,67,88,50,61,66,91,34,56,41,72,51,52,72,50,48,59,63,88,80,32,36,65,40,66,59,66,81,93,54,41,68,54,59,75,72,63,56,60,89,88,41,53,28,39,30,36,74,50,56,42,40,77,46,42,16,55,69,47,47,55,60,14,54,76,62,39,55,84,66,43,25,39,41,37,39,39,27,75,50,75,42,72,67,56,41,50,52,50,50,51,50,52,51,54,49,46,73,74,41,68,52,65,42,78,39,55,67,88,69,56,68,66,56,46,34,23,52,37,35,64,19,50,29,34,51,44,48,30,73,56,34,40,40,48,64,62,56,50,47,28,13,26,14,39,11,12,35,39,28,28,58,32,55,10,24,59,79,68,45,41,66,81,49,20,21,44,64,32,71,73,47,91,90,36,55,66,59,29,21,50,47,49,19,51,57,52,39,54,37,68,74,32,58,68,58,21,49,50,11,0,50,45,20,22,52,46,37,71,74,70,20,42,40,63,59,38,27,52,54,51,49,52,50,52,56,61,58,69,101,114,34,34,27,38,30,30,53,35,40,84,93,55,56,87,48,67,63,18,52,47,50,51,52,37,49,66,46,33,51,77,75,41,50,66,46,42,36,29,45,52,71,80,50,92,90,38,50,43,36,58,46,47,75,92,32,70,86,45,56,66,46,60,20,40,50,42,23,16,54,55,49,21,63,69,44,75,81,38,55,31,31,36,14,36,36,46,66,15,15,52,16,25,47,50,28,21,43,44,69,72,33,43,22,34,34,38,44,67,67,54,57,89,81,42,70,71,45,39,77,71,41,48,31,25,38,49,47,44,40,50,33,33,52,53,25,62,67,66,35,64,29,36,34,17,35,16,68,45,34,42,52,49,50,50,66,78,40,68,88,50,60,68,89,36,54,41,72,52,52,73,49,49,58,64,88,79,33,36,65,41,65,60,68,81,92,55,43,70,53,60,74,72,64,56,60,90,87,42,52,28,37,30,36,73,49,56,42,38,77,46,43,16,55,69,48,46,56,59,12,52,75,63,39,55,84,65,45,24,40,41,36,39,40,27,76,48,75,41,73,68,55,41,52,50,51,51,50,52,51,51,54,49,44,73,74,40,68,53,67,42,77,39,54,68,88,68,57,67,67,56,48,34,23,53,36,35,64,19,50,29,34,50,44,49,30,74,55,34,41,40,48,63,63,57,50,48,28,13,24,13,39,11,11,36,39,29,29,57,32,53,10,25,60,79,69,46,41,64,81,48,18,20,44,65,31,73,75,44,91,91,37,56,68,58,32,20,51,46,48,18,49,56,51,40,54,36,69,75,32,56,67,57,20,49,49,12,0,51,45,20,23,52,47,37,70,74,71,20,41,41,63,58,40,27,52,53,51,48,51,51,51,54,60,57,70,103

Nearest PDB structures (foldseek):
  6tvp-assembly1_A  TM=9.142E-01  e=8.843E-63  Mycolicibacterium smegmatis MC2 155
  6tvp-assembly1_B  TM=8.423E-01  e=1.479E-61  Mycolicibacterium smegmatis MC2 155
  6kih-assembly4_D  TM=8.042E-01  e=4.730E-23  Thermosynechococcus vestitus
  6zj4-assembly1_AAA  TM=7.683E-01  e=3.838E-16  Thermoproteus uzoniensis
  5i45-assembly1_A  TM=8.058E-01  e=1.967E-10  Francisella tularensis subsp. tularensis SCHU S4

Secondary structure (DSSP, 8-state):
-EEEEE-S-BTTB--SHHHHHHHHHHHHHTTTSEEEEEEESS-BTTBEEE---GGGTTS-HHHHHHHHHHHHHHHTTT-SEEEEETGGGHHHHHHHHHHHT--EEEEES--GGG-TTHHHHHTTHHHHHHHHHHHHHHH-SEEEESSHHHHHHHHHH-TTS-GGGEEE------TTTS-----STT--HHHHHT--TTS-EEEEEEESSTTTTHHHHHHHHTTS-TT-EEEEEEE--SSHHHHHHHHHHHHHHHHH-S-EEEE-SPPPHHHHHHHHHH-SEEEE--SS-SS-HHHHHHHHTT-EEEEE--TTHHHHS-BTTTEEEE---TT-HHHHHHHHHHHHHHHHH-HHHHHHHHHHHHHHHHHH--HHHHHHHHHHHHHHHH-/-EEEEE-S-BTTB--SHHHHHHHHHHHHHTTTSEEEEEEESS-BTTBEEE---GGGTTS-HHHHHHHHHHHHHHHTTT-SEEEEETGGGHHHHHHHHHHHT--EEEEES--GGG-TTHHHHHTTHHHHHHHHHHHHHHH-SEEEESSHHHHHHHHHH-TTS-GGGEEE------TTTS-----STT--HHHHHT--TTS-EEEEEEESSTTTTHHHHHHHHTTS-TTPEEEEEEE--SSHHHHHHHHHHHHHHHHH-S-EEEE-SPPPHHHHHHHHHH-SEEEE--SS-SS-HHHHHHHHTT-EEEEE--TTHHHHS-BTTTEEEE---TT-HHHHHHHHHHHHHHHHH-HHHHHHHHHHHHHHHHHH--HHHHHHHHHHHHHHHH-

pLDDT: mean 96.2, std 3.73, range [69.5, 98.94]

Foldseek 3Di:
DEEEEEEADEPPGDADPQRVQSHLLCVQLVVVDHYAYEYEDDDDDRHNYFFFDPVCVVPQVLNSLVRRLVVSLVVCQVGQEYEYEALSNLQSQLSNCVVNVHAYEYEYQDALVVPVVCCVQRVCSSVVSNVSRLSSLQRGQAYEFQAPLRLVVSCVVRVNHDSVRYHYQHAADDLVLFAADAADDPDAPCVVQVADLVFAEEEEADELELQQVLVLQLLLLLLADQRYAYEYHYEDYSDPVSVVVNVVSLVVSVVNGPRYHYHHDDDDSNNVSNNLNSHLEYERAGPAGQAPVVLLSSLSHLFEYEYEPHHNPCVQQPDQQQYHYFHDDPVCSVNSSNSSNVRNNVSSVPSVSRNRSSPRSSVCSVPPGHSNVSSVVVVVSSVVSSD/DEEEEEEADEPPGDADPLRVQSHLLCVQLVVVDHYAYEYEDDDDDRHNYFFFDPVCVVPQVLNSLVRRLVVSLVVCQVGQEYEYEALSNLQSQLSNCVVNVHAYEYEYQDQLVVPVVCCVQRVCSSVVSNVSRLSSLQRGQAYEFQAPLRLVVSCVVRVNHDSVRYHYQHAADDLVLFAADAADDPDAPCVVQVADLVFAEEEEAEELELQQVLVLQLLLVLLADQRYAYEYHYEDYSDPVSVVVNVVSLVVSVVNGPRYHYHHDDDDSNNVSNNLLSHLEYERAGPAGQAPVVLLSSLSHLFEYEYEPHHNPCVQQPDQQLYHYFHDDPVCSVNSSNSSNVRNNVSSVPSVSRNRSSPRSSVCSVPPGDSNVSSVVVVVSSVVSSD